Protein AF-A0AA40ZVR5-F1 (afdb_monomer)

Foldseek 3Di:
DDPPDPVVPDPDDDDDDDFFKKKAKAWAADPVQEDDPDAHGIATSVRHPPDRLDDPPDDPPDDSDWKKKWKDDVDPRIDIDAAHQQDDDDDDDPDDQHRYLLSLLVVLVPDDFLIWIKMWTYHFHDHRCPPNCNVVSVQQFQEACVASVDPQADTRKIKIWTGTHRLGGNLIDMDIDHDDNGHMDMAMWGQDPSFIGGPNRTSDDRDQPDDPVGHGPDDPDPDDPPQAEDDPFLADDPNRTRDHDPDDDDDDDDRPVNCVVVVVDDDDSPVQDDPVRDDCVPPPPPPDDPVNDDDPDDDDPDDDPDDDPDQWDADPVRQWIDRVVQQKTWHHPQFKIWIAGFQFELVSFFRIFIFGDDPGRPPGDPVRTCWTATPVGDIDNNDDDCPDKDKWKDKDWDPDLWDKDKTDKDFFPQFKKKKKKWKKKKKKWKAFDFFDWDKDWAKWWKKFKAKQRHTDDIDIWTWMKTWDTHHHNVGIIMIMIMTIDMDIDIGNPGRDIIMMMMTTDGTDDDPDTPDDDIDDMDMTIMIMMMMIGD

Radius of gyration: 71.93 Å; Cα contacts (8 Å, |Δi|>4): 1154; chains: 1; bounding box: 147×49×169 Å

Solvent-accessible surface area (backbone atoms only — not comparable to full-atom values): 30501 Å² total; per-residue (Å²): 133,63,98,75,78,78,74,83,82,71,88,80,87,86,79,93,82,76,65,57,42,30,39,38,22,16,25,12,60,47,75,91,66,56,61,92,89,66,57,58,27,43,25,44,69,86,66,48,73,79,41,60,72,76,64,99,86,59,65,98,85,66,81,65,38,7,38,36,45,34,32,29,66,96,60,90,50,71,49,74,50,71,23,28,23,41,54,90,65,80,58,71,54,95,67,82,57,44,26,21,28,39,38,49,20,52,51,57,65,69,51,58,72,61,20,32,32,38,37,32,22,26,21,41,42,52,64,32,52,76,37,69,58,18,42,63,38,43,20,32,26,6,38,29,63,83,64,80,57,30,90,86,52,44,63,16,23,4,35,35,38,45,23,26,31,66,29,29,64,55,38,26,50,76,46,75,29,80,32,40,43,59,18,55,37,73,52,60,36,24,53,54,96,62,40,47,24,46,94,86,46,61,54,59,77,57,65,78,70,48,52,99,87,73,51,64,77,79,73,94,65,80,80,63,93,85,75,68,66,66,52,59,87,84,37,70,55,94,91,37,71,43,63,78,53,90,76,88,86,85,77,98,61,89,50,68,57,59,40,50,76,67,64,76,48,89,88,72,72,65,92,73,61,50,96,86,58,83,53,70,89,78,54,61,86,88,71,80,52,71,96,79,55,91,76,93,74,88,90,65,99,77,75,86,77,78,85,80,91,61,58,66,53,59,50,96,88,57,37,44,30,40,32,56,74,67,44,34,39,38,44,42,78,82,60,40,30,39,40,37,39,56,61,32,28,67,80,37,45,26,35,27,41,30,30,64,51,63,97,46,62,54,72,42,45,80,91,61,40,48,29,36,33,32,74,88,72,51,74,45,83,62,69,88,78,84,73,71,68,50,71,51,73,45,66,35,60,62,72,56,70,66,33,61,42,67,44,71,84,43,83,55,90,52,33,52,30,42,34,36,41,39,40,39,37,37,38,41,34,38,30,34,35,67,25,69,66,48,72,50,66,83,25,33,34,36,35,38,36,22,50,75,83,44,81,74,49,75,40,78,22,44,20,39,34,42,30,47,52,13,77,31,72,91,46,53,14,40,29,40,37,39,32,45,39,71,45,81,47,80,42,79,67,39,60,49,71,52,34,48,31,41,33,36,76,43,69,46,75,72,90,70,73,56,70,94,52,72,55,76,70,53,73,49,29,38,43,35,42,40,38,40,30,90

Sequence (534 aa):
MDSAFDSAKWSGVSGAGKPLTFTVGARGNQTSSLPSGYNHGLRGPDGQVYWDGSYPNLRTDAYNRSYTVCWTNGGEVWGIRHFDVYGNGAVAYEGGYGSSAGSMAHLLRDISFVSTIVTYTSDEPSGNRLNEGLAAEMYNCGASRSVFGSSNFPAWSSYLLIGQKGVGEGNGTEYFSAGGPSSYVRATFSIVNGVPSIGGASIKDARDLAFSDGRGVDVLRGVAEGATVGAPSGTMVGNTEAQTVTNWAYTGQQDPAGRINRGETTTINGGRITTGSITANQIAANTITADRLNVTSLSALSANIGDVTAGVVRNASGSAKFDLNAGRIIFDNGSVMKVSGNGFGSSGQFIEWFGPRKANLADCTEANANYYLKTDGSSYFGGSLSAGTTKNAIGTTSTATNANVTTGLVGSRGGTRVVVLSYSWSWSQSVDKFQNEGSGSDLSAQIVLSRNGADVATRTATGSWYRDPAFSADEPGSYREGIGGSLTFTDNSGGTTVTYSARLTGRNTGPGPQNGSNRGGIATQNISIVQTEQ

Structure (mmCIF, N/CA/C/O backbone):
data_AF-A0AA40ZVR5-F1
#
_entry.id   AF-A0AA40ZVR5-F1
#
loop_
_atom_site.group_PDB
_atom_site.id
_atom_site.type_symbol
_atom_site.label_atom_id
_atom_site.label_alt_id
_atom_site.label_comp_id
_atom_site.label_asym_id
_atom_site.label_entity_id
_atom_site.label_seq_id
_atom_site.pdbx_PDB_ins_code
_atom_site.Cartn_x
_atom_site.Cartn_y
_atom_site.Cartn_z
_atom_site.occupancy
_atom_site.B_iso_or_equiv
_atom_site.auth_seq_id
_atom_site.auth_comp_id
_atom_site.auth_asym_id
_atom_site.auth_atom_id
_atom_site.pdbx_PDB_model_num
ATOM 1 N N . MET A 1 1 ? -54.327 11.126 70.838 1.00 38.03 1 MET A N 1
ATOM 2 C CA . MET A 1 1 ? -54.568 11.652 72.198 1.00 38.03 1 MET A CA 1
ATOM 3 C C . MET A 1 1 ? -56.051 11.525 72.450 1.00 38.03 1 MET A C 1
ATOM 5 O O . MET A 1 1 ? -56.813 12.217 71.794 1.00 38.03 1 MET A O 1
ATOM 9 N N . ASP A 1 2 ? -56.424 10.580 73.304 1.00 29.34 2 ASP A N 1
ATOM 10 C CA . ASP A 1 2 ? -57.814 10.255 73.617 1.00 29.34 2 ASP A CA 1
ATOM 11 C C . ASP A 1 2 ? -58.156 10.768 75.013 1.00 29.34 2 ASP A C 1
ATOM 13 O O . ASP A 1 2 ? -57.342 10.681 75.938 1.00 29.34 2 ASP A O 1
ATOM 17 N N . SER A 1 3 ? -59.334 11.360 75.141 1.00 35.94 3 SER A N 1
ATOM 18 C CA . SER A 1 3 ? -59.756 12.243 76.227 1.00 35.94 3 SER A CA 1
ATOM 19 C C . SER A 1 3 ? -60.123 11.511 77.525 1.00 35.94 3 SER A C 1
ATOM 21 O O . SER A 1 3 ? -61.294 11.420 77.882 1.00 35.94 3 SER A O 1
ATOM 23 N N . ALA A 1 4 ? -59.117 11.046 78.268 1.00 34.31 4 ALA A N 1
ATOM 24 C CA . ALA A 1 4 ? -59.279 10.605 79.662 1.00 34.31 4 ALA A CA 1
ATOM 25 C C . ALA A 1 4 ? -58.214 11.187 80.617 1.00 34.31 4 ALA A C 1
ATOM 27 O O . ALA A 1 4 ? -57.949 10.629 81.678 1.00 34.31 4 ALA A O 1
ATOM 28 N N . PHE A 1 5 ? -57.592 12.313 80.255 1.00 38.44 5 PHE A N 1
ATOM 29 C CA . PHE A 1 5 ? -56.671 13.023 81.142 1.00 38.44 5 PHE A CA 1
ATOM 30 C C . PHE A 1 5 ? -57.436 14.050 81.979 1.00 38.44 5 PHE A C 1
ATOM 32 O O . PHE A 1 5 ? -57.589 15.198 81.571 1.00 38.44 5 PHE A O 1
ATOM 39 N N . ASP A 1 6 ? -57.889 13.655 83.169 1.00 35.75 6 ASP A N 1
ATOM 40 C CA . ASP A 1 6 ? -58.185 14.634 84.218 1.00 35.75 6 ASP A CA 1
ATOM 41 C C . ASP A 1 6 ? -56.857 15.097 84.839 1.00 35.75 6 ASP A C 1
ATOM 43 O O . ASP A 1 6 ? -56.391 14.598 85.866 1.00 35.75 6 ASP A O 1
ATOM 47 N N . SER A 1 7 ? -56.190 16.033 84.161 1.00 40.94 7 SER A N 1
ATOM 48 C CA . SER A 1 7 ? -54.943 16.650 84.622 1.00 40.94 7 SER A CA 1
ATOM 49 C C . SER A 1 7 ? -55.135 17.572 85.835 1.00 40.94 7 SER A C 1
ATOM 51 O O . SER A 1 7 ? -54.158 18.143 86.319 1.00 40.94 7 SER A O 1
ATOM 53 N N . ALA A 1 8 ? -56.361 17.743 86.346 1.00 37.88 8 ALA A N 1
ATOM 54 C CA . ALA A 1 8 ? -56.665 18.706 87.402 1.00 37.88 8 ALA A CA 1
ATOM 55 C C . ALA A 1 8 ? -56.415 18.188 88.830 1.00 37.88 8 ALA A C 1
ATOM 57 O O . ALA A 1 8 ? -56.574 18.949 89.782 1.00 37.88 8 ALA A O 1
ATOM 58 N N . LYS A 1 9 ? -55.991 16.929 89.023 1.00 43.47 9 LYS A N 1
ATOM 59 C CA . LYS A 1 9 ? -55.794 16.373 90.378 1.00 43.47 9 LYS A CA 1
ATOM 60 C C . LYS A 1 9 ? -54.380 16.442 90.959 1.00 43.47 9 LYS A C 1
ATOM 62 O O . LYS A 1 9 ? -54.226 16.072 92.116 1.00 43.47 9 LYS A O 1
ATOM 67 N N . TRP A 1 10 ? -53.361 16.905 90.228 1.00 43.84 10 TRP A N 1
ATOM 68 C CA . TRP A 1 10 ? -51.966 16.797 90.705 1.00 43.84 10 TRP A CA 1
ATOM 69 C C . TRP A 1 10 ? -51.069 18.014 90.427 1.00 43.84 10 TRP A C 1
ATOM 71 O O . TRP A 1 10 ? -49.846 17.893 90.342 1.00 43.84 10 TRP A O 1
ATOM 81 N N . SER A 1 11 ? -51.635 19.222 90.367 1.00 35.22 11 SER A N 1
ATOM 82 C CA . SER A 1 11 ? -50.832 20.445 90.476 1.00 35.22 11 SER A CA 1
ATOM 83 C C . SER A 1 11 ? -50.506 20.737 91.946 1.00 35.22 11 SER A C 1
ATOM 85 O O . SER A 1 11 ? -51.182 21.536 92.590 1.00 35.22 11 SER A O 1
ATOM 87 N N . GLY A 1 12 ? -49.466 20.089 92.478 1.00 36.94 12 GLY A N 1
ATOM 88 C CA . GLY A 1 12 ? -48.781 20.595 93.670 1.00 36.94 12 GLY A CA 1
ATOM 89 C C . GLY A 1 12 ? -48.317 19.558 94.682 1.00 36.94 12 GLY A C 1
ATOM 90 O O . GLY A 1 12 ? -48.851 19.544 95.778 1.00 36.94 12 GLY A O 1
ATOM 91 N N . VAL A 1 13 ? -47.267 18.782 94.380 1.00 37.41 13 VAL A N 1
ATOM 92 C CA . VAL A 1 13 ? -46.316 18.321 95.416 1.00 37.41 13 VAL A CA 1
ATOM 93 C C . VAL A 1 13 ? -44.912 18.141 94.812 1.00 37.41 13 VAL A C 1
ATOM 95 O O . VAL A 1 13 ? -44.543 17.062 94.338 1.00 37.41 13 VAL A O 1
ATOM 98 N N . SER A 1 14 ? -44.105 19.203 94.854 1.00 35.06 14 SER A N 1
ATOM 99 C CA . SER A 1 14 ? -42.649 19.168 94.657 1.00 35.06 14 SER A CA 1
ATOM 100 C C . SER A 1 14 ? -41.946 19.418 95.998 1.00 35.06 14 SER A C 1
ATOM 102 O O . SER A 1 14 ? -42.150 20.480 96.582 1.00 35.06 14 SER A O 1
ATOM 104 N N . GLY A 1 15 ? -41.106 18.485 96.469 1.00 37.00 15 GLY A N 1
ATOM 105 C CA . GLY A 1 15 ? -40.188 18.702 97.605 1.00 37.00 15 GLY A CA 1
ATOM 106 C C . GLY A 1 15 ? -40.099 17.554 98.628 1.00 37.00 15 GLY A C 1
ATOM 107 O O . GLY A 1 15 ? -41.114 17.015 99.045 1.00 37.00 15 GLY A O 1
ATOM 108 N N . ALA A 1 16 ? -38.854 17.194 98.973 1.00 37.12 16 ALA A N 1
ATOM 109 C CA . ALA A 1 16 ? -38.326 16.301 100.023 1.00 37.12 16 ALA A CA 1
ATOM 110 C C . ALA A 1 16 ? -39.317 15.500 100.910 1.00 37.12 16 ALA A C 1
ATOM 112 O O . ALA A 1 16 ? -39.910 16.044 101.836 1.00 37.12 16 ALA A O 1
ATOM 113 N N . GLY A 1 17 ? -39.388 14.175 100.683 1.00 51.44 17 GLY A N 1
ATOM 114 C CA . GLY A 1 17 ? -40.105 13.221 101.551 1.00 51.44 17 GLY A CA 1
ATOM 115 C C . GLY A 1 17 ? -40.769 12.004 100.877 1.00 51.44 17 GLY A C 1
ATOM 116 O O . GLY A 1 17 ? -41.599 11.363 101.509 1.00 51.44 17 GLY A O 1
ATOM 117 N N . LYS A 1 18 ? -40.471 11.670 99.611 1.00 53.91 18 LYS A N 1
ATOM 118 C CA . LYS A 1 18 ? -41.216 10.631 98.867 1.00 53.91 18 LYS A CA 1
ATOM 119 C C . LYS A 1 18 ? -40.574 9.243 98.973 1.00 53.91 18 LYS A C 1
ATOM 121 O O . LYS A 1 18 ? -39.446 9.047 98.526 1.00 53.91 18 LYS A O 1
ATOM 126 N N . PRO A 1 19 ? -41.334 8.269 99.490 1.00 53.16 19 PRO A N 1
ATOM 127 C CA . PRO A 1 19 ? -41.822 7.200 98.622 1.00 53.16 19 PRO A CA 1
ATOM 128 C C . PRO A 1 19 ? -43.354 7.242 98.541 1.00 53.16 19 PRO A C 1
ATOM 130 O O . PRO A 1 19 ? -44.054 6.842 99.471 1.00 53.16 19 PRO A O 1
ATOM 133 N N . LEU A 1 20 ? -43.892 7.712 97.411 1.00 66.75 20 LEU A N 1
ATOM 134 C CA . LEU A 1 20 ? -45.303 7.501 97.090 1.00 66.75 20 LEU A CA 1
ATOM 135 C C . LEU A 1 20 ? -45.454 6.024 96.744 1.00 66.75 20 LEU A C 1
ATOM 137 O O . LEU A 1 20 ? -45.031 5.572 95.683 1.00 66.75 20 LEU A O 1
ATOM 141 N N . THR A 1 21 ? -45.966 5.263 97.700 1.00 74.12 21 THR A N 1
ATOM 142 C CA . THR A 1 21 ? -46.112 3.821 97.562 1.00 74.12 21 THR A CA 1
ATOM 143 C C . THR A 1 21 ? -47.321 3.522 96.685 1.00 74.12 21 THR A C 1
ATOM 145 O O . THR A 1 21 ? -48.459 3.757 97.075 1.00 74.12 21 THR A O 1
ATOM 148 N N . PHE A 1 22 ? -47.078 2.993 95.496 1.00 82.12 22 PHE A N 1
ATOM 149 C CA . PHE A 1 22 ? -48.105 2.494 94.598 1.00 82.12 22 PHE A CA 1
ATOM 150 C C . PHE A 1 22 ? -48.309 1.005 94.828 1.00 82.12 22 PHE A C 1
ATOM 152 O O . PHE A 1 22 ? -47.359 0.257 95.074 1.00 82.12 22 PHE A O 1
ATOM 159 N N . THR A 1 23 ? -49.554 0.561 94.701 1.00 83.50 23 THR A N 1
ATOM 160 C CA . THR A 1 23 ? -49.879 -0.867 94.673 1.00 83.50 23 THR A CA 1
ATOM 161 C C . THR A 1 23 ? -50.538 -1.208 93.354 1.00 83.50 23 THR A C 1
ATOM 163 O O . THR A 1 23 ? -51.343 -0.437 92.834 1.00 83.50 23 THR A O 1
ATOM 166 N N . VAL A 1 24 ? -50.173 -2.355 92.795 1.00 87.06 24 VAL A N 1
ATOM 167 C CA . VAL A 1 24 ? -50.741 -2.834 91.539 1.00 87.06 24 VAL A CA 1
ATOM 168 C C . VAL A 1 24 ? -51.030 -4.323 91.631 1.00 87.06 24 VAL A C 1
ATOM 170 O O . VAL A 1 24 ? -50.213 -5.093 92.140 1.00 87.06 24 VAL A O 1
ATOM 173 N N . GLY A 1 25 ? -52.214 -4.717 91.168 1.00 83.19 25 GLY A N 1
ATOM 174 C CA . GLY A 1 25 ? -52.649 -6.108 91.111 1.00 83.19 25 GLY A CA 1
ATOM 175 C C . GLY A 1 25 ? -53.010 -6.530 89.692 1.00 83.19 25 GLY A C 1
ATOM 176 O O . GLY A 1 25 ? -53.814 -5.864 89.042 1.00 83.19 25 GLY A O 1
ATOM 177 N N . ALA A 1 26 ? -52.477 -7.667 89.244 1.00 87.19 26 ALA A N 1
ATOM 178 C CA . ALA A 1 26 ? -52.898 -8.360 88.024 1.00 87.19 26 ALA A CA 1
ATOM 179 C C . ALA A 1 26 ? -53.665 -9.637 88.385 1.00 87.19 26 ALA A C 1
ATOM 181 O O . ALA A 1 26 ? -53.437 -10.205 89.462 1.00 87.19 26 ALA A O 1
ATOM 182 N N . ARG A 1 27 ? -54.574 -10.084 87.517 1.00 83.25 27 ARG A N 1
ATOM 183 C CA . ARG A 1 27 ? -55.372 -11.299 87.745 1.00 83.25 27 ARG A CA 1
ATOM 184 C C . ARG A 1 27 ? -55.696 -12.042 86.453 1.00 83.25 27 ARG A C 1
ATOM 186 O O . ARG A 1 27 ? -55.701 -11.437 85.383 1.00 83.25 27 ARG A O 1
ATOM 193 N N . GLY A 1 28 ? -56.026 -13.321 86.600 1.00 77.06 28 GLY A N 1
ATOM 194 C CA . GLY A 1 28 ? -56.740 -14.113 85.603 1.00 77.06 28 GLY A CA 1
ATOM 195 C C . GLY A 1 28 ? -58.227 -13.735 85.515 1.00 77.06 28 GLY A C 1
ATOM 196 O O . GLY A 1 28 ? -58.623 -12.603 85.799 1.00 77.06 28 GLY A O 1
ATOM 197 N N . ASN A 1 29 ? -59.067 -14.685 85.109 1.00 75.50 29 ASN A N 1
ATOM 198 C CA . ASN A 1 29 ? -60.478 -14.460 84.764 1.00 75.50 29 ASN A CA 1
ATOM 199 C C . ASN A 1 29 ? -61.419 -14.216 85.970 1.00 75.50 29 ASN A C 1
ATOM 201 O O . ASN A 1 29 ? -62.253 -13.312 85.948 1.00 75.50 29 ASN A O 1
ATOM 205 N N . GLN A 1 30 ? -61.306 -14.992 87.051 1.00 69.31 30 GLN A N 1
ATOM 206 C CA . GLN A 1 30 ? -62.289 -15.001 88.142 1.00 69.31 30 GLN A CA 1
ATOM 207 C C . GLN A 1 30 ? -61.953 -14.027 89.276 1.00 69.31 30 GLN A C 1
ATOM 209 O O . GLN A 1 30 ? -60.863 -14.026 89.843 1.00 69.31 30 GLN A O 1
ATOM 214 N N . THR A 1 31 ? -62.947 -13.227 89.668 1.00 62.91 31 THR A N 1
ATOM 215 C CA . THR A 1 31 ? -62.829 -12.225 90.740 1.00 62.91 31 THR A CA 1
ATOM 216 C C . THR A 1 31 ? -63.192 -12.767 92.125 1.00 62.91 31 THR A C 1
ATOM 218 O O . THR A 1 31 ? -62.710 -12.248 93.129 1.00 62.91 31 THR A O 1
ATOM 221 N N . SER A 1 32 ? -64.005 -13.825 92.185 1.00 60.78 32 SER A N 1
ATOM 222 C CA . SER A 1 32 ? -64.568 -14.402 93.415 1.00 60.78 32 SER A CA 1
ATOM 223 C C . SER A 1 32 ? -63.580 -15.227 94.245 1.00 60.78 32 SER A C 1
ATOM 225 O O . SER A 1 32 ? -63.862 -15.532 95.400 1.00 60.78 32 SER A O 1
ATOM 227 N N . SER A 1 33 ? -62.425 -15.579 93.679 1.00 65.69 33 SER A N 1
ATOM 228 C CA . SER A 1 33 ? -61.386 -16.403 94.313 1.00 65.69 33 SER A CA 1
ATOM 229 C C . SER A 1 33 ? -60.153 -15.610 94.764 1.00 65.69 33 SER A C 1
ATOM 231 O O . SER A 1 33 ? -59.130 -16.202 95.099 1.00 65.69 33 SER A O 1
ATOM 233 N N . LEU A 1 34 ? -60.208 -14.277 94.721 1.00 69.69 34 LEU A N 1
ATOM 234 C CA . LEU A 1 34 ? -59.082 -13.418 95.091 1.00 69.69 34 LEU A CA 1
ATOM 235 C C . LEU A 1 34 ? -59.039 -13.219 96.620 1.00 69.69 34 LEU A C 1
ATOM 237 O O . LEU A 1 34 ? -60.097 -13.141 97.248 1.00 69.69 34 LEU A O 1
ATOM 241 N N . PRO A 1 35 ? -57.847 -13.133 97.247 1.00 73.06 35 PRO A N 1
ATOM 242 C CA . PRO A 1 35 ? -57.734 -12.962 98.696 1.00 73.06 35 PRO A CA 1
ATOM 243 C C . PRO A 1 35 ? -58.472 -11.724 99.216 1.00 73.06 35 PRO A C 1
ATOM 245 O O . PRO A 1 35 ? -58.527 -10.693 98.541 1.00 73.06 35 PRO A O 1
ATOM 248 N N . SER A 1 36 ? -58.966 -11.791 100.457 1.00 71.00 36 SER A N 1
ATOM 249 C CA . SER A 1 36 ? -59.534 -10.620 101.138 1.00 71.00 36 SER A CA 1
ATOM 250 C C . SER A 1 36 ? -58.520 -9.467 101.152 1.00 71.00 36 SER A C 1
ATOM 252 O O . SER A 1 36 ? -57.361 -9.654 101.524 1.00 71.00 36 SER A O 1
ATOM 254 N N . GLY A 1 37 ? -58.938 -8.283 100.695 1.00 68.75 37 GLY A N 1
ATOM 255 C CA . GLY A 1 37 ? -58.063 -7.115 100.546 1.00 68.75 37 GLY A CA 1
ATOM 256 C C . GLY A 1 37 ? -57.224 -7.079 99.260 1.00 68.75 37 GLY A C 1
ATOM 257 O O . GLY A 1 37 ? -56.390 -6.179 99.108 1.00 68.75 37 GLY A O 1
ATOM 258 N N . TYR A 1 38 ? -57.418 -8.019 98.324 1.00 76.81 38 TYR A N 1
ATOM 259 C CA . TYR A 1 38 ? -56.881 -7.893 96.969 1.00 76.81 38 TYR A CA 1
ATOM 260 C C . TYR A 1 38 ? -57.573 -6.753 96.224 1.00 76.81 38 TYR A C 1
ATOM 262 O O . TYR A 1 38 ? -58.791 -6.595 96.248 1.00 76.81 38 TYR A O 1
ATOM 270 N N . ASN A 1 39 ? -56.762 -5.990 95.506 1.00 77.00 39 ASN A N 1
ATOM 271 C CA . ASN A 1 39 ? -57.179 -4.834 94.748 1.00 77.00 39 ASN A CA 1
ATOM 272 C C . ASN A 1 39 ? -56.600 -4.956 93.339 1.00 77.00 39 ASN A C 1
ATOM 274 O O . ASN A 1 39 ? -55.380 -4.965 93.175 1.00 77.00 39 ASN A O 1
ATOM 278 N N . HIS A 1 40 ? -57.474 -5.065 92.339 1.00 82.50 40 HIS A N 1
ATOM 279 C CA . HIS A 1 40 ? -57.055 -5.070 90.942 1.00 82.50 40 HIS A CA 1
ATOM 280 C C . HIS A 1 40 ? -56.678 -3.653 90.485 1.00 82.50 40 HIS A C 1
ATOM 282 O O . HIS A 1 40 ? -57.254 -2.671 90.973 1.00 82.50 40 HIS A O 1
ATOM 288 N N . GLY A 1 41 ? -55.733 -3.576 89.546 1.00 82.38 41 GLY A N 1
ATOM 289 C CA . GLY A 1 41 ? -55.311 -2.336 88.906 1.00 82.38 41 GLY A CA 1
ATOM 290 C C . GLY A 1 41 ? -54.338 -1.497 89.734 1.00 82.38 41 GLY A C 1
ATOM 291 O O . GLY A 1 41 ? -53.836 -1.953 90.761 1.00 82.38 41 GLY A O 1
ATOM 292 N N . LEU A 1 42 ? -54.030 -0.289 89.254 1.00 84.00 42 LEU A N 1
ATOM 293 C CA . LEU A 1 42 ? -53.034 0.615 89.842 1.00 84.00 42 LEU A CA 1
ATOM 294 C C . LEU A 1 42 ? -53.681 1.567 90.855 1.00 84.00 42 LEU A C 1
ATOM 296 O O . LEU A 1 42 ? -54.656 2.262 90.551 1.00 84.00 42 LEU A O 1
ATOM 300 N N . ARG A 1 43 ? -53.097 1.635 92.053 1.00 81.00 43 ARG A N 1
ATOM 301 C CA . ARG A 1 43 ? -53.574 2.463 93.164 1.00 81.00 43 ARG A CA 1
ATOM 302 C C . ARG A 1 43 ? -52.466 3.301 93.767 1.00 81.00 43 ARG A C 1
ATOM 304 O O . ARG A 1 43 ? -51.328 2.844 93.884 1.00 81.00 43 ARG A O 1
ATOM 311 N N . GLY A 1 44 ? -52.834 4.515 94.156 1.00 75.31 44 GLY A N 1
ATOM 312 C CA . GLY A 1 44 ? -51.948 5.465 94.814 1.00 75.31 44 GLY A CA 1
ATOM 313 C C . GLY A 1 44 ? -51.726 5.195 96.301 1.00 75.31 44 GLY A C 1
ATOM 314 O O . GLY A 1 44 ? -52.348 4.289 96.863 1.00 75.31 44 GLY A O 1
ATOM 315 N N . PRO A 1 45 ? -50.889 6.027 96.943 1.00 67.25 45 PRO A N 1
ATOM 316 C CA . PRO A 1 45 ? -50.499 5.893 98.351 1.00 67.25 45 PRO A CA 1
ATOM 317 C C . PRO A 1 45 ? -51.672 5.899 99.335 1.00 67.25 45 PRO A C 1
ATOM 319 O O . PRO A 1 45 ? -51.649 5.160 100.314 1.00 67.25 45 PRO A O 1
ATOM 322 N N . ASP A 1 46 ? -52.732 6.650 99.024 1.00 66.19 46 ASP A N 1
ATOM 323 C CA . ASP A 1 46 ? -53.918 6.795 99.882 1.00 66.19 46 ASP A CA 1
ATOM 324 C C . ASP A 1 46 ? -55.049 5.817 99.510 1.00 66.19 46 ASP A C 1
ATOM 326 O O . ASP A 1 46 ? -56.197 5.976 99.922 1.00 66.19 46 ASP A O 1
ATOM 330 N N . GLY A 1 47 ? -54.763 4.827 98.657 1.00 65.50 47 GLY A N 1
ATOM 331 C CA . GLY A 1 47 ? -55.766 3.901 98.128 1.00 65.50 47 GLY A CA 1
ATOM 332 C C . GLY A 1 47 ? -56.618 4.467 96.986 1.00 65.50 47 GLY A C 1
ATOM 333 O O . GLY A 1 47 ? -57.524 3.768 96.522 1.00 65.50 47 GLY A O 1
ATOM 334 N N . GLN A 1 48 ? -56.319 5.681 96.493 1.00 68.94 48 GLN A N 1
ATOM 335 C CA . GLN A 1 48 ? -56.953 6.239 95.292 1.00 68.94 48 GLN A CA 1
ATOM 336 C C . GLN A 1 48 ? -56.803 5.280 94.105 1.00 68.94 48 GLN A C 1
ATOM 338 O O . GLN A 1 48 ? -55.701 4.830 93.787 1.00 68.94 48 GLN A O 1
ATOM 343 N N . VAL A 1 49 ? -57.923 4.983 93.446 1.00 67.88 49 VAL A N 1
ATOM 344 C CA . VAL A 1 49 ? -57.974 4.154 92.241 1.00 67.88 49 VAL A CA 1
ATOM 345 C C . VAL A 1 49 ? -57.632 5.024 91.039 1.00 67.88 49 VAL A C 1
ATOM 347 O O . VAL A 1 49 ? -58.410 5.906 90.687 1.00 67.88 49 VAL A O 1
ATOM 350 N N . TYR A 1 50 ? -56.483 4.775 90.409 1.00 65.88 50 TYR A N 1
ATOM 351 C CA . TYR A 1 50 ? -56.155 5.399 89.123 1.00 65.88 50 TYR A CA 1
ATOM 352 C C . TYR A 1 50 ? -56.791 4.630 87.967 1.00 65.88 50 TYR A C 1
ATOM 354 O O . TYR A 1 50 ? -57.279 5.227 87.015 1.00 65.88 50 TYR A O 1
ATOM 362 N N . TRP A 1 51 ? -56.813 3.302 88.081 1.00 67.62 51 TRP A N 1
ATOM 363 C CA . TRP A 1 51 ? -57.555 2.409 87.201 1.00 67.62 51 TRP A CA 1
ATOM 364 C C . TRP A 1 51 ? -57.721 1.067 87.900 1.00 67.62 51 TRP A C 1
ATOM 366 O O . TRP A 1 51 ? -56.724 0.476 88.306 1.00 67.62 51 TRP A O 1
ATOM 376 N N . ASP A 1 52 ? -58.949 0.582 88.051 1.00 62.09 52 ASP A N 1
ATOM 377 C CA . ASP A 1 52 ? -59.263 -0.737 88.622 1.00 62.09 52 ASP A CA 1
ATOM 378 C C . ASP A 1 52 ? -59.658 -1.764 87.555 1.00 62.09 52 ASP A C 1
ATOM 380 O O . ASP A 1 52 ? -60.171 -2.831 87.890 1.00 62.09 52 ASP A O 1
ATOM 384 N N . GLY A 1 53 ? -59.450 -1.442 86.276 1.00 59.41 53 GLY A N 1
ATOM 385 C CA . GLY A 1 53 ? -59.882 -2.285 85.170 1.00 59.41 53 GLY A CA 1
ATOM 386 C C . GLY A 1 53 ? -61.335 -2.076 84.747 1.00 59.41 53 GLY A C 1
ATOM 387 O O . GLY A 1 53 ? -61.756 -2.770 83.833 1.00 59.41 53 GLY A O 1
ATOM 388 N N . SER A 1 54 ? -62.113 -1.174 85.358 1.00 56.88 54 SER A N 1
ATOM 389 C CA . SER A 1 54 ? -63.511 -0.935 84.975 1.00 56.88 54 SER A CA 1
ATOM 390 C C . SER A 1 54 ? -63.655 0.232 83.984 1.00 56.88 54 SER A C 1
ATOM 392 O O . SER A 1 54 ? -63.494 1.399 84.329 1.00 56.88 54 SER A O 1
ATOM 394 N N . TYR A 1 55 ? -63.985 -0.063 82.721 1.00 52.84 55 TYR A N 1
ATOM 395 C CA . TYR A 1 55 ? -64.535 0.956 81.819 1.00 52.84 55 TYR A CA 1
ATOM 396 C C . TYR A 1 55 ? -66.043 1.092 82.077 1.00 52.84 55 TYR A C 1
ATOM 398 O O . TYR A 1 55 ? -66.750 0.086 82.004 1.00 52.84 55 TYR A O 1
ATOM 406 N N . PRO A 1 56 ? -66.583 2.307 82.289 1.00 44.53 56 PRO A N 1
ATOM 407 C CA . PRO A 1 56 ? -68.016 2.496 82.531 1.00 44.53 56 PRO A CA 1
ATOM 408 C C . PRO A 1 56 ? -68.917 2.207 81.311 1.00 44.53 56 PRO A C 1
ATOM 410 O O . PRO A 1 56 ? -70.130 2.198 81.468 1.00 44.53 56 PRO A O 1
ATOM 413 N N . ASN A 1 57 ? -68.357 1.935 80.122 1.00 41.56 57 ASN A N 1
ATOM 414 C CA . ASN A 1 57 ? -69.104 1.753 78.866 1.00 41.56 57 ASN A CA 1
ATOM 415 C C . ASN A 1 57 ? -68.698 0.505 78.045 1.00 41.56 57 ASN A C 1
ATOM 417 O O . ASN A 1 57 ? -68.855 0.500 76.824 1.00 41.56 57 ASN A O 1
ATOM 421 N N . LEU A 1 58 ? -68.190 -0.557 78.680 1.00 40.94 58 LEU A N 1
ATOM 422 C CA . LEU A 1 58 ? -67.978 -1.858 78.025 1.00 40.94 58 LEU A CA 1
ATOM 423 C C . LEU A 1 58 ? -68.947 -2.899 78.608 1.00 40.94 58 LEU A C 1
ATOM 425 O O . LEU A 1 58 ? -69.082 -3.021 79.823 1.00 40.94 58 LEU A O 1
ATOM 429 N N . ARG A 1 59 ? -69.679 -3.586 77.717 1.00 34.81 59 ARG A N 1
ATOM 430 C CA . ARG A 1 59 ? -70.751 -4.557 78.008 1.00 34.81 59 ARG A CA 1
ATOM 431 C C . ARG A 1 59 ? -70.383 -5.544 79.126 1.00 34.81 59 ARG A C 1
ATOM 433 O O . ARG A 1 59 ? -69.298 -6.108 79.153 1.00 34.81 59 ARG A O 1
ATOM 440 N N . THR A 1 60 ? -71.355 -5.789 79.996 1.00 40.22 60 THR A N 1
ATOM 441 C CA . THR A 1 60 ? -71.316 -6.558 81.251 1.00 40.22 60 THR A CA 1
ATOM 442 C C . THR A 1 60 ? -71.072 -8.074 81.142 1.00 40.22 60 THR A C 1
ATOM 444 O O . THR A 1 60 ? -71.331 -8.792 82.103 1.00 40.22 60 THR A O 1
ATOM 447 N N . ASP A 1 61 ? -70.572 -8.601 80.028 1.00 42.16 61 ASP A N 1
ATOM 448 C CA . ASP A 1 61 ? -70.507 -10.054 79.808 1.00 42.16 61 ASP A CA 1
ATOM 449 C C . ASP A 1 61 ? -69.360 -10.555 78.906 1.00 42.16 61 ASP A C 1
ATOM 451 O O . ASP A 1 61 ? -69.182 -11.763 78.765 1.00 42.16 61 ASP A O 1
ATOM 455 N N . ALA A 1 62 ? -68.495 -9.672 78.398 1.00 45.94 62 ALA A N 1
ATOM 456 C CA . ALA A 1 62 ? -67.176 -10.016 77.855 1.00 45.94 62 ALA A CA 1
ATOM 457 C C . ALA A 1 62 ? -66.319 -8.736 77.737 1.00 45.94 62 ALA A C 1
ATOM 459 O O . ALA A 1 62 ? -66.861 -7.684 77.418 1.00 45.94 62 ALA A O 1
ATOM 460 N N . TYR A 1 63 ? -64.993 -8.843 77.912 1.00 53.50 63 TYR A N 1
ATOM 461 C CA . TYR A 1 63 ? -63.965 -7.833 77.560 1.00 53.50 63 TYR A CA 1
ATOM 462 C C . TYR A 1 63 ? -63.508 -6.803 78.626 1.00 53.50 63 TYR A C 1
ATOM 464 O O . TYR A 1 63 ? -63.476 -5.606 78.364 1.00 53.50 63 TYR A O 1
ATOM 472 N N . ASN A 1 64 ? -62.990 -7.285 79.767 1.00 61.88 64 ASN A N 1
ATOM 473 C CA . ASN A 1 64 ? -61.920 -6.609 80.538 1.00 61.88 64 ASN A CA 1
ATOM 474 C C . ASN A 1 64 ? -60.602 -7.399 80.400 1.00 61.88 64 ASN A C 1
ATOM 476 O O . ASN A 1 64 ? -59.999 -7.837 81.380 1.00 61.88 64 ASN A O 1
ATOM 480 N N . ARG A 1 65 ? -60.213 -7.653 79.152 1.00 77.88 65 ARG A N 1
ATOM 481 C CA . ARG A 1 65 ? -59.061 -8.450 78.722 1.00 77.88 65 ARG A CA 1
ATOM 482 C C . ARG A 1 65 ? -58.232 -7.594 77.756 1.00 77.88 65 ARG A C 1
ATOM 484 O O . ARG A 1 65 ? -58.827 -6.894 76.948 1.00 77.88 65 ARG A O 1
ATOM 491 N N . SER A 1 66 ? -56.898 -7.611 77.714 1.00 80.50 66 SER A N 1
ATOM 492 C CA . SER A 1 66 ? -55.889 -8.521 78.287 1.00 80.50 66 SER A CA 1
ATOM 493 C C . SER A 1 66 ? -54.832 -7.790 79.114 1.00 80.50 66 SER A C 1
ATOM 495 O O . SER A 1 66 ? -54.383 -8.309 80.132 1.00 80.50 66 SER A O 1
ATOM 497 N N . TYR A 1 67 ? -54.386 -6.619 78.654 1.00 89.88 67 TYR A N 1
ATOM 498 C CA . TYR A 1 67 ? -53.273 -5.861 79.224 1.00 89.88 67 TYR A CA 1
ATOM 499 C C . TYR A 1 67 ? -53.684 -4.409 79.423 1.00 89.88 67 TYR A C 1
ATOM 501 O O . TYR A 1 67 ? -54.240 -3.782 78.526 1.00 89.88 67 TYR A O 1
ATOM 509 N N . THR A 1 68 ? -53.342 -3.851 80.576 1.00 87.25 68 THR A N 1
ATOM 510 C CA . THR A 1 68 ? -53.404 -2.412 80.825 1.00 87.25 68 THR A CA 1
ATOM 511 C C . THR A 1 68 ? -51.988 -1.875 80.931 1.00 87.25 68 THR A C 1
ATOM 513 O O . THR A 1 68 ? -51.185 -2.414 81.693 1.00 87.25 68 THR A O 1
ATOM 516 N N . VAL A 1 69 ? -51.698 -0.807 80.192 1.00 90.00 69 VAL A N 1
ATOM 517 C CA . VAL A 1 69 ? -50.451 -0.046 80.283 1.00 90.00 69 VAL A CA 1
ATOM 518 C C . VAL A 1 69 ? -50.742 1.260 80.999 1.00 90.00 69 VAL A C 1
ATOM 520 O O . VAL A 1 69 ? -51.529 2.078 80.523 1.00 90.00 69 VAL A O 1
ATOM 523 N N . CYS A 1 70 ? -50.077 1.461 82.127 1.00 87.31 70 CYS A N 1
ATOM 524 C CA . CYS A 1 70 ? -49.985 2.739 82.808 1.00 87.31 70 CYS A CA 1
ATOM 525 C C . CYS A 1 70 ? -48.580 3.302 82.590 1.00 87.31 70 CYS A C 1
ATOM 527 O O . CYS A 1 70 ? -47.594 2.579 82.748 1.00 87.31 70 CYS A O 1
ATOM 529 N N . TRP A 1 71 ? -48.466 4.585 82.265 1.00 87.81 71 TRP A N 1
ATOM 530 C CA . TRP A 1 71 ? -47.169 5.240 82.126 1.00 87.81 71 TRP A CA 1
ATOM 531 C C . TRP A 1 71 ? -47.171 6.647 82.696 1.00 87.81 71 TRP A C 1
ATOM 533 O O . TRP A 1 71 ? -48.214 7.294 82.758 1.00 87.81 71 TRP A O 1
ATOM 543 N N . THR A 1 72 ? -45.998 7.144 83.078 1.00 80.38 72 THR A N 1
ATOM 544 C CA . THR A 1 72 ? -45.866 8.531 83.517 1.00 80.38 72 THR A CA 1
ATOM 545 C C . THR A 1 72 ? -45.602 9.500 82.359 1.00 80.38 72 THR A C 1
ATOM 547 O O . THR A 1 72 ? -44.726 9.266 81.528 1.00 80.38 72 THR A O 1
ATOM 550 N N . ASN A 1 73 ? -46.320 10.626 82.313 1.00 67.31 73 ASN A N 1
ATOM 551 C CA . ASN A 1 73 ? -46.102 11.715 81.349 1.00 67.31 73 ASN A CA 1
ATOM 552 C C . ASN A 1 73 ? -45.252 12.832 81.979 1.00 67.31 73 ASN A C 1
ATOM 554 O O . ASN A 1 73 ? -45.798 13.780 82.538 1.00 67.31 73 ASN A O 1
ATOM 558 N N . GLY A 1 74 ? -43.919 12.720 81.920 1.00 55.75 74 GLY A N 1
ATOM 559 C CA . GLY A 1 74 ? -43.008 13.787 82.374 1.00 55.75 74 GLY A CA 1
ATOM 560 C C . GLY A 1 74 ? -43.112 14.154 83.867 1.00 55.75 74 GLY A C 1
ATOM 561 O O . GLY A 1 74 ? -42.831 15.291 84.234 1.00 55.75 74 GLY A O 1
ATOM 562 N N . GLY A 1 75 ? -43.542 13.219 84.726 1.00 58.97 75 GLY A N 1
ATOM 563 C CA . GLY A 1 75 ? -43.805 13.441 86.157 1.00 58.97 75 GLY A CA 1
ATOM 564 C C . GLY A 1 75 ? -44.494 12.240 86.826 1.00 58.97 75 GLY A C 1
ATOM 565 O O . GLY A 1 75 ? -44.261 11.113 86.421 1.00 58.97 75 GLY A O 1
ATOM 566 N N . GLU A 1 76 ? -45.353 12.453 87.832 1.00 57.91 76 GLU A N 1
ATOM 567 C CA . GLU A 1 76 ? -46.190 11.402 88.474 1.00 57.91 76 GLU A CA 1
ATOM 568 C C . GLU A 1 76 ? -47.613 11.310 87.876 1.00 57.91 76 GLU A C 1
ATOM 570 O O . GLU A 1 76 ? -48.468 10.591 88.389 1.00 57.91 76 GLU A O 1
ATOM 575 N N . VAL A 1 77 ? -47.889 12.038 86.786 1.00 64.94 77 VAL A N 1
ATOM 576 C CA . VAL A 1 77 ? -49.180 11.979 86.083 1.00 64.94 77 VAL A CA 1
ATOM 577 C C . VAL A 1 77 ? -49.245 10.705 85.247 1.00 64.94 77 VAL A C 1
ATOM 579 O O . VAL A 1 77 ? -48.412 10.510 84.360 1.00 64.94 77 VAL A O 1
ATOM 582 N N . TRP A 1 78 ? -50.249 9.866 85.506 1.00 73.81 78 TRP A N 1
ATOM 583 C CA . TRP A 1 78 ? -50.426 8.584 84.831 1.00 73.81 78 TRP A CA 1
ATOM 584 C C . TRP A 1 78 ? -51.328 8.702 83.600 1.00 73.81 78 TRP A C 1
ATOM 586 O O . TRP A 1 78 ? -52.498 9.063 83.710 1.00 73.81 78 TRP A O 1
ATOM 596 N N . GLY A 1 79 ? -50.795 8.355 82.430 1.00 76.75 79 GLY A N 1
ATOM 597 C CA . GLY A 1 79 ? -51.596 7.912 81.293 1.00 76.75 79 GLY A CA 1
ATOM 598 C C . GLY A 1 79 ? -51.938 6.435 81.456 1.00 76.75 79 GLY A C 1
ATOM 599 O O . GLY A 1 79 ? -51.117 5.668 81.960 1.00 76.75 79 GLY A O 1
ATOM 600 N N . ILE A 1 80 ? -53.155 6.035 81.080 1.00 79.94 80 ILE A N 1
ATOM 601 C CA . ILE A 1 80 ? -53.637 4.657 81.235 1.00 79.94 80 ILE A CA 1
ATOM 602 C C . ILE A 1 80 ? -54.388 4.237 79.977 1.00 79.94 80 ILE A C 1
ATOM 604 O O . ILE A 1 80 ? -55.238 4.977 79.481 1.00 79.94 80 ILE A O 1
ATOM 608 N N . ARG A 1 81 ? -54.079 3.046 79.453 1.00 79.69 81 ARG A N 1
ATOM 609 C CA . ARG A 1 81 ? -54.782 2.469 78.301 1.00 79.69 81 ARG A CA 1
ATOM 610 C C . ARG A 1 81 ? -54.857 0.950 78.382 1.00 79.69 81 ARG A C 1
ATOM 612 O O . ARG A 1 81 ? -53.898 0.302 78.796 1.00 79.69 81 ARG A O 1
ATOM 619 N N . HIS A 1 82 ? -55.990 0.394 77.964 1.00 80.44 82 HIS A N 1
ATOM 620 C CA . HIS A 1 82 ? -56.249 -1.045 77.948 1.00 80.44 82 HIS A CA 1
ATOM 621 C C . HIS A 1 82 ? -56.233 -1.620 76.525 1.00 80.44 82 HIS A C 1
ATOM 623 O O . HIS A 1 82 ? -56.650 -0.951 75.577 1.00 80.44 82 HIS A O 1
ATOM 629 N N . PHE A 1 83 ? -55.777 -2.866 76.392 1.00 81.50 83 PHE A N 1
ATOM 630 C CA . PHE A 1 83 ? -55.584 -3.574 75.128 1.00 81.50 83 PHE A CA 1
ATOM 631 C C . PHE A 1 83 ? -56.024 -5.042 75.239 1.00 81.50 83 PHE A C 1
ATOM 633 O O . PHE A 1 83 ? -55.532 -5.780 76.096 1.00 81.50 83 PHE A O 1
ATOM 640 N N . ASP A 1 84 ? -56.892 -5.485 74.330 1.00 80.81 84 ASP A N 1
ATOM 641 C CA . ASP A 1 84 ? -57.218 -6.893 74.075 1.00 80.81 84 ASP A CA 1
ATOM 642 C C . ASP A 1 84 ? -56.135 -7.546 73.198 1.00 80.81 84 ASP A C 1
ATOM 644 O O . ASP A 1 84 ? -56.267 -7.701 71.984 1.00 80.81 84 ASP A O 1
ATOM 648 N N . VAL A 1 85 ? -55.029 -7.927 73.836 1.00 83.88 85 VAL A N 1
ATOM 649 C CA . VAL A 1 85 ? -53.905 -8.632 73.195 1.00 83.88 85 VAL A CA 1
ATOM 650 C C . VAL A 1 85 ? -54.275 -10.071 72.813 1.00 83.88 85 VAL A C 1
ATOM 652 O O . VAL A 1 85 ? -53.648 -10.653 71.933 1.00 83.88 85 VAL A O 1
ATOM 655 N N . TYR A 1 86 ? -55.283 -10.683 73.433 1.00 82.12 86 TYR A N 1
ATOM 656 C CA . TYR A 1 86 ? -55.729 -12.025 73.052 1.00 82.12 86 TYR A CA 1
ATOM 657 C C . TYR A 1 86 ? -56.627 -12.018 71.808 1.00 82.12 86 TYR A C 1
ATOM 659 O O . TYR A 1 86 ? -56.528 -12.923 70.980 1.00 82.12 86 TYR A O 1
ATOM 667 N N . GLY A 1 87 ? -57.503 -11.021 71.666 1.00 71.50 87 GLY A N 1
ATOM 668 C CA . GLY A 1 87 ? -58.446 -10.904 70.555 1.00 71.50 87 GLY A CA 1
ATOM 669 C C . GLY A 1 87 ? -57.771 -10.780 69.185 1.00 71.50 87 GLY A C 1
ATOM 670 O O . GLY A 1 87 ? -56.713 -10.170 69.032 1.00 71.50 87 GLY A O 1
ATOM 671 N N . ASN A 1 88 ? -58.407 -11.353 68.161 1.00 59.47 88 ASN A N 1
ATOM 672 C CA . ASN A 1 88 ? -57.895 -11.384 66.791 1.00 59.47 88 ASN A CA 1
ATOM 673 C C . ASN A 1 88 ? -58.249 -10.092 66.024 1.00 59.47 88 ASN A C 1
ATOM 675 O O . ASN A 1 88 ? -59.005 -10.141 65.064 1.00 59.47 88 ASN A O 1
ATOM 679 N N . GLY A 1 89 ? -57.736 -8.945 66.486 1.00 54.41 89 GLY A N 1
ATOM 680 C CA . GLY A 1 89 ? -57.677 -7.681 65.735 1.00 54.41 89 GLY A CA 1
ATOM 681 C C . GLY A 1 89 ? -59.000 -6.940 65.446 1.00 54.41 89 GLY A C 1
ATOM 682 O O . GLY A 1 89 ? -60.012 -7.513 65.073 1.00 54.41 89 GLY A O 1
ATOM 683 N N . ALA A 1 90 ? -58.933 -5.607 65.525 1.00 51.78 90 ALA A N 1
ATOM 684 C CA . ALA A 1 90 ? -59.895 -4.646 64.965 1.00 51.78 90 ALA A CA 1
ATOM 685 C C . ALA A 1 90 ? -61.251 -4.448 65.675 1.00 51.78 90 ALA A C 1
ATOM 687 O O . ALA A 1 90 ? -62.295 -4.405 65.028 1.00 51.78 90 ALA A O 1
ATOM 688 N N . VAL A 1 91 ? -61.240 -4.145 66.976 1.00 45.84 91 VAL A N 1
ATOM 689 C CA . VAL A 1 91 ? -62.271 -3.238 67.513 1.00 45.84 91 VAL A CA 1
ATOM 690 C C . VAL A 1 91 ? -61.611 -1.886 67.760 1.00 45.84 91 VAL A C 1
ATOM 692 O O . VAL A 1 91 ? -60.795 -1.725 68.667 1.00 45.84 91 VAL A O 1
ATOM 695 N N . ALA A 1 92 ? -61.887 -0.933 66.870 1.00 42.19 92 ALA A N 1
ATOM 696 C CA . ALA A 1 92 ? -61.580 0.468 67.094 1.00 42.19 92 ALA A CA 1
ATOM 697 C C . ALA A 1 92 ? -62.569 0.984 68.144 1.00 42.19 92 ALA A C 1
ATOM 699 O O . ALA A 1 92 ? -63.765 1.055 67.873 1.00 42.19 92 ALA A O 1
ATOM 700 N N . TYR A 1 93 ? -62.084 1.314 69.338 1.00 43.31 93 TYR A N 1
ATOM 701 C CA . TYR A 1 93 ? -62.818 2.238 70.195 1.00 43.31 93 TYR A CA 1
ATOM 702 C C . TYR A 1 93 ? -62.517 3.664 69.726 1.00 43.31 93 TYR A C 1
ATOM 704 O O . TYR A 1 93 ? -61.406 3.939 69.256 1.00 43.31 93 TYR A O 1
ATOM 712 N N . GLU A 1 94 ? -63.530 4.531 69.774 1.00 36.94 94 GLU A N 1
ATOM 713 C CA . GLU A 1 94 ? -63.447 5.920 69.315 1.00 36.94 94 GLU A CA 1
ATOM 714 C C . GLU A 1 94 ? -62.183 6.600 69.857 1.00 36.94 94 GLU A C 1
ATOM 716 O O . GLU A 1 94 ? -61.968 6.600 71.064 1.00 36.94 94 GLU A O 1
ATOM 721 N N . GLY A 1 95 ? -61.352 7.125 68.940 1.00 46.59 95 GLY A N 1
ATOM 722 C CA . GLY A 1 95 ? -60.135 7.884 69.257 1.00 46.59 95 GLY A CA 1
ATOM 723 C C . GLY A 1 95 ? -58.788 7.305 68.785 1.00 46.59 95 GLY A C 1
ATOM 724 O O . GLY A 1 95 ? -57.727 7.885 69.033 1.00 46.59 95 GLY A O 1
ATOM 725 N N . GLY A 1 96 ? -58.813 6.236 67.978 1.00 43.31 96 GLY A N 1
ATOM 726 C CA . GLY A 1 96 ? -57.818 6.060 66.903 1.00 43.31 96 GLY A CA 1
ATOM 727 C C . GLY A 1 96 ? -56.585 5.196 67.188 1.00 43.31 96 GLY A C 1
ATOM 728 O O . GLY A 1 96 ? -55.674 5.171 66.368 1.00 43.31 96 GLY A O 1
ATOM 729 N N . TYR A 1 97 ? -56.565 4.426 68.274 1.00 46.06 97 TYR A N 1
ATOM 730 C CA . TYR A 1 97 ? -55.633 3.299 68.423 1.00 46.06 97 TYR A CA 1
ATOM 731 C C . TYR A 1 97 ? -56.453 2.064 68.775 1.00 46.06 97 TYR A C 1
ATOM 733 O O . TYR A 1 97 ? -57.194 2.089 69.763 1.00 46.06 97 TYR A O 1
ATOM 741 N N . GLY A 1 98 ? -56.348 1.010 67.963 1.00 55.81 98 GLY A N 1
ATOM 742 C CA . GLY A 1 98 ? -57.050 -0.248 68.199 1.00 55.81 98 GLY A CA 1
ATOM 743 C C . GLY A 1 98 ? -56.708 -0.858 69.561 1.00 55.81 98 GLY A C 1
ATOM 744 O O . GLY A 1 98 ? -55.798 -0.421 70.265 1.00 55.81 98 GLY A O 1
ATOM 745 N N . SER A 1 99 ? -57.438 -1.893 69.950 1.00 65.44 99 SER A N 1
ATOM 746 C CA . SER A 1 99 ? -57.165 -2.618 71.195 1.00 65.44 99 SER A CA 1
ATOM 747 C C . SER A 1 99 ? -56.204 -3.802 70.999 1.00 65.44 99 SER A C 1
ATOM 749 O O . SER A 1 99 ? -56.114 -4.630 71.887 1.00 65.44 99 SER A O 1
ATOM 751 N N . SER A 1 100 ? -55.495 -3.914 69.867 1.00 77.69 100 SER A N 1
ATOM 752 C CA . SER A 1 100 ? -54.663 -5.085 69.521 1.00 77.69 100 SER A CA 1
ATOM 753 C C . SER A 1 100 ? -53.249 -5.066 70.122 1.00 77.69 100 SER A C 1
ATOM 755 O O . SER A 1 100 ? -52.789 -4.046 70.642 1.00 77.69 100 SER A O 1
ATOM 757 N N . ALA A 1 101 ? -52.517 -6.176 69.955 1.00 84.06 101 ALA A N 1
ATOM 758 C CA . ALA A 1 101 ? -51.096 -6.286 70.295 1.00 84.06 101 ALA A CA 1
ATOM 759 C C . ALA A 1 101 ? -50.228 -5.219 69.599 1.00 84.06 101 ALA A C 1
ATOM 761 O O . ALA A 1 101 ? -49.436 -4.545 70.254 1.00 84.06 101 ALA A O 1
ATOM 762 N N . GLY A 1 102 ? -50.415 -4.996 68.299 1.00 82.69 102 GLY A N 1
ATOM 763 C CA . GLY A 1 102 ? -49.704 -3.971 67.536 1.00 82.69 102 GLY A CA 1
ATOM 764 C C . GLY A 1 102 ? -50.080 -2.556 67.958 1.00 82.69 102 GLY A C 1
ATOM 765 O O . GLY A 1 102 ? -49.228 -1.677 67.989 1.00 82.69 102 GLY A O 1
ATOM 766 N N . SER A 1 103 ? -51.327 -2.327 68.378 1.00 80.38 103 SER A N 1
ATOM 767 C CA . SER A 1 103 ? -51.738 -1.021 68.914 1.00 80.38 103 SER A CA 1
ATOM 768 C C . SER A 1 103 ? -51.091 -0.733 70.272 1.00 80.38 103 SER A C 1
ATOM 770 O O . SER A 1 103 ? -50.677 0.397 70.534 1.00 80.38 103 SER A O 1
ATOM 772 N N . MET A 1 104 ? -50.943 -1.762 71.114 1.00 86.88 104 MET A N 1
ATOM 773 C CA . MET A 1 104 ? -50.158 -1.682 72.348 1.00 86.88 104 MET A CA 1
ATOM 774 C C . MET A 1 104 ? -48.677 -1.420 72.044 1.00 86.88 104 MET A C 1
ATOM 776 O O . MET A 1 104 ? -48.074 -0.563 72.686 1.00 86.88 104 MET A O 1
ATOM 780 N N . ALA A 1 105 ? -48.107 -2.086 71.034 1.00 86.50 105 ALA A N 1
ATOM 781 C CA . ALA A 1 105 ? -46.734 -1.850 70.588 1.00 86.50 105 ALA A CA 1
ATOM 782 C C . ALA A 1 105 ? -46.533 -0.401 70.108 1.00 86.50 105 ALA A C 1
ATOM 784 O O . ALA A 1 105 ? -45.596 0.267 70.536 1.00 86.50 105 ALA A O 1
ATOM 785 N N . HIS A 1 106 ? -47.451 0.121 69.289 1.00 83.06 106 HIS A N 1
ATOM 786 C CA . HIS A 1 106 ? -47.433 1.514 68.842 1.00 83.06 106 HIS A CA 1
ATOM 787 C C . HIS A 1 106 ? -47.492 2.501 70.014 1.00 83.06 106 HIS A C 1
ATOM 789 O O . HIS A 1 106 ? -46.678 3.421 70.054 1.00 83.06 106 HIS A O 1
ATOM 795 N N . LEU A 1 107 ? -48.373 2.287 71.004 1.00 83.81 107 LEU A N 1
ATOM 796 C CA . LEU A 1 107 ? -48.400 3.130 72.206 1.00 83.81 107 LEU A CA 1
ATOM 797 C C . LEU A 1 107 ? -47.057 3.082 72.945 1.00 83.81 107 LEU A C 1
ATOM 799 O O . LEU A 1 107 ? -46.497 4.125 73.266 1.00 83.81 107 LEU A O 1
ATOM 803 N N . LEU A 1 108 ? -46.536 1.883 73.221 1.00 88.31 108 LEU A N 1
ATOM 804 C CA . LEU A 1 108 ? -45.275 1.720 73.948 1.00 88.31 108 LEU A CA 1
ATOM 805 C C . LEU A 1 108 ? -44.099 2.367 73.217 1.00 88.31 108 LEU A C 1
ATOM 807 O O . LEU A 1 108 ? -43.183 2.858 73.874 1.00 88.31 108 LEU A O 1
ATOM 811 N N . ARG A 1 109 ? -44.117 2.383 71.882 1.00 84.88 109 ARG A N 1
ATOM 812 C CA . ARG A 1 109 ? -43.112 3.053 71.054 1.00 84.88 109 ARG A CA 1
ATOM 813 C C . ARG A 1 109 ? -43.173 4.578 71.171 1.00 84.88 109 ARG A C 1
ATOM 815 O O . ARG A 1 109 ? -42.119 5.205 71.202 1.00 84.88 109 ARG A O 1
ATOM 822 N N . ASP A 1 110 ? -44.375 5.145 71.250 1.00 81.31 110 ASP A N 1
ATOM 823 C CA . ASP A 1 110 ? -44.601 6.596 71.288 1.00 81.31 110 ASP A CA 1
ATOM 824 C C . ASP A 1 110 ? -44.470 7.198 72.701 1.00 81.31 110 ASP A C 1
ATOM 826 O O . ASP A 1 110 ? -44.271 8.408 72.845 1.00 81.31 110 ASP A O 1
ATOM 830 N N . ILE A 1 111 ? -44.557 6.378 73.757 1.00 80.75 111 ILE A N 1
ATOM 831 C CA . ILE A 1 111 ? -44.269 6.822 75.127 1.00 80.75 111 ILE A CA 1
ATOM 832 C C . ILE A 1 111 ? -42.813 7.305 75.214 1.00 80.75 111 ILE A C 1
ATOM 834 O O . ILE A 1 111 ? -41.885 6.648 74.742 1.00 80.75 111 ILE A O 1
ATOM 838 N N . SER A 1 112 ? -42.617 8.467 75.843 1.00 78.75 112 SER A N 1
ATOM 839 C CA . SER A 1 112 ? -41.301 9.084 76.005 1.00 78.75 112 SER A CA 1
ATOM 840 C C . SER A 1 112 ? -40.325 8.189 76.773 1.00 78.75 112 SER A C 1
ATOM 842 O O . SER A 1 112 ? -40.701 7.458 77.691 1.00 78.75 112 SER A O 1
ATOM 844 N N . PHE A 1 113 ? -39.040 8.282 76.418 1.00 75.94 113 PHE A N 1
ATOM 845 C CA . PHE A 1 113 ? -37.963 7.665 77.193 1.00 75.94 113 PHE A CA 1
ATOM 846 C C . PHE A 1 113 ? -38.014 8.123 78.652 1.00 75.94 113 PHE A C 1
ATOM 848 O O . PHE A 1 113 ? -38.519 9.204 78.945 1.00 75.94 113 PHE A O 1
ATOM 855 N N . VAL A 1 114 ? -37.508 7.282 79.554 1.00 73.38 114 VAL A N 1
ATOM 856 C CA . VAL A 1 114 ? -37.487 7.474 81.015 1.00 73.38 114 VAL A CA 1
ATOM 857 C C . VAL A 1 114 ? -38.853 7.508 81.715 1.00 73.38 114 VAL A C 1
ATOM 859 O O . VAL A 1 114 ? -38.896 7.560 82.945 1.00 73.38 114 VAL A O 1
ATOM 862 N N . SER A 1 115 ? -39.973 7.389 80.995 1.00 81.19 115 SER A N 1
ATOM 863 C CA . SER A 1 115 ? -41.288 7.183 81.611 1.00 81.19 115 SER A CA 1
ATOM 864 C C . SER A 1 115 ? -41.324 5.870 82.392 1.00 81.19 115 SER A C 1
ATOM 866 O O . SER A 1 115 ? -40.948 4.818 81.871 1.00 81.19 115 SER A O 1
ATOM 868 N N . THR A 1 116 ? -41.816 5.918 83.632 1.00 85.31 116 THR A N 1
ATOM 869 C CA . THR A 1 116 ? -42.155 4.711 84.395 1.00 85.31 116 THR A CA 1
ATOM 870 C C . THR A 1 116 ? -43.282 3.990 83.666 1.00 85.31 116 THR A C 1
ATOM 872 O O . THR A 1 116 ? -44.276 4.622 83.313 1.00 85.31 116 THR A O 1
ATOM 875 N N . ILE A 1 117 ? -43.134 2.683 83.462 1.00 90.25 117 ILE A N 1
ATOM 876 C CA . ILE A 1 117 ? -44.115 1.810 82.816 1.00 90.25 117 ILE A CA 1
ATOM 877 C C . ILE A 1 117 ? -44.604 0.785 83.831 1.00 90.25 117 ILE A C 1
ATOM 879 O O . ILE A 1 117 ? -43.809 0.059 84.425 1.00 90.25 117 ILE A O 1
ATOM 883 N N . VAL A 1 118 ? -45.920 0.682 83.991 1.00 90.94 118 VAL A N 1
ATOM 884 C CA . VAL A 1 118 ? -46.566 -0.399 84.735 1.00 90.94 118 VAL A CA 1
ATOM 885 C C . VAL A 1 118 ? -47.538 -1.094 83.802 1.00 90.94 118 VAL A C 1
ATOM 887 O O . VAL A 1 118 ? -48.533 -0.508 83.387 1.00 90.94 118 VAL A O 1
ATOM 890 N N . THR A 1 119 ? -47.249 -2.343 83.460 1.00 94.69 119 THR A N 1
ATOM 891 C CA . THR A 1 119 ? -48.104 -3.148 82.583 1.00 94.69 119 THR A CA 1
ATOM 892 C C . THR A 1 119 ? -48.648 -4.326 83.363 1.00 94.69 119 THR A C 1
ATOM 894 O O . THR A 1 119 ? -47.865 -5.080 83.924 1.00 94.69 119 THR A O 1
ATOM 897 N N . TYR A 1 120 ? -49.962 -4.519 83.403 1.00 91.06 120 TYR A N 1
ATOM 898 C CA . TYR A 1 120 ? -50.570 -5.630 84.141 1.00 91.06 120 TYR A CA 1
ATOM 899 C C . TYR A 1 120 ? -51.704 -6.288 83.373 1.00 91.06 120 TYR A C 1
ATOM 901 O O . TYR A 1 120 ? -52.366 -5.650 82.554 1.00 91.06 120 TYR A O 1
ATOM 909 N N . THR A 1 121 ? -51.934 -7.570 83.655 1.00 89.50 121 THR A N 1
ATOM 910 C CA . THR A 1 121 ? -52.945 -8.365 82.959 1.00 89.50 121 THR A CA 1
ATOM 911 C C . THR A 1 121 ? -54.272 -8.464 83.694 1.00 89.50 121 THR A C 1
ATOM 913 O O . THR A 1 121 ? -54.362 -8.324 84.920 1.00 89.50 121 THR A O 1
ATOM 916 N N . SER A 1 122 ? -55.313 -8.698 82.902 1.00 83.81 122 SER A N 1
ATOM 917 C CA . SER A 1 122 ? -56.681 -8.996 83.324 1.00 83.81 122 SER A CA 1
ATOM 918 C C . SER A 1 122 ? -57.243 -10.087 82.417 1.00 83.81 122 SER A C 1
ATOM 920 O O . SER A 1 122 ? -57.058 -10.011 81.202 1.00 83.81 122 SER A O 1
ATOM 922 N N . ASP A 1 123 ? -57.932 -11.074 82.990 1.00 84.25 123 ASP A N 1
ATOM 923 C CA . ASP A 1 123 ? -58.506 -12.207 82.256 1.00 84.25 123 ASP A CA 1
ATOM 924 C C . ASP A 1 123 ? -57.452 -13.013 81.483 1.00 84.25 123 ASP A C 1
ATOM 926 O O . ASP A 1 123 ? -56.717 -13.784 82.098 1.00 84.25 123 ASP A O 1
ATOM 930 N N . GLU A 1 124 ? -57.367 -12.867 80.161 1.00 85.88 124 GLU A N 1
ATOM 931 C CA . GLU A 1 124 ? -56.616 -13.776 79.298 1.00 85.88 124 GLU A CA 1
ATOM 932 C C . GLU A 1 124 ? -55.510 -13.040 78.508 1.00 85.88 124 GLU A C 1
ATOM 934 O O . GLU A 1 124 ? -55.805 -12.313 77.559 1.00 85.88 124 GLU A O 1
ATOM 939 N N . PRO A 1 125 ? -54.228 -13.205 78.881 1.00 86.81 125 PRO A N 1
ATOM 940 C CA . PRO A 1 125 ? -53.102 -12.504 78.245 1.00 86.81 125 PRO A CA 1
ATOM 941 C C . PRO A 1 125 ? -52.278 -13.298 77.211 1.00 86.81 125 PRO A C 1
ATOM 943 O O . PRO A 1 125 ? -51.375 -12.734 76.596 1.00 86.81 125 PRO A O 1
ATOM 946 N N . SER A 1 126 ? -52.502 -14.599 77.021 1.00 84.44 126 SER A N 1
ATOM 947 C CA . SER A 1 126 ? -51.506 -15.465 76.363 1.00 84.44 126 SER A CA 1
ATOM 948 C C . SER A 1 126 ? -51.413 -15.328 74.834 1.00 84.44 126 SER A C 1
ATOM 950 O O . SER A 1 126 ? -50.335 -15.558 74.288 1.00 84.44 126 SER A O 1
ATOM 952 N N . GLY A 1 127 ? -52.501 -14.928 74.164 1.00 82.88 127 GLY A N 1
ATOM 953 C CA . GLY A 1 127 ? -52.718 -15.053 72.712 1.00 82.88 127 GLY A CA 1
ATOM 954 C C . GLY A 1 127 ? -51.657 -14.404 71.811 1.00 82.88 127 GLY A C 1
ATOM 955 O O . GLY A 1 127 ? -50.791 -15.101 71.287 1.00 82.88 127 GLY A O 1
ATOM 956 N N . ASN A 1 128 ? -51.715 -13.079 71.601 1.00 86.62 128 ASN A N 1
ATOM 957 C CA . ASN A 1 128 ? -50.840 -12.374 70.641 1.00 86.62 128 ASN A CA 1
ATOM 958 C C . ASN A 1 128 ? -49.688 -11.591 71.284 1.00 86.62 128 ASN A C 1
ATOM 960 O O . ASN A 1 128 ? -49.107 -10.712 70.648 1.00 86.62 128 ASN A O 1
ATOM 964 N N . ARG A 1 129 ? -49.316 -11.901 72.532 1.00 88.31 129 ARG A N 1
ATOM 965 C CA . ARG A 1 129 ? -48.310 -11.133 73.294 1.00 88.31 129 ARG A CA 1
ATOM 966 C C . ARG A 1 129 ? -46.927 -11.040 72.622 1.00 88.31 129 ARG A C 1
ATOM 968 O O . ARG A 1 129 ? -46.173 -10.123 72.926 1.00 88.31 129 ARG A O 1
ATOM 975 N N . LEU A 1 130 ? -46.591 -11.974 71.721 1.00 90.31 130 LEU A N 1
ATOM 976 C CA . LEU A 1 130 ? -45.307 -12.011 70.998 1.00 90.31 130 LEU A CA 1
ATOM 977 C C . LEU A 1 130 ? -45.381 -11.549 69.536 1.00 90.31 130 LEU A C 1
ATOM 979 O O . LEU A 1 130 ? -44.364 -11.559 68.844 1.00 90.31 130 LEU A O 1
ATOM 983 N N . ASN A 1 131 ? -46.558 -11.135 69.069 1.00 85.56 131 ASN A N 1
ATOM 984 C CA . ASN A 1 131 ? -46.801 -10.767 67.675 1.00 85.56 131 ASN A CA 1
ATOM 985 C C . ASN A 1 131 ? -46.784 -9.240 67.486 1.00 85.56 131 ASN A C 1
ATOM 987 O O . ASN A 1 131 ? -46.683 -8.480 68.448 1.00 85.56 131 ASN A O 1
ATOM 991 N N . GLU A 1 132 ? -46.869 -8.789 66.229 1.00 80.56 132 GLU A N 1
ATOM 992 C CA . GLU A 1 132 ? -47.070 -7.374 65.850 1.00 80.56 132 GLU A CA 1
ATOM 993 C C . GLU A 1 132 ? -46.046 -6.386 66.456 1.00 80.56 132 GLU A C 1
ATOM 995 O O . GLU A 1 132 ? -46.334 -5.210 66.651 1.00 80.56 132 GLU A O 1
ATOM 1000 N N . GLY A 1 133 ? -44.833 -6.861 66.767 1.00 82.12 133 GLY A N 1
ATOM 1001 C CA . GLY A 1 133 ? -43.766 -6.049 67.364 1.00 82.12 133 GLY A CA 1
ATOM 1002 C C . GLY A 1 133 ? -43.898 -5.800 68.873 1.00 82.12 133 GLY A C 1
ATOM 1003 O O . GLY A 1 133 ? -42.988 -5.219 69.463 1.00 82.12 133 GLY A O 1
ATOM 1004 N N . LEU A 1 134 ? -44.959 -6.289 69.528 1.00 88.75 134 LEU A N 1
ATOM 1005 C CA . LEU A 1 134 ? -45.220 -6.046 70.952 1.00 88.75 134 LEU A CA 1
ATOM 1006 C C . LEU A 1 134 ? -44.099 -6.558 71.862 1.00 88.75 134 LEU A C 1
ATOM 1008 O O . LEU A 1 134 ? -43.707 -5.868 72.800 1.00 88.75 134 LEU A O 1
ATOM 1012 N N . ALA A 1 135 ? -43.533 -7.731 71.565 1.00 88.00 135 ALA A N 1
ATOM 1013 C CA . ALA A 1 135 ? -42.425 -8.277 72.345 1.00 88.00 135 ALA A CA 1
ATOM 1014 C C . ALA A 1 135 ? -41.215 -7.333 72.386 1.00 88.00 135 ALA A C 1
ATOM 1016 O O . ALA A 1 135 ? -40.658 -7.112 73.457 1.00 88.00 135 ALA A O 1
ATOM 1017 N N . ALA A 1 136 ? -40.839 -6.742 71.248 1.00 87.50 136 ALA A N 1
ATOM 1018 C CA . ALA A 1 136 ? -39.700 -5.830 71.178 1.00 87.50 136 ALA A CA 1
ATOM 1019 C C . ALA A 1 136 ? -39.919 -4.583 72.048 1.00 87.50 136 ALA A C 1
ATOM 1021 O O . ALA A 1 136 ? -39.019 -4.175 72.783 1.00 87.50 136 ALA A O 1
ATOM 1022 N N . GLU A 1 137 ? -41.128 -4.020 72.026 1.00 92.00 137 GLU A N 1
ATOM 1023 C CA . GLU A 1 137 ? -41.455 -2.841 72.8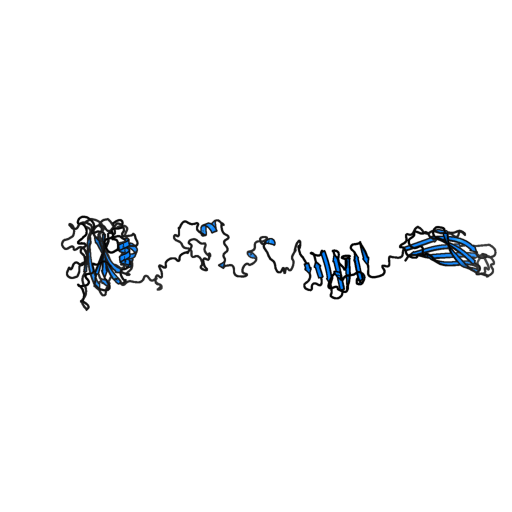31 1.00 92.00 137 GLU A CA 1
ATOM 1024 C C . GLU A 1 137 ? -41.574 -3.163 74.324 1.00 92.00 137 GLU A C 1
ATOM 1026 O O . GLU A 1 137 ? -41.090 -2.395 75.153 1.00 92.00 137 GLU A O 1
ATOM 1031 N N . MET A 1 138 ? -42.119 -4.328 74.684 1.00 94.44 138 MET A N 1
ATOM 1032 C CA . MET A 1 138 ? -42.143 -4.802 76.072 1.00 94.44 138 MET A CA 1
ATOM 1033 C C . MET A 1 138 ? -40.730 -5.017 76.627 1.00 94.44 138 MET A C 1
ATOM 1035 O O . MET A 1 138 ? -40.455 -4.618 77.761 1.00 94.44 138 MET A O 1
ATOM 1039 N N . TYR A 1 139 ? -39.808 -5.571 75.830 1.00 92.06 139 TYR A N 1
ATOM 1040 C CA . TYR A 1 139 ? -38.397 -5.694 76.219 1.00 92.06 139 TYR A CA 1
ATOM 1041 C C . TYR A 1 139 ? -37.739 -4.326 76.401 1.00 92.06 139 TYR A C 1
ATOM 1043 O O . TYR A 1 139 ? -37.016 -4.117 77.369 1.00 92.06 139 TYR A O 1
ATOM 1051 N N . ASN A 1 140 ? -38.052 -3.355 75.543 1.00 89.06 140 ASN A N 1
ATOM 1052 C CA . ASN A 1 140 ? -37.570 -1.981 75.688 1.00 89.06 140 ASN A CA 1
ATOM 1053 C C . ASN A 1 140 ? -38.085 -1.296 76.976 1.00 89.06 140 ASN A C 1
ATOM 1055 O O . ASN A 1 140 ? -37.479 -0.346 77.470 1.00 89.06 140 ASN A O 1
ATOM 1059 N N . CYS A 1 141 ? -39.188 -1.783 77.547 1.00 90.25 141 CYS A N 1
ATOM 1060 C CA . CYS A 1 141 ? -39.746 -1.316 78.817 1.00 90.25 141 CYS A CA 1
ATOM 1061 C C . CYS A 1 141 ? -39.256 -2.098 80.049 1.00 90.25 141 CYS A C 1
ATOM 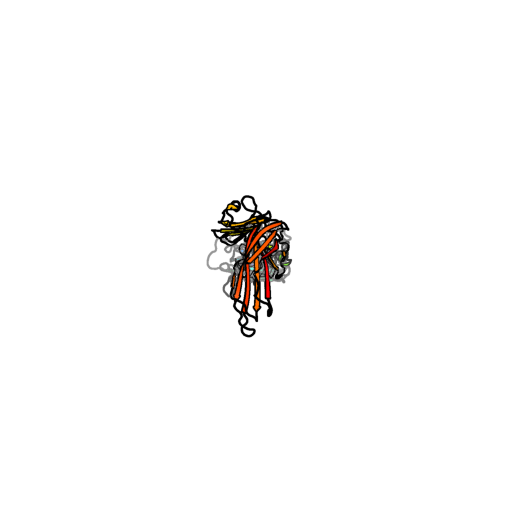1063 O O . CYS A 1 141 ? -39.644 -1.750 81.164 1.00 90.25 141 CYS A O 1
ATOM 1065 N N . GLY A 1 142 ? -38.419 -3.127 79.880 1.00 89.44 142 GLY A N 1
ATOM 1066 C CA . GLY A 1 142 ? -37.854 -3.900 80.990 1.00 89.44 142 GLY A CA 1
ATOM 1067 C C . GLY A 1 142 ? -38.351 -5.336 81.119 1.00 89.44 142 GLY A C 1
ATOM 1068 O O . GLY A 1 142 ? -37.860 -6.047 81.993 1.00 89.44 142 GLY A O 1
ATOM 1069 N N . ALA A 1 143 ? -39.286 -5.787 80.278 1.00 89.38 143 ALA A N 1
ATOM 1070 C CA . ALA A 1 143 ? -39.705 -7.189 80.267 1.00 89.38 143 ALA A CA 1
ATOM 1071 C C . ALA A 1 143 ? -38.569 -8.111 79.796 1.00 89.38 143 ALA A C 1
ATOM 1073 O O . ALA A 1 143 ? -37.637 -7.663 79.125 1.00 89.38 143 ALA A O 1
ATOM 1074 N N . SER A 1 144 ? -38.658 -9.406 80.090 1.00 84.00 144 SER A N 1
ATOM 1075 C CA . SER A 1 144 ? -37.641 -10.393 79.710 1.00 84.00 144 SER A CA 1
ATOM 1076 C C . SER A 1 144 ? -38.188 -11.499 78.813 1.00 84.00 144 SER A C 1
ATOM 1078 O O . SER A 1 144 ? -39.367 -11.868 78.874 1.00 84.00 144 SER A O 1
ATOM 1080 N N . ARG A 1 145 ? -37.308 -12.116 78.014 1.00 87.69 145 ARG A N 1
ATOM 1081 C CA . ARG A 1 145 ? -37.644 -13.361 77.307 1.00 87.69 145 ARG A CA 1
ATOM 1082 C C . ARG A 1 145 ? -37.922 -14.544 78.238 1.00 87.69 145 ARG A C 1
ATOM 1084 O O . ARG A 1 145 ? -38.592 -15.481 77.817 1.00 87.69 145 ARG A O 1
ATOM 1091 N N . SER A 1 146 ? -37.437 -14.516 79.479 1.00 79.38 146 SER A N 1
ATOM 1092 C CA . SER A 1 146 ? -37.629 -15.605 80.444 1.00 79.38 146 SER A CA 1
ATOM 1093 C C . SER A 1 146 ? -38.999 -15.585 81.124 1.00 79.38 146 SER A C 1
ATOM 1095 O O . SER A 1 146 ? -39.460 -16.647 81.539 1.00 79.38 146 SER A O 1
ATOM 1097 N N . VAL A 1 147 ? -39.664 -14.426 81.208 1.00 80.75 147 VAL A N 1
ATOM 1098 C CA . VAL A 1 147 ? -41.019 -14.300 81.773 1.00 80.75 147 VAL A CA 1
ATOM 1099 C C . VAL A 1 147 ? -42.018 -13.885 80.695 1.00 80.75 147 VAL A C 1
ATOM 1101 O O . VAL A 1 147 ? -42.769 -14.735 80.217 1.00 80.75 147 VAL A O 1
ATOM 1104 N N . PHE A 1 148 ? -42.011 -12.623 80.247 1.00 89.12 148 PHE A N 1
ATOM 1105 C CA . PHE A 1 148 ? -42.946 -12.150 79.219 1.00 89.12 148 PHE A CA 1
ATOM 1106 C C . PHE A 1 148 ? -42.792 -12.875 77.886 1.00 89.12 148 PHE A C 1
ATOM 1108 O O . PHE A 1 148 ? -43.796 -13.149 77.240 1.00 89.12 148 PHE A O 1
ATOM 1115 N N . GLY A 1 149 ? -41.562 -13.188 77.470 1.00 84.25 149 GLY A N 1
ATOM 1116 C CA . GLY A 1 149 ? -41.273 -13.907 76.225 1.00 84.25 149 GLY A CA 1
ATOM 1117 C C . GLY A 1 149 ? -41.390 -15.428 76.319 1.00 84.25 149 GLY A C 1
ATOM 1118 O O . GLY A 1 149 ? -41.311 -16.102 75.294 1.00 84.25 149 GLY A O 1
ATOM 1119 N N . SER A 1 150 ? -41.603 -15.974 77.519 1.00 81.38 150 SER A N 1
ATOM 1120 C CA . SER A 1 150 ? -41.561 -17.417 77.763 1.00 81.38 150 SER A CA 1
ATOM 1121 C C . SER A 1 150 ? -42.615 -18.154 76.947 1.00 81.38 150 SER A C 1
ATOM 1123 O O . SER A 1 150 ? -43.746 -17.686 76.831 1.00 81.38 150 SER A O 1
ATOM 1125 N N . SER A 1 151 ? -42.294 -19.331 76.411 1.00 78.56 151 SER A N 1
ATOM 1126 C CA . SER A 1 151 ? -43.304 -20.231 75.837 1.00 78.56 151 SER A CA 1
ATOM 1127 C C . SER A 1 151 ? -44.232 -20.815 76.912 1.00 78.56 151 SER A C 1
ATOM 1129 O O . SER A 1 151 ? -45.369 -21.172 76.611 1.00 78.56 151 SER A O 1
ATOM 1131 N N . ASN A 1 152 ? -43.794 -20.836 78.176 1.00 77.19 152 ASN A N 1
ATOM 1132 C CA . ASN A 1 152 ? -44.563 -21.309 79.326 1.00 77.19 152 ASN A CA 1
ATOM 1133 C C . ASN A 1 152 ? -45.423 -20.182 79.915 1.00 77.19 152 ASN A C 1
ATOM 1135 O O . ASN A 1 152 ? -45.200 -19.734 81.039 1.00 77.19 152 ASN A O 1
ATOM 1139 N N . PHE A 1 153 ? -46.419 -19.734 79.149 1.00 82.25 153 PHE A N 1
ATOM 1140 C CA . PHE A 1 153 ? -47.359 -18.683 79.550 1.00 82.25 153 PHE A CA 1
ATOM 1141 C C . PHE A 1 153 ? -48.808 -19.189 79.410 1.00 82.25 153 PHE A C 1
ATOM 1143 O O . PHE A 1 153 ? -49.471 -18.873 78.420 1.00 82.25 153 PHE A O 1
ATOM 1150 N N . PRO A 1 154 ? -49.295 -20.034 80.344 1.00 82.44 154 PRO A N 1
ATOM 1151 C CA . PRO A 1 154 ? -50.610 -20.664 80.228 1.00 82.44 154 PRO A CA 1
ATOM 1152 C C . PRO A 1 154 ? -51.769 -19.658 80.188 1.00 82.44 154 PRO A C 1
ATOM 1154 O O . PRO A 1 154 ? -51.645 -18.528 80.669 1.00 82.44 154 PRO A O 1
ATOM 1157 N N . ALA A 1 155 ? -52.915 -20.107 79.675 1.00 84.69 155 ALA A N 1
ATOM 1158 C CA . ALA A 1 155 ? -54.167 -19.353 79.680 1.00 84.69 155 ALA A CA 1
ATOM 1159 C C . ALA A 1 155 ? -54.534 -18.851 81.090 1.00 84.69 155 ALA A C 1
ATOM 1161 O O . ALA A 1 155 ? -54.302 -19.534 82.097 1.00 84.69 155 ALA A O 1
ATOM 1162 N N . TRP A 1 156 ? -55.097 -17.647 81.152 1.00 85.44 156 TRP A N 1
ATOM 1163 C CA . TRP A 1 156 ? -55.450 -16.920 82.378 1.00 85.44 156 TRP A CA 1
ATOM 1164 C C . TRP A 1 156 ? -54.305 -16.676 83.371 1.00 85.44 156 TRP A C 1
ATOM 1166 O O . TRP A 1 156 ? -54.542 -16.500 84.565 1.00 85.44 156 TRP A O 1
ATOM 1176 N N . SER A 1 157 ? -53.050 -16.658 82.914 1.00 84.75 157 SER A N 1
ATOM 1177 C CA . SER A 1 157 ? -51.935 -16.265 83.785 1.00 84.75 157 SER A CA 1
ATOM 1178 C C . SER A 1 157 ? -52.061 -14.809 84.239 1.00 84.75 157 SER A C 1
ATOM 1180 O O . SER A 1 157 ? -52.569 -13.950 83.517 1.00 84.75 157 SER A O 1
ATOM 1182 N N . SER A 1 158 ? -51.533 -14.500 85.420 1.00 84.88 158 SER A N 1
ATOM 1183 C CA . SER A 1 158 ? -51.411 -13.120 85.886 1.00 84.88 158 SER A CA 1
ATOM 1184 C C . SER A 1 158 ? -49.972 -12.642 85.704 1.00 84.88 158 SER A C 1
ATOM 1186 O O . SER A 1 158 ? -49.023 -13.311 86.115 1.00 84.88 158 SER A O 1
ATOM 1188 N N . TYR A 1 159 ? -49.808 -11.500 85.044 1.00 90.81 159 TYR A N 1
ATOM 1189 C CA . TYR A 1 159 ? -48.514 -10.905 84.741 1.00 90.81 159 TYR A CA 1
ATOM 1190 C C . TYR A 1 159 ? -48.527 -9.421 85.063 1.00 90.81 159 TYR A C 1
ATOM 1192 O O . TYR A 1 159 ? -49.506 -8.716 84.812 1.00 90.81 159 TYR A O 1
ATOM 1200 N N . LEU A 1 160 ? -47.411 -8.960 85.606 1.00 89.88 160 LEU A N 1
ATOM 1201 C CA . LEU A 1 160 ? -47.171 -7.577 85.952 1.00 89.88 160 LEU A CA 1
ATOM 1202 C C . LEU A 1 160 ? -45.715 -7.230 85.646 1.00 89.88 160 LEU A C 1
ATOM 1204 O O . LEU A 1 160 ? -44.808 -7.900 86.127 1.00 89.88 160 LEU A O 1
ATOM 1208 N N . LEU A 1 161 ? -45.510 -6.141 84.919 1.00 94.31 161 LEU A N 1
ATOM 1209 C CA . LEU A 1 161 ? -44.233 -5.470 84.736 1.00 94.31 161 LEU A CA 1
ATOM 1210 C C . LEU A 1 161 ? -44.271 -4.131 85.461 1.00 94.31 161 LEU A C 1
ATOM 1212 O O . LEU A 1 161 ? -45.185 -3.335 85.244 1.00 94.31 161 LEU A O 1
ATOM 1216 N N . ILE A 1 162 ? -43.237 -3.863 86.246 1.00 90.88 162 ILE A N 1
ATOM 1217 C CA . ILE A 1 162 ? -42.857 -2.519 86.675 1.00 90.88 162 ILE A CA 1
ATOM 1218 C C . ILE A 1 162 ? -41.502 -2.250 86.030 1.00 90.88 162 ILE A C 1
ATOM 1220 O O . ILE A 1 162 ? -40.544 -2.977 86.282 1.00 90.88 162 ILE A O 1
ATOM 1224 N N . GLY A 1 163 ? -41.422 -1.248 85.166 1.00 90.62 163 GLY A N 1
ATOM 1225 C CA . GLY A 1 163 ? -40.232 -0.956 84.376 1.00 90.62 163 GLY A CA 1
ATOM 1226 C C . GLY A 1 163 ? -40.161 0.506 83.957 1.00 90.62 163 GLY A C 1
ATOM 1227 O O . GLY A 1 163 ? -40.858 1.363 84.503 1.00 90.62 163 GLY A O 1
ATOM 1228 N N . GLN A 1 164 ? -39.303 0.800 82.987 1.00 86.19 164 GLN A N 1
ATOM 1229 C CA . GLN A 1 164 ? -39.085 2.154 82.490 1.00 86.19 164 GLN A CA 1
ATOM 1230 C C . GLN A 1 164 ? -38.801 2.108 80.988 1.00 86.19 164 GLN A C 1
ATOM 1232 O O . GLN A 1 164 ? -38.094 1.222 80.507 1.00 86.19 164 GLN A O 1
ATOM 1237 N N . LYS A 1 165 ? -39.363 3.045 80.221 1.00 86.69 165 LYS A N 1
ATOM 1238 C CA . LYS A 1 165 ? -39.133 3.102 78.774 1.00 86.69 165 LYS A CA 1
ATOM 1239 C C . LYS A 1 165 ? -37.653 3.369 78.481 1.00 86.69 165 LYS A C 1
ATOM 1241 O O . LYS A 1 165 ? -37.119 4.392 78.908 1.00 86.69 165 LYS A O 1
ATOM 1246 N N . GLY A 1 166 ? -37.024 2.472 77.721 1.00 81.81 166 GLY A N 1
ATOM 1247 C CA . GLY A 1 166 ? -35.605 2.541 77.366 1.00 81.81 166 GLY A CA 1
ATOM 1248 C C . GLY A 1 166 ? -34.676 1.798 78.325 1.00 81.81 166 GLY A C 1
ATOM 1249 O O . GLY A 1 166 ? -33.469 1.823 78.118 1.00 81.81 166 GLY A O 1
ATOM 1250 N N . VAL A 1 167 ? -35.200 1.130 79.362 1.00 76.94 167 VAL A N 1
ATOM 1251 C CA . VAL A 1 167 ? -34.360 0.407 80.336 1.00 76.94 167 VAL A CA 1
ATOM 1252 C C . VAL A 1 167 ? -33.741 -0.869 79.749 1.00 76.94 167 VAL A C 1
ATOM 1254 O O . VAL A 1 167 ? -32.749 -1.373 80.272 1.00 76.94 167 VAL A O 1
ATOM 1257 N N . GLY A 1 168 ? -34.288 -1.371 78.639 1.00 80.31 168 GLY A N 1
ATOM 1258 C CA . GLY A 1 168 ? -33.809 -2.573 77.960 1.00 80.31 168 GLY A CA 1
ATOM 1259 C C . GLY A 1 168 ? -34.253 -3.878 78.628 1.00 80.31 168 GLY A C 1
ATOM 1260 O O . GLY A 1 168 ? -34.763 -3.896 79.747 1.00 80.31 168 GLY A O 1
ATOM 1261 N N . GLU A 1 169 ? -34.080 -4.986 77.911 1.00 87.50 169 GLU A N 1
ATOM 1262 C CA . GLU A 1 169 ? -34.634 -6.292 78.281 1.00 87.50 169 GLU A CA 1
ATOM 1263 C C . GLU A 1 169 ? -34.161 -6.787 79.652 1.00 87.50 169 GLU A C 1
ATOM 1265 O O . GLU A 1 169 ? -32.970 -6.770 79.958 1.00 87.50 169 GLU A O 1
ATOM 1270 N N . GLY A 1 170 ? -35.098 -7.282 80.462 1.00 79.81 170 GLY A N 1
ATOM 1271 C CA . GLY A 1 170 ? -34.816 -7.905 81.757 1.00 79.81 170 GLY A CA 1
ATOM 1272 C C . GLY A 1 170 ? -34.320 -6.950 82.840 1.00 79.81 170 GLY A C 1
ATOM 1273 O O . GLY A 1 170 ? -34.013 -7.400 83.942 1.00 79.81 170 GLY A O 1
ATOM 1274 N N . ASN A 1 171 ? -34.259 -5.647 82.555 1.00 81.06 171 ASN A N 1
ATOM 1275 C CA . ASN A 1 171 ? -33.888 -4.647 83.546 1.00 81.06 171 ASN A CA 1
ATOM 1276 C C . ASN A 1 171 ? -35.086 -4.116 84.337 1.00 81.06 171 ASN A C 1
ATOM 1278 O O . ASN A 1 171 ? -34.853 -3.392 85.292 1.00 81.06 171 ASN A O 1
ATOM 1282 N N . GLY A 1 172 ? -36.328 -4.480 83.989 1.00 85.25 172 GLY A N 1
ATOM 1283 C CA . GLY A 1 172 ? -37.531 -4.240 84.792 1.00 85.25 172 GLY A CA 1
ATOM 1284 C C . GLY A 1 172 ? -37.751 -5.309 85.869 1.00 85.25 172 GLY A C 1
ATOM 1285 O O . GLY A 1 172 ? -36.991 -6.266 85.989 1.00 85.25 172 GLY A O 1
ATOM 1286 N N . THR A 1 173 ? -38.813 -5.165 86.662 1.00 83.75 173 THR A N 1
ATOM 1287 C CA . THR A 1 173 ? -39.266 -6.214 87.588 1.00 83.75 173 THR A CA 1
ATOM 1288 C C . THR A 1 173 ? -40.568 -6.826 87.104 1.00 83.75 173 THR A C 1
ATOM 1290 O O . THR A 1 173 ? -41.577 -6.135 86.953 1.00 83.75 173 THR A O 1
ATOM 1293 N N . GLU A 1 174 ? -40.545 -8.140 86.905 1.00 89.44 174 GLU A N 1
ATOM 1294 C CA . GLU A 1 174 ? -41.690 -8.919 86.456 1.00 89.44 174 GLU A CA 1
ATOM 1295 C C . GLU A 1 174 ? -42.220 -9.803 87.584 1.00 89.44 174 GLU A C 1
ATOM 1297 O O . GLU A 1 174 ? -41.469 -10.509 88.256 1.00 89.44 174 GLU A O 1
ATOM 1302 N N . TYR A 1 175 ? -43.535 -9.792 87.761 1.00 83.44 175 TYR A N 1
ATOM 1303 C CA . TYR A 1 175 ? -44.259 -10.722 88.613 1.00 83.44 175 TYR A CA 1
ATOM 1304 C C . TYR A 1 175 ? -45.148 -11.571 87.725 1.00 83.44 175 TYR A C 1
ATOM 1306 O O . TYR A 1 175 ? -45.891 -11.051 86.891 1.00 83.44 175 TYR A O 1
ATOM 1314 N N . PHE A 1 176 ? -45.083 -12.879 87.918 1.00 84.38 176 PHE A N 1
ATOM 1315 C CA . PHE A 1 176 ? -45.825 -13.828 87.112 1.00 84.38 176 PHE A CA 1
ATOM 1316 C C . PHE A 1 176 ? -46.346 -14.964 87.979 1.00 84.38 176 PHE A C 1
ATOM 1318 O O . PHE A 1 176 ? -45.611 -15.515 88.799 1.00 84.38 176 PHE A O 1
ATOM 1325 N N . SER A 1 177 ? -47.607 -15.325 87.774 1.00 80.56 177 SER A N 1
ATOM 1326 C CA . SER A 1 177 ? -48.194 -16.542 88.320 1.00 80.56 177 SER A CA 1
ATOM 1327 C C . SER A 1 177 ? -48.848 -17.325 87.188 1.00 80.56 177 SER A C 1
ATOM 1329 O O . SER A 1 177 ? -49.751 -16.833 86.501 1.00 80.56 177 SER A O 1
ATOM 1331 N N . ALA A 1 178 ? -48.349 -18.542 86.972 1.00 74.50 178 ALA A N 1
ATOM 1332 C CA . ALA A 1 178 ? -48.724 -19.383 85.848 1.00 74.50 178 ALA A CA 1
ATOM 1333 C C . ALA A 1 178 ? -50.135 -19.963 86.023 1.00 74.50 178 ALA A C 1
ATOM 1335 O O . ALA A 1 178 ? -50.361 -20.781 86.909 1.00 74.50 178 ALA A O 1
ATOM 1336 N N . GLY A 1 179 ? -51.031 -19.594 85.108 1.00 69.44 179 GLY A N 1
ATOM 1337 C CA . GLY A 1 179 ? -52.281 -20.287 84.799 1.00 69.44 179 GLY A CA 1
ATOM 1338 C C . GLY A 1 179 ? -53.419 -20.237 85.826 1.00 69.44 179 GLY A C 1
ATOM 1339 O O . GLY A 1 179 ? -53.223 -20.196 87.038 1.00 69.44 179 GLY A O 1
ATOM 1340 N N . GLY A 1 180 ? -54.641 -20.323 85.293 1.00 74.56 180 GLY A N 1
ATOM 1341 C CA . GLY A 1 180 ? -55.875 -20.571 86.042 1.00 74.56 180 GLY A CA 1
ATOM 1342 C C . GLY A 1 180 ? -56.734 -19.319 86.268 1.00 74.56 180 GLY A C 1
ATOM 1343 O O . GLY A 1 180 ? -56.195 -18.240 86.504 1.00 74.56 180 GLY A O 1
ATOM 1344 N N . PRO A 1 181 ? -58.078 -19.437 86.268 1.00 71.25 181 PRO A N 1
ATOM 1345 C CA . PRO A 1 181 ? -58.976 -18.297 86.474 1.00 71.25 181 PRO A CA 1
ATOM 1346 C C . PRO A 1 181 ? -58.700 -17.507 87.761 1.00 71.25 181 PRO A C 1
ATOM 1348 O O . PRO A 1 181 ? -58.945 -16.308 87.801 1.00 71.25 181 PRO A O 1
ATOM 1351 N N . SER A 1 182 ? -58.164 -18.165 88.791 1.00 76.06 182 SER A N 1
ATOM 1352 C CA . SER A 1 182 ? -57.845 -17.575 90.095 1.00 76.06 182 SER A CA 1
ATOM 1353 C C . SER A 1 182 ? -56.416 -17.027 90.214 1.00 76.06 182 SER A C 1
ATOM 1355 O O . SER A 1 182 ? -56.025 -16.620 91.309 1.00 76.06 182 SER A O 1
ATOM 1357 N N . SER A 1 183 ? -55.615 -17.039 89.140 1.00 82.94 183 SER A N 1
ATOM 1358 C CA . SER A 1 183 ? -54.239 -16.530 89.169 1.00 82.94 183 SER A CA 1
ATOM 1359 C C . SER A 1 183 ? -54.217 -15.055 89.565 1.00 82.94 183 SER A C 1
ATOM 1361 O O . SER A 1 183 ? -55.009 -14.258 89.060 1.00 82.94 183 SER A O 1
ATOM 1363 N N . TYR A 1 184 ? -53.298 -14.674 90.450 1.00 81.31 184 TYR A N 1
ATOM 1364 C CA . TYR A 1 184 ? -53.073 -13.278 90.799 1.00 81.31 184 TYR A CA 1
ATOM 1365 C C . TYR A 1 184 ? -51.607 -13.009 91.133 1.00 81.31 184 TYR A C 1
ATOM 1367 O O . TYR A 1 184 ? -50.907 -13.853 91.695 1.00 81.31 184 TYR A O 1
ATOM 1375 N N . VAL A 1 185 ? -51.174 -11.786 90.839 1.00 82.81 185 VAL A N 1
ATOM 1376 C CA . VAL A 1 185 ? -49.933 -11.204 91.354 1.00 82.81 185 VAL A CA 1
ATOM 1377 C C . VAL A 1 185 ? -50.219 -9.806 91.874 1.00 82.81 185 VAL A C 1
ATOM 1379 O O . VAL A 1 185 ? -51.115 -9.109 91.391 1.00 82.81 185 VAL A O 1
ATOM 1382 N N . ARG A 1 186 ? -49.457 -9.394 92.883 1.00 82.50 186 ARG A N 1
ATOM 1383 C CA . ARG A 1 186 ? -49.503 -8.050 93.452 1.00 82.50 186 ARG A CA 1
ATOM 1384 C C . ARG A 1 186 ? -48.084 -7.571 93.680 1.00 82.50 186 ARG A C 1
ATOM 1386 O O . ARG A 1 186 ? -47.255 -8.336 94.165 1.00 82.50 186 ARG A O 1
ATOM 1393 N N . ALA A 1 187 ? -47.846 -6.299 93.406 1.00 83.62 187 ALA A N 1
ATOM 1394 C CA . ALA A 1 187 ? -46.617 -5.636 93.794 1.00 83.62 187 ALA A CA 1
ATOM 1395 C C . ALA A 1 187 ? -46.897 -4.297 94.465 1.00 83.62 187 ALA A C 1
ATOM 1397 O O . ALA A 1 187 ? -47.959 -3.686 94.300 1.00 83.62 187 ALA A O 1
ATOM 1398 N N . THR A 1 188 ? -45.886 -3.860 95.200 1.00 82.56 188 THR A N 1
ATOM 1399 C CA . THR A 1 188 ? -45.809 -2.548 95.818 1.00 82.56 188 THR A CA 1
ATOM 1400 C C . THR A 1 188 ? -44.499 -1.917 95.368 1.00 82.56 188 THR A C 1
ATOM 1402 O O . THR A 1 188 ? -43.448 -2.547 95.488 1.00 82.56 188 THR A O 1
ATOM 1405 N N . PHE A 1 189 ? -44.550 -0.696 94.849 1.00 81.88 189 PHE A N 1
ATOM 1406 C CA . PHE A 1 189 ? -43.364 0.026 94.393 1.00 81.88 189 PHE A CA 1
ATOM 1407 C C . PHE A 1 189 ? -43.468 1.502 94.747 1.00 81.88 189 PHE A C 1
ATOM 1409 O O . PHE A 1 189 ? -44.545 2.013 95.032 1.00 81.88 189 PHE A O 1
ATOM 1416 N N . SER A 1 190 ? -42.342 2.196 94.755 1.00 77.62 190 SER A N 1
ATOM 1417 C CA . SER A 1 190 ? -42.290 3.654 94.856 1.00 77.62 190 SER A CA 1
ATOM 1418 C C . SER A 1 190 ? -41.604 4.222 93.626 1.00 77.62 190 SER A C 1
ATOM 1420 O O . SER A 1 190 ? -40.853 3.513 92.966 1.00 77.62 190 SER A O 1
ATOM 1422 N N . ILE A 1 191 ? -41.836 5.492 93.313 1.00 74.75 191 ILE A N 1
ATOM 1423 C CA . ILE A 1 191 ? -41.064 6.198 92.286 1.00 74.75 191 ILE A CA 1
ATOM 1424 C C . ILE A 1 191 ? -40.090 7.132 93.000 1.00 74.75 191 ILE A C 1
ATOM 1426 O O . ILE A 1 191 ? -40.506 7.994 93.774 1.00 74.75 191 ILE A O 1
ATOM 1430 N N . VAL A 1 192 ? -38.795 6.949 92.753 1.00 69.44 192 VAL A N 1
ATOM 1431 C CA . VAL A 1 192 ? -37.711 7.763 93.311 1.00 69.44 192 VAL A CA 1
ATOM 1432 C C . VAL A 1 192 ? -36.998 8.432 92.143 1.00 69.44 192 VAL A C 1
ATOM 1434 O O . VAL A 1 192 ? -36.434 7.757 91.291 1.00 69.44 192 VAL A O 1
ATOM 1437 N N . ASN A 1 193 ? -37.058 9.764 92.070 1.00 66.69 193 ASN A N 1
ATOM 143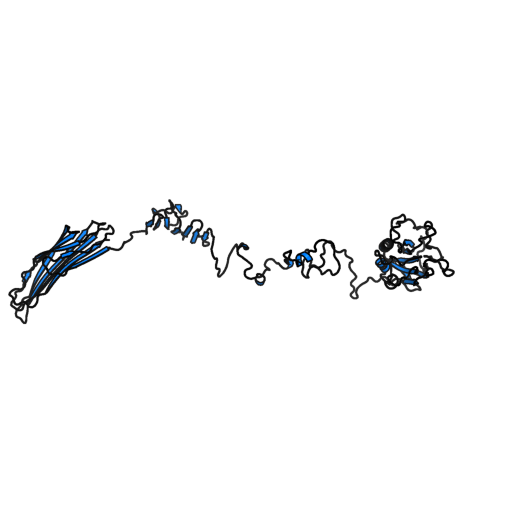8 C CA . ASN A 1 193 ? -36.463 10.550 90.977 1.00 66.69 193 ASN A CA 1
ATOM 1439 C C . ASN A 1 193 ? -36.888 10.090 89.565 1.00 66.69 193 ASN A C 1
ATOM 1441 O O . ASN A 1 193 ? -36.087 10.088 88.637 1.00 66.69 193 ASN A O 1
ATOM 1445 N N . GLY A 1 194 ? -38.152 9.682 89.402 1.00 67.94 194 GLY A N 1
ATOM 1446 C CA . GLY A 1 194 ? -38.694 9.200 88.123 1.00 67.94 194 GLY A CA 1
ATOM 1447 C C . GLY A 1 194 ? -38.390 7.732 87.799 1.00 67.94 194 GLY A C 1
ATOM 1448 O O . GLY A 1 194 ? -38.915 7.218 86.812 1.00 67.94 194 GLY A O 1
ATOM 1449 N N . VAL A 1 195 ? -37.610 7.045 88.641 1.00 70.00 195 VAL A N 1
ATOM 1450 C CA . VAL A 1 195 ? -37.259 5.626 88.496 1.00 70.00 195 VAL A CA 1
ATOM 1451 C C . VAL A 1 195 ? -38.088 4.781 89.473 1.00 70.00 195 VAL A C 1
ATOM 1453 O O . VAL A 1 195 ? -38.158 5.117 90.661 1.00 70.00 195 VAL A O 1
ATOM 1456 N N . PRO A 1 196 ? -38.721 3.680 89.034 1.00 75.38 196 PRO A N 1
ATOM 1457 C CA . PRO A 1 196 ? -39.411 2.784 89.951 1.00 75.38 196 PRO A CA 1
ATOM 1458 C C . PRO A 1 196 ? -38.421 2.045 90.868 1.00 75.38 196 PRO A C 1
ATOM 1460 O O . PRO A 1 196 ? -37.362 1.583 90.443 1.00 75.38 196 PRO A O 1
ATOM 1463 N N . SER A 1 197 ? -38.787 1.899 92.137 1.00 74.81 197 SER A N 1
ATOM 1464 C CA . SER A 1 197 ? -38.019 1.219 93.180 1.00 74.81 197 SER A CA 1
ATOM 1465 C C . SER A 1 197 ? -38.903 0.221 93.925 1.00 74.81 197 SER A C 1
ATOM 1467 O O . SER A 1 197 ? -40.031 0.540 94.317 1.00 74.81 197 SER A O 1
ATOM 1469 N N . ILE A 1 198 ? -38.391 -0.991 94.133 1.00 74.06 198 ILE A N 1
ATOM 1470 C CA . ILE A 1 198 ? -39.094 -2.097 94.791 1.00 74.06 198 ILE A CA 1
ATOM 1471 C C . ILE A 1 198 ? -38.281 -2.530 96.007 1.00 74.06 198 ILE A C 1
ATOM 1473 O O . ILE A 1 198 ? -37.125 -2.924 95.888 1.00 74.06 198 ILE A O 1
ATOM 1477 N N . GLY A 1 199 ? -38.873 -2.429 97.202 1.00 62.69 199 GLY A N 1
ATOM 1478 C CA . GLY A 1 199 ? -38.207 -2.829 98.449 1.00 62.69 199 GLY A CA 1
ATOM 1479 C C . GLY A 1 199 ? -36.888 -2.094 98.737 1.00 62.69 199 GLY A C 1
ATOM 1480 O O . GLY A 1 199 ? -36.022 -2.653 99.401 1.00 62.69 199 GLY A O 1
ATOM 1481 N N . GLY A 1 200 ? -36.710 -0.872 98.215 1.00 51.78 200 GLY A N 1
ATOM 1482 C CA . GLY A 1 200 ? -35.477 -0.082 98.345 1.00 51.78 200 GLY A CA 1
ATOM 1483 C C . GLY A 1 200 ? -34.412 -0.360 97.276 1.00 51.78 200 GLY A C 1
ATOM 1484 O O . GLY A 1 200 ? -33.429 0.373 97.208 1.00 51.78 200 GLY A O 1
ATOM 1485 N N . ALA A 1 201 ? -34.608 -1.358 96.407 1.00 50.81 201 ALA A N 1
ATOM 1486 C CA . ALA A 1 201 ? -33.777 -1.574 95.227 1.00 50.81 201 ALA A CA 1
ATOM 1487 C C . ALA A 1 201 ? -34.368 -0.810 94.033 1.00 50.81 201 ALA A C 1
ATOM 1489 O O . ALA A 1 201 ? -35.503 -1.062 93.622 1.00 50.81 201 ALA A O 1
ATOM 1490 N N . SER A 1 202 ? -33.620 0.149 93.485 1.00 50.44 202 SER A N 1
ATOM 1491 C CA . SER A 1 202 ? -33.980 0.779 92.211 1.00 50.44 202 SER A CA 1
ATOM 1492 C C . SER A 1 202 ? -33.891 -0.245 91.084 1.00 50.44 202 SER A C 1
ATOM 1494 O O . SER A 1 202 ? -32.944 -1.035 91.025 1.00 50.44 202 SER A O 1
ATOM 1496 N N . ILE A 1 203 ? -34.867 -0.209 90.179 1.00 52.00 203 ILE A N 1
ATOM 1497 C CA . ILE A 1 203 ? -34.740 -0.830 88.860 1.00 52.00 203 ILE A CA 1
ATOM 1498 C C . ILE A 1 203 ? -33.484 -0.223 88.222 1.00 52.00 203 ILE A C 1
ATOM 1500 O O . ILE A 1 203 ? -33.334 0.997 88.220 1.00 52.00 203 ILE A O 1
ATOM 1504 N N . LYS A 1 204 ? -32.518 -1.070 87.839 1.00 45.28 204 LYS A N 1
ATOM 1505 C CA . LYS A 1 204 ? -31.157 -0.621 87.506 1.00 45.28 204 LYS A CA 1
ATOM 1506 C C . LYS A 1 204 ? -31.208 0.418 86.387 1.00 45.28 204 LYS A C 1
ATOM 1508 O O . LYS A 1 204 ? -31.874 0.187 85.381 1.00 45.28 204 LYS A O 1
ATOM 1513 N N . ASP A 1 205 ? -30.477 1.517 86.578 1.00 42.97 205 ASP A N 1
ATOM 1514 C CA . ASP A 1 205 ? -30.329 2.591 85.597 1.00 42.97 205 ASP A CA 1
ATOM 1515 C C . ASP A 1 205 ? -30.039 2.011 84.206 1.00 42.97 205 ASP A C 1
ATOM 1517 O O . ASP A 1 205 ? -29.175 1.138 84.058 1.00 42.97 205 ASP A O 1
ATOM 1521 N N . ALA A 1 206 ? -30.782 2.490 83.205 1.00 38.62 206 ALA A N 1
ATOM 1522 C CA . ALA A 1 206 ? -30.647 2.100 81.809 1.00 38.62 206 ALA A CA 1
ATOM 1523 C C . ALA A 1 206 ? -29.169 2.150 81.385 1.00 38.62 206 ALA A C 1
ATOM 1525 O O . ALA A 1 206 ? -28.565 3.221 81.310 1.00 38.62 206 ALA A O 1
ATOM 1526 N N . ARG A 1 207 ? -28.564 0.985 81.129 1.00 35.50 207 ARG A N 1
ATOM 1527 C CA . ARG A 1 207 ? -27.277 0.915 80.438 1.00 35.50 207 ARG A CA 1
ATOM 1528 C C . ARG A 1 207 ? -27.560 0.768 78.957 1.00 35.50 207 ARG A C 1
ATOM 1530 O O . ARG A 1 207 ? -28.089 -0.262 78.543 1.00 35.50 207 ARG A O 1
ATOM 1537 N N . ASP A 1 208 ? -27.155 1.769 78.181 1.00 40.66 208 ASP A N 1
ATOM 1538 C CA . ASP A 1 208 ? -26.954 1.603 76.745 1.00 40.66 208 ASP A CA 1
ATOM 1539 C C . ASP A 1 208 ? -26.148 0.319 76.514 1.00 40.66 208 ASP A C 1
ATOM 1541 O O . ASP A 1 208 ? -25.104 0.100 77.141 1.00 40.66 208 ASP A O 1
ATOM 1545 N N . LEU A 1 209 ? -26.654 -0.560 75.647 1.00 42.62 209 LEU A N 1
ATOM 1546 C CA . LEU A 1 209 ? -25.928 -1.752 75.228 1.00 42.62 209 LEU A CA 1
ATOM 1547 C C . LEU A 1 209 ? -24.690 -1.286 74.452 1.00 42.62 209 LEU A C 1
ATOM 1549 O O . LEU A 1 209 ? -24.758 -0.978 73.265 1.00 42.62 209 LEU A O 1
ATOM 1553 N N . ALA A 1 210 ? -23.563 -1.196 75.147 1.00 40.47 210 ALA A N 1
ATOM 1554 C CA . ALA A 1 210 ? -22.252 -0.993 74.559 1.00 40.47 210 ALA A CA 1
ATOM 1555 C C . ALA A 1 210 ? -21.451 -2.292 74.662 1.00 40.47 210 ALA A C 1
ATOM 1557 O O . ALA A 1 210 ? -21.514 -3.007 75.668 1.00 40.47 210 ALA A O 1
ATOM 1558 N N . PHE A 1 211 ? -20.675 -2.594 73.624 1.00 41.72 211 PHE A N 1
ATOM 1559 C CA . PHE A 1 211 ? -19.674 -3.653 73.709 1.00 41.72 211 PHE A CA 1
ATOM 1560 C C . PHE A 1 211 ? -18.588 -3.256 74.721 1.00 41.72 211 PHE A C 1
ATOM 1562 O O . PHE A 1 211 ? -18.388 -2.078 75.020 1.00 41.72 211 PHE A O 1
ATOM 1569 N N . SER A 1 212 ? -17.860 -4.238 75.256 1.00 36.66 212 SER A N 1
ATOM 1570 C CA . SER A 1 212 ? -16.827 -4.050 76.291 1.00 36.66 212 SER A CA 1
ATOM 1571 C C . SER A 1 212 ? -15.654 -3.142 75.885 1.00 36.66 212 SER A C 1
ATOM 1573 O O . SER A 1 212 ? -14.802 -2.844 76.716 1.00 36.66 212 SER A O 1
ATOM 1575 N N . ASP A 1 213 ? -15.600 -2.711 74.625 1.00 36.97 213 ASP A N 1
ATOM 1576 C CA . ASP A 1 213 ? -14.632 -1.762 74.072 1.00 36.97 213 ASP A CA 1
ATOM 1577 C C . ASP A 1 213 ? -15.183 -0.326 73.928 1.00 36.97 213 ASP A C 1
ATOM 1579 O O . ASP A 1 213 ? -14.498 0.541 73.389 1.00 36.97 213 ASP A O 1
ATOM 1583 N N . GLY A 1 214 ? -16.397 -0.055 74.425 1.00 39.12 214 GLY A N 1
ATOM 1584 C CA . GLY A 1 214 ? -16.996 1.283 74.466 1.00 39.12 214 GLY A CA 1
ATOM 1585 C C . GLY A 1 214 ? -17.765 1.700 73.208 1.00 39.12 214 GLY A C 1
ATOM 1586 O O . GLY A 1 214 ? -18.167 2.858 73.108 1.00 39.12 214 GLY A O 1
ATOM 1587 N N . ARG A 1 215 ? -18.006 0.795 72.251 1.00 39.00 215 ARG A N 1
ATOM 1588 C CA . ARG A 1 215 ? -18.845 1.074 71.071 1.00 39.00 215 ARG A CA 1
ATOM 1589 C C . ARG A 1 215 ? -20.331 0.864 71.380 1.00 39.00 215 ARG A C 1
ATOM 1591 O O . ARG A 1 215 ? -20.719 -0.234 71.778 1.00 39.00 215 ARG A O 1
ATOM 1598 N N . GLY A 1 216 ? -21.153 1.896 71.172 1.00 39.84 216 GLY A N 1
ATOM 1599 C CA . GLY A 1 216 ? -22.617 1.800 71.229 1.00 39.84 216 GLY A CA 1
ATOM 1600 C C . GLY A 1 216 ? -23.194 1.079 70.005 1.00 39.84 216 GLY A C 1
ATOM 1601 O O . GLY A 1 216 ? -22.591 1.110 68.930 1.00 39.84 216 GLY A O 1
ATOM 1602 N N . VAL A 1 217 ? -24.346 0.416 70.164 1.00 42.50 217 VAL A N 1
ATOM 1603 C CA . VAL A 1 217 ? -25.095 -0.201 69.053 1.00 42.50 217 VAL A CA 1
ATOM 1604 C C . VAL A 1 217 ? -25.639 0.903 68.150 1.00 42.50 217 VAL A C 1
ATOM 1606 O O . VAL A 1 217 ? -26.754 1.394 68.311 1.00 42.50 217 VAL A O 1
ATOM 1609 N N . ASP A 1 218 ? -24.826 1.309 67.187 1.00 42.09 218 ASP A N 1
ATOM 1610 C CA . ASP A 1 218 ? -25.290 2.098 66.066 1.00 42.09 218 ASP A CA 1
ATOM 1611 C C . ASP A 1 218 ? -26.199 1.184 65.216 1.00 42.09 218 ASP A C 1
ATOM 1613 O O . ASP A 1 218 ? -25.767 0.146 64.713 1.00 42.09 218 ASP A O 1
ATOM 1617 N N . VAL A 1 219 ? -27.441 1.632 64.989 1.00 39.81 219 VAL A N 1
ATOM 1618 C CA . VAL A 1 219 ? -28.066 1.582 63.657 1.00 39.81 219 VAL A CA 1
ATOM 1619 C C . VAL A 1 219 ? -28.953 0.357 63.303 1.00 39.81 219 VAL A C 1
ATOM 1621 O O . VAL A 1 219 ? -28.576 -0.552 62.573 1.00 39.81 219 VAL A O 1
ATOM 1624 N N . LEU A 1 220 ? -30.250 0.452 63.637 1.00 40.81 220 LEU A N 1
ATOM 1625 C CA . LEU A 1 220 ? -31.339 0.076 62.713 1.00 40.81 220 LEU A CA 1
ATOM 1626 C C . LEU A 1 220 ? -31.428 1.159 61.615 1.00 40.81 220 LEU A C 1
ATOM 1628 O O . LEU A 1 220 ? -32.323 2.002 61.636 1.00 40.81 220 LEU A O 1
ATOM 1632 N N . ARG A 1 221 ? -30.477 1.218 60.675 1.00 38.88 221 ARG A N 1
ATOM 1633 C CA . ARG A 1 221 ? -30.660 2.032 59.456 1.00 38.88 221 ARG A CA 1
ATOM 1634 C C . ARG A 1 221 ? -31.472 1.169 58.512 1.00 38.88 221 ARG A C 1
ATOM 1636 O O . ARG A 1 221 ? -31.087 0.036 58.233 1.00 38.88 221 ARG A O 1
ATOM 1643 N N . GLY A 1 222 ? -32.597 1.707 58.045 1.00 40.53 222 GLY A N 1
ATOM 1644 C CA . GLY A 1 222 ? -33.354 1.109 56.954 1.00 40.53 222 GLY A CA 1
ATOM 1645 C C . GLY A 1 222 ? -32.408 0.770 55.806 1.00 40.53 222 GLY A C 1
ATOM 1646 O O . GLY A 1 222 ? -31.577 1.592 55.415 1.00 40.53 222 GLY A O 1
ATOM 1647 N N . VAL A 1 223 ? -32.494 -0.469 55.329 1.00 43.19 223 VAL A N 1
ATOM 1648 C CA . VAL A 1 223 ? -31.737 -0.940 54.170 1.00 43.19 223 VAL A CA 1
ATOM 1649 C C . VAL A 1 223 ? -32.076 -0.020 52.997 1.00 43.19 223 VAL A C 1
ATOM 1651 O O . VAL A 1 223 ? -33.252 0.229 52.735 1.00 43.19 223 VAL A O 1
ATOM 1654 N N . ALA A 1 224 ? -31.058 0.526 52.329 1.00 41.53 224 ALA A N 1
ATOM 1655 C CA . ALA A 1 224 ? -31.268 1.374 51.163 1.00 41.53 224 ALA A CA 1
ATOM 1656 C C . ALA A 1 224 ? -31.985 0.585 50.054 1.00 41.53 224 ALA A C 1
ATOM 1658 O O . ALA A 1 224 ? -31.655 -0.574 49.783 1.00 41.53 224 ALA A O 1
ATOM 1659 N N . GLU A 1 225 ? -32.962 1.225 49.416 1.00 40.03 225 GLU A N 1
ATOM 1660 C CA . GLU A 1 225 ? -33.679 0.701 48.256 1.00 40.03 225 GLU A CA 1
ATOM 1661 C C . GLU A 1 225 ? -32.666 0.305 47.160 1.00 40.03 225 GLU A C 1
ATOM 1663 O O . GLU A 1 225 ? -31.889 1.138 46.695 1.00 40.03 225 GLU A O 1
ATOM 1668 N N . GLY A 1 226 ? -32.622 -0.984 46.793 1.00 43.94 226 GLY A N 1
ATOM 1669 C CA . GLY A 1 226 ? -31.736 -1.507 45.740 1.00 43.94 226 GLY A CA 1
ATOM 1670 C C . GLY A 1 226 ? -30.507 -2.317 46.184 1.00 43.94 226 GLY A C 1
ATOM 1671 O O . GLY A 1 226 ? -29.707 -2.697 45.329 1.00 43.94 226 GLY A O 1
ATOM 1672 N N . ALA A 1 227 ? -30.332 -2.636 47.470 1.00 44.81 227 ALA A N 1
ATOM 1673 C CA . ALA A 1 227 ? -29.272 -3.558 47.897 1.00 44.81 227 ALA A CA 1
ATOM 1674 C C . ALA A 1 227 ? -29.562 -5.010 47.445 1.00 44.81 227 ALA A C 1
ATOM 1676 O O . ALA A 1 227 ? -30.544 -5.620 47.868 1.00 44.81 227 ALA A O 1
ATOM 1677 N N . THR A 1 228 ? -28.712 -5.581 46.585 1.00 46.16 228 THR A N 1
ATOM 1678 C CA . THR A 1 228 ? -28.851 -6.959 46.077 1.00 46.16 228 THR A CA 1
ATOM 1679 C C . THR A 1 228 ? -28.196 -7.987 47.001 1.00 46.16 228 THR A C 1
ATOM 1681 O O . THR A 1 228 ? -26.993 -7.930 47.255 1.00 46.16 228 THR A O 1
ATOM 1684 N N . VAL A 1 229 ? -28.983 -8.964 47.448 1.00 44.03 229 VAL A N 1
ATOM 1685 C CA . VAL A 1 229 ? -28.563 -10.131 48.241 1.00 44.03 229 VAL A CA 1
ATOM 1686 C C . VAL A 1 229 ? -27.996 -11.217 47.312 1.00 44.03 229 VAL A C 1
ATOM 1688 O O . VAL A 1 229 ? -28.611 -11.517 46.297 1.00 44.03 229 VAL A O 1
ATOM 1691 N N . GLY A 1 230 ? -26.852 -11.831 47.650 1.00 47.97 230 GLY A N 1
ATOM 1692 C CA . GLY A 1 230 ? -26.340 -13.038 46.966 1.00 47.97 230 GLY A CA 1
ATOM 1693 C C . GLY A 1 230 ? -25.302 -12.841 45.847 1.00 47.97 230 GLY A C 1
ATOM 1694 O O . GLY A 1 230 ? -24.919 -13.817 45.202 1.00 47.97 230 GLY A O 1
ATOM 1695 N N . ALA A 1 231 ? -24.808 -11.621 45.618 1.00 49.00 231 ALA A N 1
ATOM 1696 C CA . ALA A 1 231 ? -23.709 -11.398 44.676 1.00 49.00 231 ALA A CA 1
ATOM 1697 C C . ALA A 1 231 ? -22.400 -12.067 45.166 1.00 49.00 231 ALA A C 1
ATOM 1699 O O . ALA A 1 231 ? -22.099 -12.006 46.362 1.00 49.00 231 ALA A O 1
ATOM 1700 N N . PRO A 1 232 ? -21.593 -12.681 44.276 1.00 49.75 232 PRO A N 1
ATOM 1701 C CA . PRO A 1 232 ? -20.281 -13.209 44.642 1.00 49.75 232 PRO A CA 1
ATOM 1702 C C . PRO A 1 232 ? -19.373 -12.124 45.238 1.00 49.75 232 PRO A C 1
ATOM 1704 O O . PRO A 1 232 ? -19.396 -10.975 44.785 1.00 49.75 232 PRO A O 1
ATOM 1707 N N . SER A 1 233 ? -18.539 -12.506 46.212 1.00 47.06 233 SER A N 1
ATOM 1708 C CA . SER A 1 233 ? -17.518 -11.629 46.804 1.00 47.06 233 SER A CA 1
ATOM 1709 C C . SER A 1 233 ? -16.674 -10.951 45.711 1.00 47.06 233 SER A C 1
ATOM 1711 O O . SER A 1 233 ? -16.185 -11.621 44.798 1.00 47.06 233 SER A O 1
ATOM 1713 N N . GLY A 1 234 ? -16.539 -9.621 45.769 1.00 52.34 234 GLY A N 1
ATOM 1714 C CA . GLY A 1 234 ? -15.843 -8.812 44.758 1.00 52.34 234 GLY A CA 1
ATOM 1715 C C . GLY A 1 234 ? -16.716 -8.225 43.637 1.00 52.34 234 GLY A C 1
ATOM 1716 O O . GLY A 1 234 ? -16.169 -7.677 42.672 1.00 52.34 234 GLY A O 1
ATOM 1717 N N . THR A 1 235 ? -18.046 -8.335 43.732 1.00 56.62 235 THR A N 1
ATOM 1718 C CA . THR A 1 235 ? -18.998 -7.661 42.828 1.00 56.62 235 THR A CA 1
ATOM 1719 C C . THR A 1 235 ? -19.180 -6.203 43.253 1.00 56.62 235 THR A C 1
ATOM 1721 O O . THR A 1 235 ? -19.452 -5.950 44.415 1.00 56.62 235 THR A O 1
ATOM 1724 N N . MET A 1 236 ? -19.066 -5.235 42.339 1.00 53.12 236 MET A N 1
ATOM 1725 C CA . MET A 1 236 ? -19.284 -3.810 42.639 1.00 53.12 236 MET A CA 1
ATOM 1726 C C . MET A 1 236 ? -20.676 -3.367 42.168 1.00 53.12 236 MET A C 1
ATOM 1728 O O . MET A 1 236 ? -21.002 -3.533 40.994 1.00 53.12 236 MET A O 1
ATOM 1732 N N . VAL A 1 237 ? -21.470 -2.757 43.050 1.00 48.88 237 VAL A N 1
ATOM 1733 C CA . VAL A 1 237 ? -22.758 -2.115 42.737 1.00 48.88 237 VAL A CA 1
ATOM 1734 C C . VAL A 1 237 ? -22.654 -0.635 43.099 1.00 48.88 237 VAL A C 1
ATOM 1736 O O . VAL A 1 237 ? -22.443 -0.289 44.257 1.00 48.88 237 VAL A O 1
ATOM 1739 N N . GLY A 1 238 ? -22.749 0.255 42.106 1.00 46.03 238 GLY A N 1
ATOM 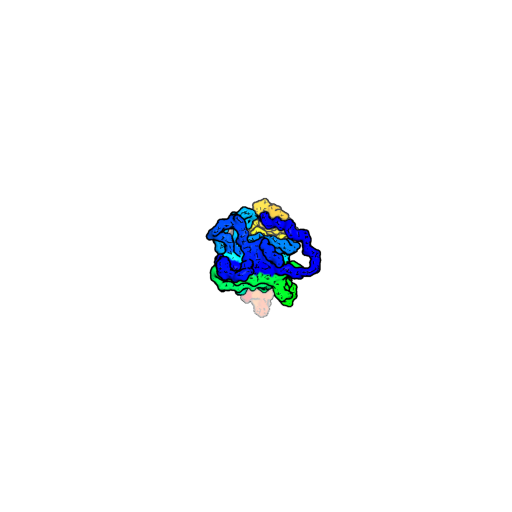1740 C CA . GLY A 1 238 ? -22.699 1.706 42.339 1.00 46.03 238 GLY A CA 1
ATOM 1741 C C . GLY A 1 238 ? -21.438 2.171 43.082 1.00 46.03 238 GLY A C 1
ATOM 1742 O O . GLY A 1 238 ? -21.535 2.947 44.026 1.00 46.03 238 GLY A O 1
ATOM 1743 N N . ASN A 1 239 ? -20.262 1.661 42.693 1.00 44.94 239 ASN A N 1
ATOM 1744 C CA . ASN A 1 239 ? -18.965 1.902 43.349 1.00 44.94 239 ASN A CA 1
ATOM 1745 C C . ASN A 1 239 ? -18.845 1.395 44.801 1.00 44.94 239 ASN A C 1
ATOM 1747 O O . ASN A 1 239 ? -17.859 1.702 45.466 1.00 44.94 239 ASN A O 1
ATOM 1751 N N . THR A 1 240 ? -19.784 0.569 45.267 1.00 41.00 240 THR A N 1
ATOM 1752 C CA . THR A 1 240 ? -19.719 -0.115 46.565 1.00 41.00 240 THR A CA 1
ATOM 1753 C C . THR A 1 240 ? -19.566 -1.617 46.344 1.00 41.00 240 THR A C 1
ATOM 1755 O O . THR A 1 240 ? -20.284 -2.202 45.534 1.00 41.00 240 THR A O 1
ATOM 1758 N N . GLU A 1 241 ? -18.621 -2.255 47.032 1.00 49.59 241 GLU A N 1
ATOM 1759 C CA . GLU A 1 241 ? -18.469 -3.712 46.990 1.00 49.59 241 GLU A CA 1
ATOM 1760 C C . GLU A 1 241 ? -19.706 -4.362 47.628 1.00 49.59 241 GLU A C 1
ATOM 1762 O O . GLU A 1 241 ? -20.102 -4.012 48.741 1.00 49.59 241 GLU A O 1
ATOM 1767 N N . ALA A 1 242 ? -20.365 -5.259 46.898 1.00 51.50 242 ALA A N 1
ATOM 1768 C CA . ALA A 1 242 ? -21.558 -5.959 47.338 1.00 51.50 242 ALA A CA 1
ATOM 1769 C C . ALA A 1 242 ? -21.209 -6.791 48.577 1.00 51.50 242 ALA A C 1
ATOM 1771 O O . ALA A 1 242 ? -20.473 -7.774 48.498 1.00 51.50 242 ALA A O 1
ATOM 1772 N N . GLN A 1 243 ? -21.716 -6.374 49.736 1.00 47.97 243 GLN A N 1
ATOM 1773 C CA . GLN A 1 243 ? -21.543 -7.123 50.971 1.00 47.97 243 GLN A CA 1
ATOM 1774 C C . GLN A 1 243 ? -22.485 -8.328 50.973 1.00 47.97 243 GLN A C 1
ATOM 1776 O O . GLN A 1 243 ? -23.667 -8.210 50.651 1.00 47.97 243 GLN A O 1
ATOM 1781 N N . THR A 1 244 ? -21.951 -9.493 51.336 1.00 41.72 244 THR A N 1
ATOM 1782 C CA . THR A 1 244 ? -22.688 -10.752 51.474 1.00 41.72 244 THR A CA 1
ATOM 1783 C C . THR A 1 244 ? -23.843 -10.584 52.464 1.00 41.72 244 THR A C 1
ATOM 1785 O O . THR A 1 244 ? -23.646 -10.660 53.674 1.00 41.72 244 THR A O 1
ATOM 1788 N N . VAL A 1 245 ? -25.061 -10.359 51.973 1.00 40.88 245 VAL A N 1
ATOM 1789 C CA . VAL A 1 245 ? -26.256 -10.363 52.824 1.00 40.88 245 VAL A CA 1
ATOM 1790 C C . VAL A 1 245 ? -26.676 -11.816 53.048 1.00 40.88 245 VAL A C 1
ATOM 1792 O O . VAL A 1 245 ? -26.938 -12.548 52.096 1.00 40.88 245 VAL A O 1
ATOM 1795 N N . THR A 1 246 ? -26.716 -12.253 54.306 1.00 41.03 246 THR A N 1
ATOM 1796 C CA . THR A 1 246 ? -27.002 -13.644 54.698 1.00 41.03 246 THR A CA 1
ATOM 1797 C C . THR A 1 246 ? -28.457 -13.904 55.081 1.00 41.03 246 THR A C 1
ATOM 1799 O O . THR A 1 246 ? -28.763 -15.024 55.481 1.00 41.03 246 THR A O 1
ATOM 1802 N N . ASN A 1 247 ? -29.381 -12.941 54.945 1.00 35.41 247 ASN A N 1
ATOM 1803 C CA . ASN A 1 247 ? -30.790 -13.247 55.196 1.00 35.41 247 ASN A CA 1
ATOM 1804 C C . ASN A 1 247 ? -31.795 -12.421 54.371 1.00 35.41 247 ASN A C 1
ATOM 1806 O O . ASN A 1 247 ? -31.869 -11.203 54.487 1.00 35.41 247 ASN A O 1
ATOM 1810 N N . TRP A 1 248 ? -32.550 -13.171 53.564 1.00 38.41 248 TRP A N 1
ATOM 1811 C CA . TRP A 1 248 ? -33.830 -12.916 52.886 1.00 38.41 248 TRP A CA 1
ATOM 1812 C C . TRP A 1 248 ? -34.054 -11.590 52.140 1.00 38.41 248 TRP A C 1
ATOM 1814 O O . TRP A 1 248 ? -34.547 -10.613 52.693 1.00 38.41 248 TRP A O 1
ATOM 1824 N N . ALA A 1 249 ? -33.903 -11.652 50.814 1.00 37.19 249 ALA A N 1
ATOM 1825 C CA . ALA A 1 249 ? -34.679 -10.836 49.885 1.00 37.19 249 ALA A CA 1
ATOM 1826 C C . ALA A 1 249 ? -35.308 -11.759 48.830 1.00 37.19 249 ALA A C 1
ATOM 1828 O O . ALA A 1 249 ? -34.609 -12.306 47.982 1.00 37.19 249 ALA A O 1
ATOM 1829 N N . TYR A 1 250 ? -36.624 -11.968 48.902 1.00 37.12 250 TYR A N 1
ATOM 1830 C CA . TYR A 1 250 ? -37.380 -12.645 47.850 1.00 37.12 250 TYR A CA 1
ATOM 1831 C C . TYR A 1 250 ? -38.553 -11.765 47.430 1.00 37.12 250 TYR A C 1
ATOM 1833 O O . TYR A 1 250 ? -39.521 -11.636 48.174 1.00 37.12 250 TYR A O 1
ATOM 1841 N N . THR A 1 251 ? -38.485 -11.195 46.227 1.00 41.38 251 THR A N 1
ATOM 1842 C CA . THR A 1 251 ? -39.646 -10.627 45.524 1.00 41.38 251 THR A CA 1
ATOM 1843 C C . THR A 1 251 ? -39.552 -10.901 44.018 1.00 41.38 251 THR A C 1
ATOM 1845 O O . THR A 1 251 ? -39.304 -10.021 43.207 1.00 41.38 251 THR A O 1
ATOM 1848 N N . GLY A 1 252 ? -39.769 -12.160 43.629 1.00 47.03 252 GLY A N 1
ATOM 1849 C CA . GLY A 1 252 ? -40.609 -12.511 42.470 1.00 47.03 252 GLY A CA 1
ATOM 1850 C C . GLY A 1 252 ? -40.252 -12.068 41.038 1.00 47.03 252 GLY A C 1
ATOM 1851 O O . GLY A 1 252 ? -40.974 -12.466 40.128 1.00 47.03 252 GLY A O 1
ATOM 1852 N N . GLN A 1 253 ? -39.178 -11.330 40.764 1.00 45.06 253 GLN A N 1
ATOM 1853 C CA . GLN A 1 253 ? -38.666 -11.120 39.401 1.00 45.06 253 GLN A CA 1
ATOM 1854 C C . GLN A 1 253 ? -37.198 -11.531 39.321 1.00 45.06 253 GLN A C 1
ATOM 1856 O O . GLN A 1 253 ? -36.433 -11.266 40.239 1.00 45.06 253 GLN A O 1
ATOM 1861 N N . GLN A 1 254 ? -36.851 -12.240 38.239 1.00 49.12 254 GLN A N 1
ATOM 1862 C CA . GLN A 1 254 ? -35.580 -12.943 38.026 1.00 49.12 254 GLN A CA 1
ATOM 1863 C C . GLN A 1 254 ? -34.377 -12.216 38.641 1.00 49.12 254 GLN A C 1
ATOM 1865 O O . GLN A 1 254 ? -33.912 -11.205 38.116 1.00 49.12 254 GLN A O 1
ATOM 1870 N N . ASP A 1 255 ? -33.875 -12.790 39.734 1.00 56.34 255 ASP A N 1
ATOM 1871 C CA . ASP A 1 255 ? -32.703 -12.323 40.464 1.00 56.34 255 ASP A CA 1
ATOM 1872 C C . ASP A 1 255 ? -31.515 -12.104 39.498 1.00 56.34 255 ASP A C 1
ATOM 1874 O O . ASP A 1 255 ? -31.157 -13.026 38.747 1.00 56.34 255 ASP A O 1
ATOM 1878 N N . PRO A 1 256 ? -30.900 -10.904 39.485 1.00 52.25 256 PRO A N 1
ATOM 1879 C CA . PRO A 1 256 ? -29.663 -10.625 38.763 1.00 52.25 256 PRO A CA 1
ATOM 1880 C C . PRO A 1 256 ? -28.572 -11.689 38.960 1.00 52.25 256 PRO A C 1
ATOM 1882 O O . PRO A 1 256 ? -27.896 -12.034 37.987 1.00 52.25 256 PRO A O 1
ATOM 1885 N N . ALA A 1 257 ? -28.440 -12.279 40.156 1.00 55.09 257 ALA A N 1
ATOM 1886 C CA . ALA A 1 257 ? -27.485 -13.362 40.412 1.00 55.09 257 ALA A CA 1
ATOM 1887 C C . ALA A 1 257 ? -27.850 -14.646 39.647 1.00 55.09 257 ALA A C 1
ATOM 1889 O O . ALA A 1 257 ? -26.979 -15.338 39.118 1.00 55.09 257 ALA A O 1
ATOM 1890 N N . GLY A 1 258 ? -29.144 -14.928 39.490 1.00 57.94 258 GLY A N 1
ATOM 1891 C CA . GLY A 1 258 ? -29.637 -16.025 38.660 1.00 57.94 258 GLY A CA 1
ATOM 1892 C C . GLY A 1 258 ? -29.293 -15.859 37.177 1.00 57.94 258 GLY A C 1
ATOM 1893 O O . GLY A 1 258 ? -28.911 -16.830 36.532 1.00 57.94 258 GLY A O 1
ATOM 1894 N N . ARG A 1 259 ? -29.385 -14.643 36.629 1.00 59.41 259 ARG A N 1
ATOM 1895 C CA . ARG A 1 259 ? -29.053 -14.363 35.216 1.00 59.41 259 ARG A CA 1
ATOM 1896 C C . ARG A 1 259 ? -27.546 -14.458 34.943 1.00 59.41 259 ARG A C 1
ATOM 1898 O O . ARG A 1 259 ? -27.146 -15.022 33.927 1.00 59.41 259 ARG A O 1
ATOM 1905 N N . ILE A 1 260 ? -26.723 -13.982 35.882 1.00 59.53 260 ILE A N 1
ATOM 1906 C CA . ILE A 1 260 ? -25.254 -14.100 35.846 1.00 59.53 260 ILE A CA 1
ATOM 1907 C C . ILE A 1 260 ? -24.827 -15.574 35.851 1.00 59.53 260 ILE A C 1
ATOM 1909 O O . ILE A 1 260 ? -24.054 -16.000 34.995 1.00 59.53 260 ILE A O 1
ATOM 1913 N N . ASN A 1 261 ? -25.382 -16.378 36.760 1.00 56.66 261 ASN A N 1
ATOM 1914 C CA . ASN A 1 261 ? -25.023 -17.794 36.894 1.00 56.66 261 ASN A CA 1
ATOM 1915 C C . ASN A 1 261 ? -25.499 -18.665 35.720 1.00 56.66 261 ASN A C 1
ATOM 1917 O O . ASN A 1 261 ? -24.954 -19.744 35.499 1.00 56.66 261 ASN A O 1
ATOM 1921 N N . ARG A 1 262 ? -26.491 -18.207 34.949 1.00 59.03 262 ARG A N 1
ATOM 1922 C CA . ARG A 1 262 ? -26.961 -18.885 33.729 1.00 59.03 262 ARG A CA 1
ATOM 1923 C C . ARG A 1 262 ? -26.205 -18.467 32.462 1.00 59.03 262 ARG A C 1
ATOM 1925 O O . ARG A 1 262 ? -26.534 -18.954 31.386 1.00 59.03 262 ARG A O 1
ATOM 1932 N N . GLY A 1 263 ? -25.208 -17.580 32.564 1.00 56.31 263 GLY A N 1
ATOM 1933 C CA . GLY A 1 263 ? -24.462 -17.083 31.402 1.00 56.31 263 GLY A CA 1
ATOM 1934 C C . GLY A 1 263 ? -25.310 -16.233 30.450 1.00 56.31 263 GLY A C 1
ATOM 1935 O O . GLY A 1 263 ? -24.923 -16.007 29.308 1.00 56.31 263 GLY A O 1
ATOM 1936 N N . GLU A 1 264 ? -26.464 -15.745 30.915 1.00 53.84 264 GLU A N 1
ATOM 1937 C CA . GLU A 1 264 ? -27.369 -14.879 30.148 1.00 53.84 264 GLU A CA 1
ATOM 1938 C C . GLU A 1 264 ? -26.825 -13.441 30.041 1.00 53.84 264 GLU A C 1
ATOM 1940 O O . GLU A 1 264 ? -27.412 -12.594 29.365 1.00 53.84 264 GLU A O 1
ATOM 1945 N N . THR A 1 265 ? -25.712 -13.152 30.723 1.00 49.41 265 THR A N 1
ATOM 1946 C CA . THR A 1 265 ? -25.019 -11.863 30.730 1.00 49.41 265 THR A CA 1
ATOM 1947 C C . THR A 1 265 ? -23.497 -12.051 30.684 1.00 49.41 265 THR A C 1
ATOM 1949 O O . THR A 1 265 ? -22.935 -12.950 31.310 1.00 49.41 265 THR A O 1
ATOM 1952 N N . THR A 1 266 ? -22.796 -11.163 29.972 1.00 54.09 266 THR A N 1
ATOM 1953 C CA . THR A 1 266 ? -21.334 -11.047 30.067 1.00 54.09 266 THR A CA 1
ATOM 1954 C C . THR A 1 266 ? -20.990 -10.293 31.350 1.00 54.09 266 THR A C 1
ATOM 1956 O O . THR A 1 266 ? -21.267 -9.099 31.460 1.00 54.09 266 THR A O 1
ATOM 1959 N N . THR A 1 267 ? -20.383 -10.972 32.324 1.00 54.06 267 THR A N 1
ATOM 1960 C CA . THR A 1 267 ? -19.969 -10.347 33.589 1.00 54.06 267 THR A CA 1
ATOM 1961 C C . THR A 1 267 ? -18.532 -9.844 33.471 1.00 54.06 267 THR A C 1
ATOM 1963 O O . THR A 1 267 ? -17.591 -10.633 33.431 1.00 54.06 267 THR A O 1
ATOM 1966 N N . ILE A 1 268 ? -18.361 -8.522 33.399 1.00 60.31 268 ILE A N 1
ATOM 1967 C CA . ILE A 1 268 ? -17.057 -7.848 33.367 1.00 60.31 268 ILE A CA 1
ATOM 1968 C C . ILE A 1 268 ? -16.876 -7.131 34.707 1.00 60.31 268 ILE A C 1
ATOM 1970 O O . ILE A 1 268 ? -17.691 -6.282 35.065 1.00 60.31 268 ILE A O 1
ATOM 1974 N N . ASN A 1 269 ? -15.816 -7.441 35.460 1.00 57.59 269 ASN A N 1
ATOM 1975 C CA . ASN A 1 269 ? -15.507 -6.709 36.692 1.00 57.59 269 ASN A CA 1
ATOM 1976 C C . ASN A 1 269 ? -14.922 -5.327 36.344 1.00 57.59 269 ASN A C 1
ATOM 1978 O O . ASN A 1 269 ? -13.706 -5.157 36.257 1.00 57.59 269 ASN A O 1
ATOM 1982 N N . GLY A 1 270 ? -15.799 -4.345 36.119 1.00 52.62 270 GLY A N 1
ATOM 1983 C CA . GLY A 1 270 ? -15.424 -2.991 35.695 1.00 52.62 270 GLY A CA 1
ATOM 1984 C C . GLY A 1 270 ? -14.548 -2.225 36.694 1.00 52.62 270 GLY A C 1
ATOM 1985 O O . GLY A 1 270 ? -13.808 -1.340 36.282 1.00 52.62 270 GLY A O 1
ATOM 1986 N N . GLY A 1 271 ? -14.554 -2.598 37.981 1.00 54.69 271 GLY A N 1
ATOM 1987 C CA . GLY A 1 271 ? -13.707 -1.980 39.012 1.00 54.69 271 GLY A CA 1
ATOM 1988 C C . GLY A 1 271 ? -12.229 -2.386 38.948 1.00 54.69 271 GLY A C 1
ATOM 1989 O O . GLY A 1 271 ? -11.389 -1.737 39.563 1.00 54.69 271 GLY A O 1
ATOM 1990 N N . ARG A 1 272 ? -11.894 -3.443 38.193 1.00 48.69 272 ARG A N 1
ATOM 1991 C CA . ARG A 1 272 ? -10.514 -3.912 37.958 1.00 48.69 272 ARG A CA 1
ATOM 1992 C C . ARG A 1 272 ? -9.974 -3.557 36.567 1.00 48.69 272 ARG A C 1
ATOM 1994 O O . ARG A 1 272 ? -8.860 -3.956 36.224 1.00 48.69 272 ARG A O 1
ATOM 2001 N N . ILE A 1 273 ? -10.740 -2.812 35.769 1.00 64.00 273 ILE A N 1
ATOM 2002 C CA . ILE A 1 273 ? -10.307 -2.320 34.459 1.00 64.00 273 ILE A CA 1
ATOM 2003 C C . ILE A 1 273 ? -9.918 -0.851 34.605 1.00 64.00 273 ILE A C 1
ATOM 2005 O O . ILE A 1 273 ? -10.730 0.058 34.466 1.00 64.00 273 ILE A O 1
ATOM 2009 N N . THR A 1 274 ? -8.648 -0.629 34.911 1.00 60.53 274 THR A N 1
ATOM 2010 C CA . THR A 1 274 ? -8.005 0.680 34.838 1.00 60.53 274 THR A CA 1
ATOM 2011 C C . THR A 1 274 ? -7.633 0.962 33.382 1.00 60.53 274 THR A C 1
ATOM 2013 O O . THR A 1 274 ? -7.315 0.043 32.626 1.00 60.53 274 THR A O 1
ATOM 2016 N N . THR A 1 275 ? -7.628 2.225 32.957 1.00 50.09 275 THR A N 1
ATOM 2017 C CA . THR A 1 275 ? -7.113 2.600 31.630 1.00 50.09 275 THR A CA 1
ATOM 2018 C C . THR A 1 275 ? -5.694 2.041 31.455 1.00 50.09 275 THR A C 1
ATOM 2020 O O . THR A 1 275 ? -4.787 2.423 32.188 1.00 50.09 275 THR A O 1
ATOM 2023 N N . GLY A 1 276 ? -5.513 1.097 30.524 1.00 57.22 276 GLY A N 1
ATOM 2024 C CA . GLY A 1 276 ? -4.235 0.408 30.288 1.00 57.22 276 GLY A CA 1
ATOM 2025 C C . GLY A 1 276 ? -3.945 -0.832 31.154 1.00 57.22 276 GLY A C 1
ATOM 2026 O O . GLY A 1 276 ? -2.834 -1.345 31.080 1.00 57.22 276 GLY A O 1
ATOM 2027 N N . SER A 1 277 ? -4.891 -1.338 31.961 1.00 56.84 277 SER A N 1
ATOM 2028 C CA . SER A 1 277 ? -4.649 -2.461 32.894 1.00 56.84 277 SER A CA 1
ATOM 2029 C C . SER A 1 277 ? -4.833 -3.863 32.310 1.00 56.84 277 SER A C 1
ATOM 2031 O O . SER A 1 277 ? -4.508 -4.847 32.977 1.00 56.84 277 SER A O 1
ATOM 2033 N N . ILE A 1 278 ? -5.336 -3.982 31.081 1.00 68.19 278 ILE A N 1
ATOM 2034 C CA . ILE A 1 278 ? -5.410 -5.273 30.394 1.00 68.19 278 ILE A CA 1
ATOM 2035 C C . ILE A 1 278 ? -4.009 -5.613 29.880 1.00 68.19 278 ILE A C 1
ATOM 2037 O O . ILE A 1 278 ? -3.532 -5.029 28.908 1.00 68.19 278 ILE A O 1
ATOM 2041 N N . THR A 1 279 ? -3.338 -6.546 30.553 1.00 59.91 279 THR A N 1
ATOM 2042 C CA . THR A 1 279 ? -2.012 -7.045 30.157 1.00 59.91 279 THR A CA 1
ATOM 2043 C C . THR A 1 279 ? -2.166 -8.352 29.376 1.00 59.91 279 THR A C 1
ATOM 2045 O O . THR A 1 279 ? -3.087 -9.128 29.624 1.00 59.91 279 THR A O 1
ATOM 2048 N N . ALA A 1 280 ? -1.277 -8.605 28.408 1.00 58.81 280 ALA A N 1
ATOM 2049 C CA . ALA A 1 280 ? -1.423 -9.663 27.397 1.00 58.81 280 ALA A CA 1
ATOM 2050 C C . ALA A 1 280 ? -1.671 -11.086 27.947 1.00 58.81 280 ALA A C 1
ATOM 2052 O O . ALA A 1 280 ? -2.229 -11.912 27.236 1.00 58.81 280 ALA A O 1
ATOM 2053 N N . ASN A 1 281 ? -1.347 -11.366 29.214 1.00 57.97 281 ASN A N 1
ATOM 2054 C CA . ASN A 1 281 ? -1.640 -12.651 29.862 1.00 57.97 281 ASN A CA 1
ATOM 2055 C C . ASN A 1 281 ? -3.141 -12.993 29.900 1.00 57.97 281 ASN A C 1
ATOM 2057 O O . ASN A 1 281 ? -3.504 -14.162 29.971 1.00 57.97 281 ASN A O 1
ATOM 2061 N N . GLN A 1 282 ? -4.013 -11.982 29.873 1.00 61.91 282 GLN A N 1
ATOM 2062 C CA . GLN A 1 282 ? -5.473 -12.141 29.867 1.00 61.91 282 GLN A CA 1
ATOM 2063 C C . GLN A 1 282 ? -6.049 -12.275 28.448 1.00 61.91 282 GLN A C 1
ATOM 2065 O O . GLN A 1 282 ? -7.249 -12.489 28.290 1.00 61.91 282 GLN A O 1
ATOM 2070 N N . ILE A 1 283 ? -5.210 -12.152 27.416 1.00 71.56 283 ILE A N 1
ATOM 2071 C CA . ILE A 1 283 ? -5.591 -12.318 26.016 1.00 71.56 283 ILE A CA 1
ATOM 2072 C C . ILE A 1 283 ? -5.184 -13.729 25.599 1.00 71.56 283 ILE A C 1
ATOM 2074 O O . ILE A 1 283 ? -4.010 -14.012 25.365 1.00 71.56 283 ILE A O 1
ATOM 2078 N N . ALA A 1 284 ? -6.156 -14.637 25.512 1.00 65.00 284 ALA A N 1
ATOM 2079 C CA . ALA A 1 284 ? -5.903 -15.980 25.008 1.00 65.00 284 ALA A CA 1
ATOM 2080 C C . ALA A 1 284 ? -5.373 -15.916 23.563 1.00 65.00 284 ALA A C 1
ATOM 2082 O O . ALA A 1 284 ? -5.846 -15.120 22.746 1.00 65.00 284 ALA A O 1
ATOM 2083 N N . ALA A 1 285 ? -4.409 -16.769 23.219 1.00 62.44 285 ALA A N 1
ATOM 2084 C CA . ALA A 1 285 ? -3.901 -16.849 21.852 1.00 62.44 285 ALA A CA 1
ATOM 2085 C C . ALA A 1 285 ? -5.056 -17.031 20.842 1.00 62.44 285 ALA A C 1
ATOM 2087 O O . ALA A 1 285 ? -6.017 -17.750 21.113 1.00 62.44 285 ALA A O 1
ATOM 2088 N N . ASN A 1 286 ? -4.965 -16.372 19.682 1.00 66.75 286 ASN A N 1
ATOM 2089 C CA . ASN A 1 286 ? -5.951 -16.419 18.588 1.00 66.75 286 ASN A CA 1
ATOM 2090 C C . ASN A 1 286 ? -7.350 -15.833 18.881 1.00 66.75 286 ASN A C 1
ATOM 2092 O O . ASN A 1 286 ? -8.224 -15.935 18.024 1.00 66.75 286 ASN A O 1
ATOM 2096 N N . THR A 1 287 ? -7.598 -15.208 20.039 1.00 69.25 287 THR A N 1
ATOM 2097 C CA . THR A 1 287 ? -8.927 -14.610 20.322 1.00 69.25 287 THR A CA 1
ATOM 2098 C C . THR A 1 287 ? -9.124 -13.203 19.767 1.00 69.25 287 THR A C 1
ATOM 2100 O O . THR A 1 287 ? -10.261 -12.765 19.595 1.00 69.25 287 THR A O 1
ATOM 2103 N N . ILE A 1 288 ? -8.042 -12.499 19.447 1.00 73.75 288 ILE A N 1
ATOM 2104 C CA . ILE A 1 288 ? -8.098 -11.168 18.848 1.00 73.75 288 ILE A CA 1
ATOM 2105 C C . ILE A 1 288 ? -7.831 -11.308 17.345 1.00 73.75 288 ILE A C 1
ATOM 2107 O O . ILE A 1 288 ? -6.690 -11.499 16.930 1.00 73.75 288 ILE A O 1
ATOM 2111 N N . THR A 1 289 ? -8.891 -11.258 16.535 1.00 72.06 289 THR A N 1
ATOM 2112 C CA . THR A 1 289 ? -8.812 -11.309 15.065 1.00 72.06 289 THR A CA 1
ATOM 2113 C C . THR A 1 289 ? -8.807 -9.901 14.463 1.00 72.06 289 THR A C 1
ATOM 2115 O O . THR A 1 289 ? -9.331 -8.959 15.061 1.00 72.06 289 THR A O 1
ATOM 2118 N N . ALA A 1 290 ? -8.218 -9.750 13.270 1.00 66.00 290 ALA A N 1
ATOM 2119 C CA . ALA A 1 290 ? -8.078 -8.459 12.588 1.00 66.00 290 ALA A CA 1
ATOM 2120 C C . ALA A 1 290 ? -9.425 -7.740 12.372 1.00 66.00 290 ALA A C 1
ATOM 2122 O O . ALA A 1 290 ? -9.502 -6.529 12.549 1.00 66.00 290 ALA A O 1
ATOM 2123 N N . ASP A 1 291 ? -10.504 -8.488 12.116 1.00 67.25 291 ASP A N 1
ATOM 2124 C CA . ASP A 1 291 ? -11.863 -7.951 11.927 1.00 67.25 291 ASP A CA 1
ATOM 2125 C C . ASP A 1 291 ? -12.386 -7.151 13.132 1.00 67.25 291 ASP A C 1
ATOM 2127 O O . ASP A 1 291 ? -13.329 -6.368 13.016 1.00 67.25 291 ASP A O 1
ATOM 2131 N N . ARG A 1 292 ? -11.803 -7.365 14.317 1.00 66.00 292 ARG A N 1
ATOM 2132 C CA . ARG A 1 292 ? -12.201 -6.740 15.586 1.00 66.00 292 ARG A CA 1
ATOM 2133 C C . ARG A 1 292 ? -11.249 -5.615 16.015 1.00 66.00 292 ARG A C 1
ATOM 2135 O O . ARG A 1 292 ? -11.404 -5.091 17.116 1.00 66.00 292 ARG A O 1
ATOM 2142 N N . LEU A 1 293 ? -10.276 -5.243 15.179 1.00 73.38 293 LEU A N 1
ATOM 2143 C CA . LEU A 1 293 ? -9.193 -4.311 15.503 1.00 73.38 293 LEU A CA 1
ATOM 2144 C C . LEU A 1 293 ? -9.085 -3.186 14.464 1.00 73.38 293 LEU A C 1
ATOM 2146 O O . LEU A 1 293 ? -8.665 -3.405 13.333 1.00 73.38 293 LEU A O 1
ATOM 2150 N N . ASN A 1 294 ? -9.373 -1.949 14.874 1.00 78.12 294 ASN A N 1
ATOM 2151 C CA . ASN A 1 294 ? -8.976 -0.766 14.110 1.00 78.12 294 ASN A CA 1
ATOM 2152 C C . ASN A 1 294 ? -7.563 -0.344 14.546 1.00 78.12 294 ASN A C 1
ATOM 2154 O O . ASN A 1 294 ? -7.379 0.146 15.661 1.00 78.12 294 ASN A O 1
ATOM 2158 N N . VAL A 1 295 ? -6.562 -0.576 13.696 1.00 79.19 295 VAL A N 1
ATOM 2159 C CA . VAL A 1 295 ? -5.150 -0.291 13.991 1.00 79.19 295 VAL A CA 1
ATOM 2160 C C . VAL A 1 295 ? -4.726 0.986 13.272 1.00 79.19 295 VAL A C 1
ATOM 2162 O O . VAL A 1 295 ? -4.622 1.014 12.050 1.00 79.19 295 VAL A O 1
ATOM 2165 N N . THR A 1 296 ? -4.441 2.046 14.030 1.00 80.69 296 THR A N 1
ATOM 2166 C CA . THR A 1 296 ? -3.970 3.330 13.477 1.00 80.69 296 THR A CA 1
ATOM 2167 C C . THR A 1 296 ? -2.477 3.332 13.143 1.00 80.69 296 THR A C 1
ATOM 2169 O O . THR A 1 296 ? -2.042 4.088 12.278 1.00 80.69 296 THR A O 1
ATOM 2172 N N . SER A 1 297 ? -1.686 2.493 13.816 1.00 78.44 297 SER A N 1
ATOM 2173 C CA . SER A 1 297 ? -0.261 2.298 13.549 1.00 78.44 297 SER A CA 1
ATOM 2174 C C . SER A 1 297 ? 0.149 0.875 13.908 1.00 78.44 297 SER A C 1
ATOM 2176 O O . SER A 1 297 ? -0.146 0.397 15.004 1.00 78.44 297 SER A O 1
ATOM 2178 N N . LEU A 1 298 ? 0.849 0.208 12.992 1.00 82.56 298 LEU A N 1
ATOM 2179 C CA . LEU A 1 298 ? 1.482 -1.081 13.236 1.00 82.56 298 LEU A CA 1
ATOM 2180 C C . LEU A 1 298 ? 2.998 -0.869 13.307 1.00 82.56 298 LEU A C 1
ATOM 2182 O O . LEU A 1 298 ? 3.662 -0.756 12.282 1.00 82.56 298 LEU A O 1
ATOM 2186 N N . SER A 1 299 ? 3.542 -0.811 14.524 1.00 81.38 299 SER A N 1
ATOM 2187 C CA . SER A 1 299 ? 4.989 -0.757 14.768 1.00 81.38 299 SER A CA 1
ATOM 2188 C C . SER A 1 299 ? 5.469 -2.118 15.272 1.00 81.38 299 SER A C 1
ATOM 2190 O O . SER A 1 299 ? 5.596 -2.341 16.475 1.00 81.38 299 SER A O 1
ATOM 2192 N N . ALA A 1 300 ? 5.657 -3.067 14.356 1.00 78.62 300 ALA A N 1
ATOM 2193 C CA . ALA A 1 300 ? 6.135 -4.411 14.673 1.00 78.62 300 ALA A CA 1
ATOM 2194 C C . ALA A 1 300 ? 7.565 -4.607 14.149 1.00 78.62 300 ALA A C 1
ATOM 2196 O O . ALA A 1 300 ? 7.859 -4.243 13.013 1.00 78.62 300 ALA A O 1
ATOM 2197 N N . LEU A 1 301 ? 8.445 -5.213 14.958 1.00 77.19 301 LEU A N 1
ATOM 2198 C CA . LEU A 1 301 ? 9.820 -5.536 14.541 1.00 77.19 301 LEU A CA 1
ATOM 2199 C C . LEU A 1 301 ? 9.846 -6.578 13.408 1.00 77.19 301 LEU A C 1
ATOM 2201 O O . LEU A 1 301 ? 10.703 -6.529 12.532 1.00 77.19 301 LEU A O 1
ATOM 2205 N N . SER A 1 302 ? 8.897 -7.515 13.425 1.00 84.12 302 SER A N 1
ATOM 2206 C CA . SER A 1 302 ? 8.667 -8.491 12.364 1.00 84.12 302 SER A CA 1
ATOM 2207 C C . SER A 1 302 ? 7.177 -8.810 12.322 1.00 84.12 302 SER A C 1
ATOM 2209 O O . SER A 1 302 ? 6.609 -9.250 13.320 1.00 84.12 302 SER A O 1
ATOM 2211 N N . ALA A 1 303 ? 6.533 -8.542 11.189 1.00 82.25 303 ALA A N 1
ATOM 2212 C CA . ALA A 1 303 ? 5.143 -8.902 10.953 1.00 82.25 303 ALA A CA 1
ATOM 2213 C C . ALA A 1 303 ? 4.998 -9.477 9.545 1.00 82.25 303 ALA A C 1
ATOM 2215 O O . ALA A 1 303 ? 5.518 -8.915 8.581 1.00 82.25 303 ALA A O 1
ATOM 2216 N N . ASN A 1 304 ? 4.260 -10.580 9.433 1.00 83.25 304 ASN A N 1
ATOM 2217 C CA . ASN A 1 304 ? 3.666 -10.984 8.168 1.00 83.25 304 ASN A CA 1
ATOM 2218 C C . ASN A 1 304 ? 2.335 -10.231 8.030 1.00 83.25 304 ASN A C 1
ATOM 2220 O O . ASN A 1 304 ? 1.459 -10.385 8.877 1.00 83.25 304 ASN A O 1
ATOM 2224 N N . ILE A 1 305 ? 2.212 -9.394 7.000 1.00 83.19 305 ILE A N 1
ATOM 2225 C CA . ILE A 1 305 ? 1.025 -8.554 6.766 1.00 83.19 305 ILE A CA 1
ATOM 2226 C C . ILE A 1 305 ? -0.026 -9.311 5.925 1.00 83.19 305 ILE A C 1
ATOM 2228 O O . ILE A 1 305 ? -1.162 -8.866 5.805 1.00 83.19 305 ILE A O 1
ATOM 2232 N N . GLY A 1 306 ? 0.317 -10.489 5.391 1.00 85.88 306 GLY A N 1
ATOM 2233 C CA . GLY A 1 306 ? -0.553 -11.253 4.502 1.00 85.88 306 GLY A CA 1
ATOM 2234 C C . GLY A 1 306 ? -0.856 -10.493 3.209 1.00 85.88 306 GLY A C 1
ATOM 2235 O O . GLY A 1 306 ? -0.001 -9.773 2.686 1.00 85.88 306 GLY A O 1
ATOM 2236 N N . ASP A 1 307 ? -2.083 -10.653 2.714 1.00 86.56 307 ASP A N 1
ATOM 2237 C CA . ASP A 1 307 ? -2.585 -9.914 1.558 1.00 86.56 307 ASP A CA 1
ATOM 2238 C C . ASP A 1 307 ? -2.957 -8.480 1.951 1.00 86.56 307 ASP A C 1
ATOM 2240 O O . ASP A 1 307 ? -3.777 -8.239 2.839 1.00 86.56 307 ASP A O 1
ATOM 2244 N N . VAL A 1 308 ? -2.374 -7.504 1.253 1.00 86.38 308 VAL A N 1
ATOM 2245 C CA . VAL A 1 308 ? -2.602 -6.080 1.519 1.00 86.38 308 VAL A CA 1
ATOM 2246 C C . VAL A 1 308 ? -3.568 -5.505 0.485 1.00 86.38 308 VAL A C 1
ATOM 2248 O O . VAL A 1 308 ? -3.194 -5.275 -0.663 1.00 86.38 308 VAL A O 1
ATOM 2251 N N . THR A 1 309 ? -4.797 -5.193 0.906 1.00 87.62 309 THR A N 1
ATOM 2252 C CA . THR A 1 309 ? -5.712 -4.347 0.120 1.00 87.62 309 THR A CA 1
ATOM 2253 C C . THR A 1 309 ? -5.493 -2.889 0.514 1.00 87.62 309 THR A C 1
ATOM 2255 O O . THR A 1 309 ? -6.033 -2.415 1.511 1.00 87.62 309 THR A O 1
ATOM 2258 N N . ALA A 1 310 ? -4.661 -2.175 -0.244 1.00 87.31 310 ALA A N 1
ATOM 2259 C CA . ALA A 1 310 ? -4.322 -0.777 0.016 1.00 87.31 310 ALA A CA 1
ATOM 2260 C C . ALA A 1 310 ? -4.601 0.104 -1.203 1.00 87.31 310 ALA A C 1
ATOM 2262 O O . ALA A 1 310 ? -4.539 -0.353 -2.338 1.00 87.31 310 ALA A O 1
ATOM 2263 N N . GLY A 1 311 ? -4.853 1.394 -0.963 1.00 92.50 311 GLY A N 1
ATOM 2264 C CA . GLY A 1 311 ? -4.911 2.384 -2.041 1.00 92.50 311 GLY A CA 1
ATOM 2265 C C . GLY A 1 311 ? -3.518 2.839 -2.483 1.00 92.50 311 GLY A C 1
ATOM 2266 O O . GLY A 1 311 ? -3.185 2.810 -3.665 1.00 92.50 311 GLY A O 1
ATOM 2267 N N . VAL A 1 312 ? -2.680 3.244 -1.521 1.00 91.81 312 VAL A N 1
ATOM 2268 C CA . VAL A 1 312 ? -1.307 3.707 -1.765 1.00 91.81 312 VAL A CA 1
ATOM 2269 C C . VAL A 1 312 ? -0.368 3.154 -0.698 1.00 91.81 312 VAL A C 1
ATOM 2271 O O . VAL A 1 312 ? -0.579 3.393 0.490 1.00 91.81 312 VAL A O 1
ATOM 2274 N N . VAL A 1 313 ? 0.714 2.505 -1.124 1.00 93.25 313 VAL A N 1
ATOM 2275 C CA . VAL A 1 313 ? 1.866 2.176 -0.273 1.00 93.25 313 VAL A CA 1
ATOM 2276 C C . VAL A 1 313 ? 2.983 3.156 -0.612 1.00 93.25 313 VAL A C 1
ATOM 2278 O O . VAL A 1 313 ? 3.400 3.246 -1.764 1.00 93.25 313 VAL A O 1
ATOM 2281 N N . ARG A 1 314 ? 3.456 3.939 0.360 1.00 93.06 314 ARG A N 1
ATOM 2282 C CA . ARG A 1 314 ? 4.515 4.934 0.136 1.00 93.06 314 ARG A CA 1
ATOM 2283 C C . ARG A 1 314 ? 5.414 5.089 1.347 1.00 93.06 314 ARG A C 1
ATOM 2285 O O . ARG A 1 314 ? 4.976 4.880 2.476 1.00 93.06 314 ARG A O 1
ATOM 2292 N N . ASN A 1 315 ? 6.644 5.526 1.117 1.00 90.06 315 ASN A N 1
ATOM 2293 C CA . ASN A 1 315 ? 7.462 6.049 2.204 1.00 90.06 315 ASN A CA 1
ATOM 2294 C C . ASN A 1 315 ? 6.936 7.418 2.676 1.00 90.06 315 ASN A C 1
ATOM 2296 O O . ASN A 1 315 ? 6.147 8.074 1.992 1.00 90.06 315 ASN A O 1
ATOM 2300 N N . ALA A 1 316 ? 7.389 7.863 3.851 1.00 88.56 316 ALA A N 1
ATOM 2301 C CA . ALA A 1 316 ? 6.881 9.084 4.478 1.00 88.56 316 ALA A CA 1
ATOM 2302 C C . ALA A 1 316 ? 7.075 10.339 3.606 1.00 88.56 316 ALA A C 1
ATOM 2304 O O . ALA A 1 316 ? 6.198 11.198 3.558 1.00 88.56 316 ALA A O 1
ATOM 2305 N N . SER A 1 317 ? 8.195 10.422 2.879 1.00 87.62 317 SER A N 1
ATOM 2306 C CA . SER A 1 317 ? 8.492 11.532 1.966 1.00 87.62 317 SER A CA 1
ATOM 2307 C C . SER A 1 317 ? 7.764 11.444 0.619 1.00 87.62 317 SER A C 1
ATOM 2309 O O . SER A 1 317 ? 7.788 12.405 -0.142 1.00 87.62 317 SER A O 1
ATOM 2311 N N . GLY A 1 318 ? 7.133 10.309 0.299 1.00 88.88 318 GLY A N 1
ATOM 2312 C CA . GLY A 1 318 ? 6.444 10.077 -0.971 1.00 88.88 318 GLY A CA 1
ATOM 2313 C C . GLY A 1 318 ? 7.352 9.858 -2.187 1.00 88.88 318 GLY A C 1
ATOM 2314 O O . GLY A 1 318 ? 6.832 9.766 -3.295 1.00 88.88 318 GLY A O 1
ATOM 2315 N N . SER A 1 319 ? 8.673 9.756 -2.006 1.00 87.81 319 SER A N 1
ATOM 2316 C CA . SER A 1 319 ? 9.640 9.532 -3.094 1.00 87.81 319 SER A CA 1
ATOM 2317 C C . SER A 1 319 ? 9.581 8.125 -3.700 1.00 87.81 319 SER A C 1
ATOM 2319 O O . SER A 1 319 ? 10.003 7.927 -4.838 1.00 87.81 319 SER A O 1
ATOM 2321 N N . ALA A 1 320 ? 9.047 7.149 -2.964 1.00 91.88 320 ALA A N 1
ATOM 2322 C CA . ALA A 1 320 ? 8.728 5.821 -3.473 1.00 91.88 320 ALA A CA 1
ATOM 2323 C C . ALA A 1 320 ? 7.251 5.534 -3.203 1.00 91.88 320 ALA A C 1
ATOM 2325 O O . ALA A 1 320 ? 6.810 5.561 -2.049 1.00 91.88 320 ALA A O 1
ATOM 2326 N N . LYS A 1 321 ? 6.488 5.274 -4.266 1.00 93.94 321 LYS A N 1
ATOM 2327 C CA . LYS A 1 321 ? 5.038 5.074 -4.205 1.00 93.94 321 LYS A CA 1
ATOM 2328 C C . LYS A 1 321 ? 4.624 3.882 -5.062 1.00 93.94 321 LYS A C 1
ATOM 2330 O O . LYS A 1 321 ? 4.893 3.869 -6.259 1.00 93.94 321 LYS A O 1
ATOM 2335 N N . PHE A 1 322 ? 3.893 2.943 -4.473 1.00 94.19 322 PHE A N 1
ATOM 2336 C CA . PHE A 1 322 ? 3.019 2.022 -5.188 1.00 94.19 322 PHE A CA 1
ATOM 2337 C C . PHE A 1 322 ? 1.585 2.550 -5.077 1.00 94.19 322 PHE A C 1
ATOM 2339 O O . PHE A 1 322 ? 0.955 2.496 -4.021 1.00 94.19 322 PHE A O 1
ATOM 2346 N N . ASP A 1 323 ? 1.097 3.137 -6.161 1.00 92.69 323 ASP A N 1
ATOM 2347 C CA . ASP A 1 323 ? -0.288 3.553 -6.321 1.00 92.69 323 ASP A CA 1
ATOM 2348 C C . ASP A 1 323 ? -1.099 2.377 -6.872 1.00 92.69 323 ASP A C 1
ATOM 2350 O O . ASP A 1 323 ? -1.146 2.146 -8.080 1.00 92.69 323 ASP A O 1
ATOM 2354 N N . LEU A 1 324 ? -1.689 1.597 -5.970 1.00 92.69 324 LEU A N 1
ATOM 2355 C CA . LEU A 1 324 ? -2.460 0.401 -6.309 1.00 92.69 324 LEU A CA 1
ATOM 2356 C C . LEU A 1 324 ? -3.814 0.761 -6.929 1.00 92.69 324 LEU A C 1
ATOM 2358 O O . LEU A 1 324 ? -4.293 0.033 -7.793 1.00 92.69 324 LEU A O 1
ATOM 2362 N N . ASN A 1 325 ? -4.379 1.919 -6.570 1.00 92.31 325 ASN A N 1
ATOM 2363 C CA . ASN A 1 325 ? -5.596 2.440 -7.199 1.00 92.31 325 ASN A CA 1
ATOM 2364 C C . ASN A 1 325 ? -5.382 2.730 -8.690 1.00 92.31 325 ASN A C 1
ATOM 2366 O O . ASN A 1 325 ? -6.247 2.442 -9.514 1.00 92.31 325 ASN A O 1
ATOM 2370 N N . ALA A 1 326 ? -4.234 3.317 -9.037 1.00 90.56 326 ALA A N 1
ATOM 2371 C CA . ALA A 1 326 ? -3.890 3.640 -10.419 1.00 90.56 326 ALA A CA 1
ATOM 2372 C C . ALA A 1 326 ? -3.124 2.519 -11.146 1.00 90.56 326 ALA A C 1
ATOM 2374 O O . ALA A 1 326 ? -2.889 2.642 -12.346 1.00 90.56 326 ALA A O 1
ATOM 2375 N N . GLY A 1 327 ? -2.699 1.464 -10.443 1.00 93.81 327 GLY A N 1
ATOM 2376 C CA . GLY A 1 327 ? -1.858 0.395 -10.989 1.00 93.81 327 GLY A CA 1
ATOM 2377 C C . GLY A 1 327 ? -0.467 0.877 -11.411 1.00 93.81 327 GLY A C 1
ATOM 2378 O O . GLY A 1 327 ? -0.018 0.550 -12.509 1.00 93.81 327 GLY A O 1
ATOM 2379 N N . ARG A 1 328 ? 0.198 1.713 -10.597 1.00 94.50 328 ARG A N 1
ATOM 2380 C CA . ARG A 1 328 ? 1.482 2.356 -10.945 1.00 94.50 328 ARG A CA 1
ATOM 2381 C C . ARG A 1 328 ? 2.503 2.331 -9.814 1.00 94.50 328 ARG A C 1
ATOM 2383 O O . ARG A 1 328 ? 2.167 2.531 -8.652 1.00 94.50 328 ARG A O 1
ATOM 2390 N N . ILE A 1 329 ? 3.772 2.200 -10.177 1.00 96.94 329 ILE A N 1
ATOM 2391 C CA . ILE A 1 329 ? 4.931 2.353 -9.295 1.00 96.94 329 ILE A CA 1
ATOM 2392 C C . ILE A 1 329 ? 5.704 3.599 -9.734 1.00 96.94 329 ILE A C 1
ATOM 2394 O O . ILE A 1 329 ? 5.967 3.781 -10.923 1.00 96.94 329 ILE A O 1
ATOM 2398 N N . ILE A 1 330 ? 6.049 4.465 -8.780 1.00 96.38 330 ILE A N 1
ATOM 2399 C CA . ILE A 1 330 ? 6.731 5.741 -9.019 1.00 96.38 330 ILE A CA 1
ATOM 2400 C C . ILE A 1 330 ? 7.953 5.850 -8.108 1.00 96.38 330 ILE A C 1
ATOM 2402 O O . ILE A 1 330 ? 7.844 5.701 -6.887 1.00 96.38 330 ILE A O 1
ATOM 2406 N N . PHE A 1 331 ? 9.092 6.174 -8.715 1.00 96.06 331 PHE A N 1
ATOM 2407 C CA . PHE A 1 331 ? 10.321 6.576 -8.039 1.00 96.06 331 PHE A CA 1
ATOM 2408 C C . PHE A 1 331 ? 10.640 8.023 -8.431 1.00 96.06 331 PHE A C 1
ATOM 2410 O O . PHE A 1 331 ? 10.910 8.290 -9.601 1.00 96.06 331 PHE A O 1
ATOM 2417 N N . ASP A 1 332 ? 10.602 8.953 -7.478 1.00 94.88 332 ASP A N 1
ATOM 2418 C CA . ASP A 1 332 ? 10.866 10.388 -7.675 1.00 94.88 332 ASP A CA 1
ATOM 2419 C C . ASP A 1 332 ? 11.935 10.856 -6.679 1.00 94.88 332 ASP A C 1
ATOM 2421 O O . ASP A 1 332 ? 11.767 10.711 -5.469 1.00 94.88 332 ASP A O 1
ATOM 2425 N N . ASN A 1 333 ? 13.038 11.423 -7.173 1.00 93.06 333 ASN A N 1
ATOM 2426 C CA . ASN A 1 333 ? 14.106 11.976 -6.329 1.00 93.06 333 ASN A CA 1
ATOM 2427 C C . ASN A 1 333 ? 14.144 13.515 -6.304 1.00 93.06 333 ASN A C 1
ATOM 2429 O O . ASN A 1 333 ? 15.121 14.099 -5.839 1.00 93.06 333 ASN A O 1
ATOM 2433 N N . GLY A 1 334 ? 13.123 14.183 -6.838 1.00 93.19 334 GLY A N 1
ATOM 2434 C CA . GLY A 1 334 ? 13.055 15.639 -6.956 1.00 93.19 334 GLY A CA 1
ATOM 2435 C C . GLY A 1 334 ? 13.585 16.178 -8.288 1.00 93.19 334 GLY A C 1
ATOM 2436 O O . GLY A 1 334 ? 13.101 17.208 -8.752 1.00 93.19 334 GLY A O 1
ATOM 2437 N N . SER A 1 335 ? 14.534 15.486 -8.927 1.00 95.44 335 SER A N 1
ATOM 2438 C CA . SER A 1 335 ? 15.157 15.908 -10.195 1.00 95.44 335 SER A CA 1
ATOM 2439 C C . SER A 1 335 ? 14.666 15.092 -11.385 1.00 95.44 335 SER A C 1
ATOM 2441 O O . SER A 1 335 ? 14.335 15.641 -12.435 1.00 95.44 335 SER A O 1
ATOM 2443 N N . VAL A 1 336 ? 14.594 13.776 -11.213 1.00 96.19 336 VAL A N 1
ATOM 2444 C CA . VAL A 1 336 ? 14.105 12.821 -12.206 1.00 96.19 336 VAL A CA 1
ATOM 2445 C C . VAL A 1 336 ? 13.042 11.933 -11.584 1.00 96.19 336 VAL A C 1
ATOM 2447 O O . VAL A 1 336 ? 13.008 11.724 -10.370 1.00 96.19 336 VAL A O 1
ATOM 2450 N N . MET A 1 337 ? 12.185 11.394 -12.440 1.00 97.38 337 MET A N 1
ATOM 2451 C CA . MET A 1 337 ? 11.129 10.479 -12.050 1.00 97.38 337 MET A CA 1
ATOM 2452 C C . MET A 1 337 ? 11.116 9.280 -12.995 1.00 97.38 337 MET A C 1
ATOM 2454 O O . MET A 1 337 ? 11.240 9.437 -14.211 1.00 97.38 337 MET A O 1
ATOM 2458 N N . LYS A 1 338 ? 10.932 8.089 -12.425 1.00 97.00 338 LYS A N 1
ATOM 2459 C CA . LYS A 1 338 ? 10.607 6.861 -13.147 1.00 97.00 338 LYS A CA 1
ATOM 2460 C C . LYS A 1 338 ? 9.196 6.419 -12.783 1.00 97.00 338 LYS A C 1
ATOM 2462 O O . LYS A 1 338 ? 8.861 6.352 -11.602 1.00 97.00 338 LYS A O 1
ATOM 2467 N N . VAL A 1 339 ? 8.397 6.090 -13.790 1.00 97.75 339 VAL A N 1
ATOM 2468 C CA . VAL A 1 339 ? 7.019 5.609 -13.632 1.00 97.75 339 VAL A CA 1
ATOM 2469 C C . VAL A 1 339 ? 6.852 4.324 -14.425 1.00 97.75 339 VAL A C 1
ATOM 2471 O O . VAL A 1 339 ? 7.284 4.254 -15.575 1.00 97.75 339 VAL A O 1
ATOM 2474 N N . SER A 1 340 ? 6.212 3.330 -13.818 1.00 97.06 340 SER A N 1
ATOM 2475 C CA . SER A 1 340 ? 5.879 2.049 -14.445 1.00 97.06 340 SER A CA 1
ATOM 2476 C C . SER A 1 340 ? 4.447 1.656 -14.089 1.00 97.06 340 SER A C 1
ATOM 2478 O O . SER A 1 340 ? 4.060 1.794 -12.929 1.00 97.06 340 SER A O 1
ATOM 2480 N N . GLY A 1 341 ? 3.661 1.152 -15.040 1.00 96.19 341 GLY A N 1
ATOM 2481 C CA . GLY A 1 341 ? 2.315 0.632 -14.771 1.00 96.19 341 GLY A CA 1
ATOM 2482 C C . GLY A 1 341 ? 1.282 0.986 -15.835 1.00 96.19 341 GLY A C 1
ATOM 2483 O O . GLY A 1 341 ? 1.615 1.148 -17.005 1.00 96.19 341 GLY A O 1
ATOM 2484 N N . ASN A 1 342 ? 0.017 1.101 -15.427 1.00 95.19 342 ASN A N 1
ATOM 2485 C CA . ASN A 1 342 ? -1.092 1.374 -16.343 1.00 95.19 342 ASN A CA 1
ATOM 2486 C C . ASN A 1 342 ? -0.918 2.703 -17.093 1.00 95.19 342 ASN A C 1
ATOM 2488 O O . ASN A 1 342 ? -0.498 3.701 -16.494 1.00 95.19 342 ASN A O 1
ATOM 2492 N N . GLY A 1 343 ? -1.348 2.702 -18.364 1.00 95.44 343 GLY A N 1
ATOM 2493 C CA . GLY A 1 343 ? -1.246 3.789 -19.345 1.00 95.44 343 GLY A CA 1
ATOM 2494 C C . GLY A 1 343 ? -1.250 5.195 -18.748 1.00 95.44 343 GLY A C 1
ATOM 2495 O O . GLY A 1 343 ? -2.193 5.583 -18.053 1.00 95.44 343 GLY A O 1
ATOM 2496 N N . PHE A 1 344 ? -0.185 5.955 -18.989 1.00 96.88 344 PHE A N 1
ATOM 2497 C CA . PHE A 1 344 ? 0.007 7.321 -18.490 1.00 96.88 344 PHE A CA 1
ATOM 2498 C C . PHE A 1 344 ? 0.780 8.183 -19.499 1.00 96.88 344 PHE A C 1
ATOM 2500 O O . PHE A 1 344 ? 1.151 7.707 -20.567 1.00 96.88 344 PHE A O 1
ATOM 2507 N N . GLY A 1 345 ? 1.016 9.455 -19.178 1.00 96.75 345 GLY A N 1
ATOM 2508 C CA . GLY A 1 345 ? 1.573 10.425 -20.121 1.00 96.75 345 GLY A CA 1
ATOM 2509 C C . GLY A 1 345 ? 0.492 11.272 -20.773 1.00 96.75 345 GLY A C 1
ATOM 2510 O O . GLY A 1 345 ? -0.700 11.078 -20.527 1.00 96.75 345 GLY A O 1
ATOM 2511 N N . SER A 1 346 ? 0.917 12.213 -21.609 1.00 96.56 346 SER A N 1
ATOM 2512 C CA . SER A 1 346 ? 0.053 13.185 -22.295 1.00 96.56 346 SER A CA 1
ATOM 2513 C C . SER A 1 346 ? -1.130 12.584 -23.057 1.00 96.56 346 SER A C 1
ATOM 2515 O O . SER A 1 346 ? -2.129 13.265 -23.266 1.00 96.56 346 SER A O 1
ATOM 2517 N N . SER A 1 347 ? -1.032 11.323 -23.475 1.00 96.38 347 SER A N 1
ATOM 2518 C CA . SER A 1 347 ? -2.097 10.583 -24.157 1.00 96.38 347 SER A CA 1
ATOM 2519 C C . SER A 1 347 ? -2.355 9.197 -23.551 1.00 96.38 347 SER A C 1
ATOM 2521 O O . SER A 1 347 ? -3.018 8.372 -24.175 1.00 96.38 347 SER A O 1
ATOM 2523 N N . GLY A 1 348 ? -1.850 8.914 -22.343 1.00 96.50 348 GLY A N 1
ATOM 2524 C CA . GLY A 1 348 ? -1.957 7.582 -21.730 1.00 96.50 348 GLY A CA 1
ATOM 2525 C C . GLY A 1 348 ? -1.091 6.515 -22.412 1.00 96.50 348 GLY A C 1
ATOM 2526 O O . GLY A 1 348 ? -1.335 5.320 -22.256 1.00 96.50 348 GLY A O 1
ATOM 2527 N N . GLN A 1 349 ? -0.104 6.946 -23.194 1.00 97.44 349 GLN A N 1
ATOM 2528 C CA . GLN A 1 349 ? 0.681 6.115 -24.091 1.00 97.44 349 GLN A CA 1
ATOM 2529 C C . GLN A 1 349 ? 1.769 5.296 -23.401 1.00 97.44 349 GLN A C 1
ATOM 2531 O O . GLN A 1 349 ? 2.223 4.325 -23.988 1.00 97.44 349 GLN A O 1
ATOM 2536 N N . PHE A 1 350 ? 2.226 5.665 -22.205 1.00 98.06 350 PHE A N 1
ATOM 2537 C CA . PHE A 1 350 ? 3.359 5.014 -21.548 1.00 98.06 350 PHE A CA 1
ATOM 2538 C C . PHE A 1 350 ? 2.929 3.893 -20.608 1.00 98.06 350 PHE A C 1
ATOM 2540 O O . PHE A 1 350 ? 1.974 4.046 -19.849 1.00 98.06 350 PHE A O 1
ATOM 2547 N N . ILE A 1 351 ? 3.695 2.803 -20.620 1.00 97.50 351 ILE A N 1
ATOM 2548 C CA . ILE A 1 351 ? 3.724 1.786 -19.555 1.00 97.50 351 ILE A CA 1
ATOM 2549 C C . ILE A 1 351 ? 5.012 1.862 -18.736 1.00 97.50 351 ILE A C 1
ATOM 2551 O O . ILE A 1 351 ? 5.056 1.407 -17.594 1.00 97.50 351 ILE A O 1
ATOM 2555 N N . GLU A 1 352 ? 6.049 2.491 -19.291 1.00 97.50 352 GLU A N 1
ATOM 2556 C CA . GLU A 1 352 ? 7.256 2.866 -18.575 1.00 97.50 352 GLU A CA 1
ATOM 2557 C C . GLU A 1 352 ? 7.781 4.198 -19.110 1.00 97.50 352 GLU A C 1
ATOM 2559 O O . GLU A 1 352 ? 7.761 4.440 -20.314 1.00 97.50 352 GLU A O 1
ATOM 2564 N N . TRP A 1 353 ? 8.241 5.075 -18.225 1.00 97.88 353 TRP A N 1
ATOM 2565 C CA . TRP A 1 353 ? 8.775 6.383 -18.593 1.00 97.88 353 TRP A CA 1
ATOM 2566 C C . TRP A 1 353 ? 9.818 6.815 -17.572 1.00 97.88 353 TRP A C 1
ATOM 2568 O O . TRP A 1 353 ? 9.625 6.658 -16.363 1.00 97.88 353 TRP A O 1
ATOM 2578 N N . PHE A 1 354 ? 10.911 7.384 -18.057 1.00 97.00 354 PHE A N 1
ATOM 2579 C CA . PHE A 1 354 ? 11.957 7.984 -17.246 1.00 97.00 354 PHE A CA 1
ATOM 2580 C C . PHE A 1 354 ? 12.401 9.310 -17.861 1.00 97.00 354 PHE A C 1
ATOM 2582 O O . PHE A 1 354 ? 12.666 9.382 -19.061 1.00 97.00 354 PHE A O 1
ATOM 2589 N N . GLY A 1 355 ? 12.523 10.345 -17.033 1.00 96.62 355 GLY A N 1
ATOM 2590 C CA . GLY A 1 355 ? 12.966 11.675 -17.450 1.00 96.62 355 GLY A CA 1
ATOM 2591 C C . GLY A 1 355 ? 12.932 12.696 -16.306 1.00 96.62 355 GLY A C 1
ATOM 2592 O O . GLY A 1 355 ? 12.829 12.305 -15.137 1.00 96.62 355 GLY A O 1
ATOM 2593 N N . PRO A 1 356 ? 13.014 14.007 -16.604 1.00 97.00 356 PRO A N 1
ATOM 2594 C CA . PRO A 1 356 ? 12.945 15.067 -15.600 1.00 97.00 356 PRO A CA 1
ATOM 2595 C C . PRO A 1 356 ? 11.643 15.005 -14.802 1.00 97.00 356 PRO A C 1
ATOM 2597 O O . PRO A 1 356 ? 10.578 14.767 -15.375 1.00 97.00 356 PRO A O 1
ATOM 2600 N N . ARG A 1 357 ? 11.705 15.264 -13.494 1.00 96.31 357 ARG A N 1
ATOM 2601 C CA . ARG A 1 357 ? 10.541 15.198 -12.602 1.00 96.31 357 ARG A CA 1
ATOM 2602 C C . ARG A 1 357 ? 9.367 16.009 -13.158 1.00 96.31 357 ARG A C 1
ATOM 2604 O O . ARG A 1 357 ? 9.514 17.188 -13.489 1.00 96.31 357 ARG A O 1
ATOM 2611 N N . LYS A 1 358 ? 8.183 15.391 -13.174 1.00 95.94 358 LYS A N 1
ATOM 2612 C CA . LYS A 1 358 ? 6.909 16.038 -13.508 1.00 95.94 358 LYS A CA 1
ATOM 2613 C C . LYS A 1 358 ? 5.980 16.030 -12.306 1.00 95.94 358 LYS A C 1
ATOM 2615 O O . LYS A 1 358 ? 5.870 15.025 -11.615 1.00 95.94 358 LYS A O 1
ATOM 2620 N N . ALA A 1 359 ? 5.318 17.159 -12.059 1.00 92.31 359 ALA A N 1
ATOM 2621 C CA . ALA A 1 359 ? 4.320 17.260 -10.997 1.00 92.31 359 ALA A CA 1
ATOM 2622 C C . ALA A 1 359 ? 3.026 16.514 -11.365 1.00 92.31 359 ALA A C 1
ATOM 2624 O O . ALA A 1 359 ? 2.373 15.951 -10.489 1.00 92.31 359 ALA A O 1
ATOM 2625 N N . ASN A 1 360 ? 2.682 16.482 -12.656 1.00 94.62 360 ASN A N 1
ATOM 2626 C CA . ASN A 1 360 ? 1.568 15.720 -13.197 1.00 94.62 360 ASN A CA 1
ATOM 2627 C C . ASN A 1 360 ? 2.083 14.684 -14.204 1.00 94.62 360 ASN A C 1
ATOM 2629 O O . ASN A 1 360 ? 2.883 14.996 -15.083 1.00 94.62 360 ASN A O 1
ATOM 2633 N N . LEU A 1 361 ? 1.594 13.447 -14.101 1.00 95.31 361 LEU A N 1
ATOM 2634 C CA . LEU A 1 361 ? 1.949 12.369 -15.028 1.00 95.31 361 LEU A CA 1
ATOM 2635 C C . LEU A 1 361 ? 1.476 12.634 -16.464 1.00 95.31 361 LEU A C 1
ATOM 2637 O O . LEU A 1 361 ? 2.026 12.048 -17.389 1.00 95.31 361 LEU A O 1
ATOM 2641 N N . ALA A 1 362 ? 0.494 13.517 -16.666 1.00 96.56 362 ALA A N 1
ATOM 2642 C CA . ALA A 1 362 ? 0.092 13.976 -17.995 1.00 96.56 362 ALA A CA 1
ATOM 2643 C C . ALA A 1 362 ? 1.182 14.813 -18.699 1.00 96.56 362 ALA A C 1
ATOM 2645 O O . ALA A 1 362 ? 1.188 14.898 -19.923 1.00 96.56 362 ALA A O 1
ATOM 2646 N N . ASP A 1 363 ? 2.139 15.379 -17.954 1.00 97.50 363 ASP A N 1
ATOM 2647 C CA . ASP A 1 363 ? 3.241 16.175 -18.515 1.00 97.50 363 ASP A CA 1
ATOM 2648 C C . ASP A 1 363 ? 4.437 15.310 -18.951 1.00 97.50 363 ASP A C 1
ATOM 2650 O O . ASP A 1 363 ? 5.428 15.819 -19.490 1.00 97.50 363 ASP A O 1
ATOM 2654 N N . CYS A 1 364 ? 4.379 13.998 -18.706 1.00 97.62 364 CYS A N 1
ATOM 2655 C CA . CYS A 1 364 ? 5.308 13.042 -19.292 1.00 97.62 364 CYS A CA 1
ATOM 2656 C C . CYS A 1 364 ? 4.995 12.934 -20.789 1.00 97.62 364 CYS A C 1
ATOM 2658 O O . CYS A 1 364 ? 3.900 12.521 -21.177 1.00 97.62 364 CYS A O 1
ATOM 2660 N N . THR A 1 365 ? 5.956 13.306 -21.632 1.00 97.38 365 THR A N 1
ATOM 2661 C CA . THR A 1 365 ? 5.848 13.258 -23.094 1.00 97.38 365 THR A CA 1
ATOM 2662 C C . THR A 1 365 ? 7.027 12.493 -23.680 1.00 97.38 365 THR A C 1
ATOM 2664 O O . THR A 1 365 ? 8.012 12.221 -22.995 1.00 97.38 365 THR A O 1
ATOM 2667 N N . GLU A 1 366 ? 6.943 12.129 -24.959 1.00 95.75 366 GLU A N 1
ATOM 2668 C CA . GLU A 1 366 ? 8.064 11.471 -25.643 1.00 95.75 366 GLU A CA 1
ATOM 2669 C C . GLU A 1 366 ? 9.266 12.420 -25.768 1.00 95.75 366 GLU A C 1
ATOM 2671 O O . GLU A 1 366 ? 10.406 11.996 -25.626 1.00 95.75 366 GLU A O 1
ATOM 2676 N N . ALA A 1 367 ? 9.009 13.720 -25.955 1.00 94.88 367 ALA A N 1
ATOM 2677 C CA . ALA A 1 367 ? 10.041 14.736 -26.156 1.00 94.88 367 ALA A CA 1
ATOM 2678 C C . ALA A 1 367 ? 10.881 15.023 -24.903 1.00 94.88 367 ALA A C 1
ATOM 2680 O O . ALA A 1 367 ? 12.030 15.440 -25.012 1.00 94.88 367 ALA A O 1
ATOM 2681 N N . ASN A 1 368 ? 10.305 14.842 -23.713 1.00 95.25 368 ASN A N 1
ATOM 2682 C CA . ASN A 1 368 ? 11.005 15.063 -22.449 1.00 95.25 368 ASN A CA 1
ATOM 2683 C C . ASN A 1 368 ? 11.437 13.761 -21.765 1.00 95.25 368 ASN A C 1
ATOM 2685 O O . ASN A 1 368 ? 11.955 13.807 -20.652 1.00 95.25 368 ASN A O 1
ATOM 2689 N N . ALA A 1 369 ? 11.231 12.619 -22.418 1.00 96.00 369 ALA A N 1
ATOM 2690 C CA . ALA A 1 369 ? 11.675 11.335 -21.922 1.00 96.00 369 ALA A CA 1
ATOM 2691 C C . ALA A 1 369 ? 13.154 11.101 -22.238 1.00 96.00 369 ALA A C 1
ATOM 2693 O O . ALA A 1 369 ? 13.616 11.291 -23.362 1.00 96.00 369 ALA A O 1
ATOM 2694 N N . ASN A 1 370 ? 13.878 10.573 -21.262 1.00 94.75 370 ASN A N 1
ATOM 2695 C CA . ASN A 1 370 ? 15.179 9.952 -21.472 1.00 94.75 370 ASN A CA 1
ATOM 2696 C C . ASN A 1 370 ? 15.027 8.476 -21.875 1.00 94.75 370 ASN A C 1
ATOM 2698 O O . ASN A 1 370 ? 15.902 7.939 -22.541 1.00 94.75 370 ASN A O 1
ATOM 2702 N N . TYR A 1 371 ? 13.931 7.825 -21.478 1.00 94.75 371 TYR A N 1
ATOM 2703 C CA . TYR A 1 371 ? 13.596 6.439 -21.811 1.00 94.75 371 TYR A CA 1
ATOM 2704 C C . TYR A 1 371 ? 12.083 6.227 -21.688 1.00 94.75 371 TYR A C 1
ATOM 2706 O O . TYR A 1 371 ? 11.465 6.787 -20.778 1.00 94.75 371 TYR A O 1
ATOM 2714 N N . TYR A 1 372 ? 11.482 5.417 -22.562 1.00 96.88 372 TYR A N 1
ATOM 2715 C CA . TYR A 1 372 ? 10.094 4.983 -22.399 1.00 96.88 372 TYR A CA 1
ATOM 2716 C C . TYR A 1 372 ? 9.771 3.656 -23.089 1.00 96.88 372 TYR A C 1
ATOM 2718 O O . TYR A 1 372 ? 10.381 3.290 -24.094 1.00 96.88 372 TYR A O 1
ATOM 2726 N N . LEU A 1 373 ? 8.723 3.001 -22.589 1.00 97.44 373 LEU A N 1
ATOM 2727 C CA . LEU A 1 373 ? 7.969 1.940 -23.252 1.00 97.44 373 LEU A CA 1
ATOM 2728 C C . LEU A 1 373 ? 6.515 2.387 -23.374 1.00 97.44 373 LEU A C 1
ATOM 2730 O O . LEU A 1 373 ? 5.948 2.939 -22.422 1.00 97.44 373 LEU A O 1
ATOM 2734 N N . LYS A 1 374 ? 5.901 2.130 -24.524 1.00 97.31 374 LYS A N 1
ATOM 2735 C CA . LYS A 1 374 ? 4.512 2.490 -24.790 1.00 97.31 374 LYS A CA 1
ATOM 2736 C C . LYS A 1 374 ? 3.568 1.295 -24.740 1.00 97.31 374 LYS A C 1
ATOM 2738 O O . LYS A 1 374 ? 3.972 0.142 -24.859 1.00 97.31 374 LYS A O 1
ATOM 2743 N N . THR A 1 375 ? 2.285 1.593 -24.570 1.00 96.94 375 THR A N 1
ATOM 2744 C CA . THR A 1 375 ? 1.171 0.634 -24.587 1.00 96.94 375 THR A CA 1
ATOM 2745 C C . THR A 1 375 ? 1.016 -0.068 -25.937 1.00 96.94 375 THR A C 1
ATOM 2747 O O . THR A 1 375 ? 0.497 -1.178 -25.981 1.00 96.94 375 THR A O 1
ATOM 2750 N N . ASP A 1 376 ? 1.499 0.544 -27.023 1.00 95.44 376 ASP A N 1
ATOM 2751 C CA . ASP A 1 376 ? 1.547 -0.035 -28.374 1.00 95.44 376 ASP A CA 1
ATOM 2752 C C . ASP A 1 376 ? 2.759 -0.962 -28.612 1.00 95.44 376 ASP A C 1
ATOM 2754 O O . ASP A 1 376 ? 2.925 -1.498 -29.707 1.00 95.44 376 ASP A O 1
ATOM 2758 N N . GLY A 1 377 ? 3.609 -1.159 -27.596 1.00 93.38 377 GLY A N 1
ATOM 2759 C CA . GLY A 1 377 ? 4.814 -1.989 -27.657 1.00 93.38 377 GLY A CA 1
ATOM 2760 C C . GLY A 1 377 ? 6.058 -1.284 -28.204 1.00 93.38 377 GLY A C 1
ATOM 2761 O O . GLY A 1 377 ? 7.141 -1.866 -28.169 1.00 93.38 377 GLY A O 1
ATOM 2762 N N . SER A 1 378 ? 5.953 -0.042 -28.683 1.00 92.12 378 SER A N 1
ATOM 2763 C CA . SER A 1 378 ? 7.124 0.720 -29.124 1.00 92.12 378 SER A CA 1
ATOM 2764 C C . SER A 1 378 ? 7.915 1.302 -27.945 1.00 92.12 378 SER A C 1
ATOM 2766 O O . SER A 1 378 ? 7.409 1.465 -26.831 1.00 92.12 378 SER A O 1
ATOM 2768 N N . SER A 1 379 ? 9.195 1.592 -28.176 1.00 93.44 379 SER A N 1
ATOM 2769 C CA . SER A 1 379 ? 10.150 1.926 -27.115 1.00 93.44 379 SER A CA 1
ATOM 2770 C C . SER A 1 379 ? 11.189 2.948 -27.560 1.00 93.44 379 SER A C 1
ATOM 2772 O O . SER A 1 379 ? 11.611 2.936 -28.717 1.00 93.44 379 SER A O 1
ATOM 2774 N N . TYR A 1 380 ? 11.688 3.742 -26.616 1.00 93.12 380 TYR A N 1
ATOM 2775 C CA . TYR A 1 380 ? 12.837 4.626 -26.791 1.00 93.12 380 TYR A CA 1
ATOM 2776 C C . TYR A 1 380 ? 13.852 4.413 -25.667 1.00 93.12 380 TYR A C 1
ATOM 2778 O O . TYR A 1 380 ? 13.510 4.498 -24.489 1.00 93.12 380 TYR A O 1
ATOM 2786 N N . PHE A 1 381 ? 15.113 4.171 -26.036 1.00 88.81 381 PHE A N 1
ATOM 2787 C CA . PHE A 1 381 ? 16.198 3.838 -25.103 1.00 88.81 381 PHE A CA 1
ATOM 2788 C C . PHE A 1 381 ? 17.178 4.990 -24.823 1.00 88.81 381 PHE A C 1
ATOM 2790 O O . PHE A 1 381 ? 18.228 4.760 -24.231 1.00 88.81 381 PHE A O 1
ATOM 2797 N N . GLY A 1 382 ? 16.858 6.224 -25.225 1.00 77.50 382 GLY A N 1
ATOM 2798 C CA . GLY A 1 382 ? 17.683 7.388 -24.875 1.00 77.50 382 GLY A CA 1
ATOM 2799 C C . GLY A 1 382 ? 18.901 7.637 -25.766 1.00 77.50 382 GLY A C 1
ATOM 2800 O O . GLY A 1 382 ? 19.824 8.325 -25.338 1.00 77.50 382 GLY A O 1
ATOM 2801 N N . GLY A 1 383 ? 18.936 7.089 -26.986 1.00 73.62 383 GLY A N 1
ATOM 2802 C CA . GLY A 1 383 ? 20.046 7.276 -27.928 1.00 73.62 383 GLY A CA 1
ATOM 2803 C C . GLY A 1 383 ? 20.072 6.236 -29.051 1.00 73.62 383 GLY A C 1
ATOM 2804 O O . GLY 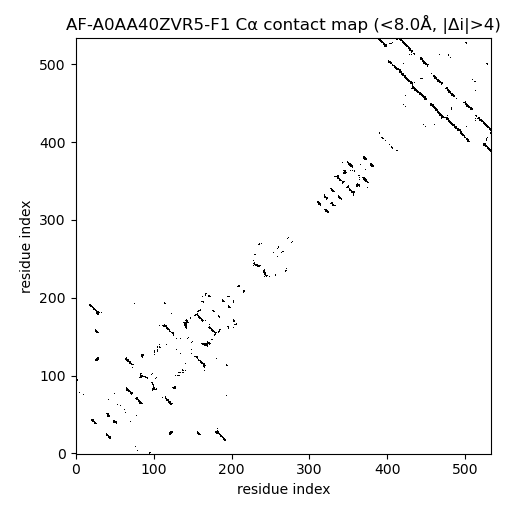A 1 383 ? 19.079 5.547 -29.292 1.00 73.62 383 GLY A O 1
ATOM 2805 N N . SER A 1 384 ? 21.213 6.115 -29.741 1.00 63.97 384 SER A N 1
ATOM 2806 C CA . SER A 1 384 ? 21.425 5.079 -30.754 1.00 63.97 384 SER A CA 1
ATOM 2807 C C . SER A 1 384 ? 21.626 3.711 -30.097 1.00 63.97 384 SER A C 1
ATOM 2809 O O . SER A 1 384 ? 22.602 3.457 -29.392 1.00 63.97 384 SER A O 1
ATOM 2811 N N . LEU A 1 385 ? 20.696 2.796 -30.354 1.00 62.09 385 LEU A N 1
ATOM 2812 C CA . LEU A 1 385 ? 20.894 1.381 -30.077 1.00 62.09 385 LEU A CA 1
ATOM 2813 C C . LEU A 1 385 ? 21.873 0.839 -31.130 1.00 62.09 385 LEU A C 1
ATOM 2815 O O . LEU A 1 385 ? 21.493 0.675 -32.286 1.00 62.09 385 LEU A O 1
ATOM 2819 N N . SER A 1 386 ? 23.132 0.582 -30.764 1.00 61.81 386 SER A N 1
ATOM 2820 C CA . SER A 1 386 ? 24.070 -0.118 -31.657 1.00 61.81 386 SER A CA 1
ATOM 2821 C C . SER A 1 386 ? 23.660 -1.590 -31.747 1.00 61.81 386 SER A C 1
ATOM 2823 O O . SER A 1 386 ? 24.085 -2.437 -30.959 1.00 61.81 386 SER A O 1
ATOM 2825 N N . ALA A 1 387 ? 22.735 -1.889 -32.657 1.00 55.84 387 ALA A N 1
ATOM 2826 C CA . ALA A 1 387 ? 22.279 -3.242 -32.925 1.00 55.84 387 ALA A CA 1
ATOM 2827 C C . ALA A 1 387 ? 23.407 -4.010 -33.638 1.00 55.84 387 ALA A C 1
ATOM 2829 O O . ALA A 1 387 ? 23.550 -3.929 -34.851 1.00 55.84 387 ALA A O 1
ATOM 2830 N N . GLY A 1 388 ? 24.191 -4.773 -32.867 1.00 62.06 388 GLY A N 1
ATOM 2831 C CA . GLY A 1 388 ? 25.453 -5.442 -33.228 1.00 62.06 388 GLY A CA 1
ATOM 2832 C C . GLY A 1 388 ? 25.709 -5.793 -34.701 1.00 62.06 388 GLY A C 1
ATOM 2833 O O . GLY A 1 388 ? 24.923 -6.498 -35.322 1.00 62.06 388 GLY A O 1
ATOM 2834 N N . THR A 1 389 ? 26.865 -5.374 -35.213 1.00 67.56 389 THR A N 1
ATOM 2835 C CA . THR A 1 389 ? 27.362 -5.618 -36.574 1.00 67.56 389 THR A CA 1
ATOM 2836 C C . THR A 1 389 ? 27.086 -7.037 -37.082 1.00 67.56 389 THR A C 1
ATOM 2838 O O . THR A 1 389 ? 27.556 -8.022 -36.508 1.00 67.56 389 THR A O 1
ATOM 2841 N N . THR A 1 390 ? 26.388 -7.156 -38.208 1.00 76.62 390 THR A N 1
ATOM 2842 C CA . THR A 1 390 ? 26.232 -8.429 -38.928 1.00 76.62 390 THR A CA 1
ATOM 2843 C C . THR A 1 390 ? 27.495 -8.677 -39.752 1.00 76.62 390 THR A C 1
ATOM 2845 O O . THR A 1 390 ? 27.797 -7.892 -40.650 1.00 76.62 390 THR A O 1
ATOM 2848 N N . LYS A 1 391 ? 28.261 -9.735 -39.446 1.00 84.38 391 LYS A N 1
ATOM 2849 C CA . LYS A 1 391 ? 29.513 -10.080 -40.147 1.00 84.38 391 LYS A CA 1
ATOM 2850 C C . LYS A 1 391 ? 29.397 -11.429 -40.850 1.00 84.38 391 LYS A C 1
ATOM 2852 O O . LYS A 1 391 ? 28.993 -12.408 -40.231 1.00 84.38 391 LYS A O 1
ATOM 2857 N N . ASN A 1 392 ? 29.832 -11.491 -42.105 1.00 87.12 392 ASN A N 1
ATOM 2858 C CA . ASN A 1 392 ? 30.050 -12.746 -42.825 1.00 87.12 392 ASN A CA 1
ATOM 2859 C C . ASN A 1 392 ? 31.400 -12.707 -43.541 1.00 87.12 392 ASN A C 1
ATOM 2861 O O . ASN A 1 392 ? 31.811 -11.658 -44.033 1.00 87.12 392 ASN A O 1
ATOM 2865 N N . ALA A 1 393 ? 32.111 -13.827 -43.577 1.00 92.12 393 ALA A N 1
ATOM 2866 C CA . ALA A 1 393 ? 33.418 -13.909 -44.207 1.00 92.12 393 ALA A CA 1
ATOM 2867 C C . ALA A 1 393 ? 33.625 -15.273 -44.860 1.00 92.12 393 ALA A C 1
ATOM 2869 O O . ALA A 1 393 ? 33.217 -16.297 -44.316 1.00 92.12 393 ALA A O 1
ATOM 2870 N N . ILE A 1 394 ? 34.289 -15.284 -46.012 1.00 96.31 394 ILE A N 1
ATOM 2871 C CA . ILE A 1 394 ? 34.668 -16.512 -46.707 1.00 96.31 394 ILE A CA 1
ATOM 2872 C C . ILE A 1 394 ? 35.984 -16.318 -47.458 1.00 96.31 394 ILE A C 1
ATOM 2874 O O . ILE A 1 394 ? 36.312 -15.203 -47.860 1.00 96.31 394 ILE A O 1
ATOM 2878 N N . GLY A 1 395 ? 36.732 -17.397 -47.679 1.00 95.50 395 GLY A N 1
ATOM 2879 C CA . GLY A 1 395 ? 37.893 -17.375 -48.558 1.00 95.50 395 GLY A CA 1
ATOM 2880 C C . GLY A 1 395 ? 38.218 -18.735 -49.164 1.00 95.50 395 GLY A C 1
ATOM 2881 O O . GLY A 1 395 ? 37.695 -19.760 -48.733 1.00 95.50 395 GLY A O 1
ATOM 2882 N N . THR A 1 396 ? 39.079 -18.731 -50.176 1.00 95.56 396 THR A N 1
ATOM 2883 C CA . THR A 1 396 ? 39.595 -19.927 -50.852 1.00 95.56 396 THR A CA 1
ATOM 2884 C C . THR A 1 396 ? 41.106 -19.834 -51.009 1.00 95.56 396 THR A C 1
ATOM 2886 O O . THR A 1 396 ? 41.644 -18.747 -51.228 1.00 95.56 396 THR A O 1
ATOM 2889 N N . THR A 1 397 ? 41.784 -20.976 -50.914 1.00 96.12 397 THR A N 1
ATOM 2890 C CA . THR A 1 397 ? 43.227 -21.112 -51.159 1.00 96.12 397 THR A CA 1
ATOM 2891 C C . THR A 1 397 ? 43.558 -21.810 -52.477 1.00 96.12 397 THR A C 1
ATOM 2893 O O . THR A 1 397 ? 44.722 -22.093 -52.758 1.00 96.12 397 THR A O 1
ATOM 2896 N N . SER A 1 398 ? 42.546 -22.088 -53.309 1.00 94.44 398 SER A N 1
ATOM 2897 C CA . SER A 1 398 ? 42.749 -22.689 -54.630 1.00 94.44 398 SER A CA 1
ATOM 2898 C C . SER A 1 398 ? 43.682 -21.823 -55.472 1.00 94.44 398 SER A C 1
ATOM 2900 O O . SER A 1 398 ? 43.437 -20.631 -55.628 1.00 94.44 398 SER A O 1
ATOM 2902 N N . THR A 1 399 ? 44.732 -22.419 -56.037 1.00 92.19 399 THR A N 1
ATOM 2903 C CA . THR A 1 399 ? 45.732 -21.747 -56.886 1.00 92.19 399 THR A CA 1
ATOM 2904 C C . THR A 1 399 ? 45.321 -21.659 -58.359 1.00 92.19 399 THR A C 1
ATOM 2906 O O . THR A 1 399 ? 46.038 -21.050 -59.165 1.00 92.19 399 THR A O 1
ATOM 2909 N N . ALA A 1 400 ? 44.158 -22.223 -58.709 1.00 91.81 400 ALA A N 1
ATOM 2910 C CA . ALA A 1 400 ? 43.606 -22.208 -60.057 1.00 91.81 400 ALA A CA 1
ATOM 2911 C C . ALA A 1 400 ? 43.456 -20.775 -60.595 1.00 91.81 400 ALA A C 1
ATOM 2913 O O . ALA A 1 400 ? 43.145 -19.836 -59.856 1.00 91.81 400 ALA A O 1
ATOM 2914 N N . THR A 1 401 ? 43.652 -20.607 -61.902 1.00 89.00 401 THR A N 1
ATOM 2915 C CA . THR A 1 401 ? 43.553 -19.308 -62.591 1.00 89.00 401 THR A CA 1
ATOM 2916 C C . THR A 1 401 ? 42.124 -18.759 -62.647 1.00 89.00 401 THR A C 1
ATOM 2918 O O . THR A 1 401 ? 41.937 -17.580 -62.918 1.00 89.00 401 THR A O 1
ATOM 2921 N N . ASN A 1 402 ? 41.126 -19.589 -62.333 1.00 90.88 402 ASN A N 1
ATOM 2922 C CA . ASN A 1 402 ? 39.701 -19.261 -62.251 1.00 90.88 402 ASN A CA 1
ATOM 2923 C C . ASN A 1 402 ? 39.121 -19.464 -60.834 1.00 90.88 402 ASN A C 1
ATOM 2925 O O . ASN A 1 402 ? 37.921 -19.721 -60.676 1.00 90.88 402 ASN A O 1
ATOM 2929 N N . ALA A 1 403 ? 39.970 -19.406 -59.800 1.00 95.38 403 ALA A N 1
ATOM 2930 C CA . ALA A 1 403 ? 39.545 -19.583 -58.416 1.00 95.38 403 ALA A CA 1
ATOM 2931 C C . ALA A 1 403 ? 38.419 -18.607 -58.045 1.00 95.38 403 ALA A C 1
ATOM 2933 O O . ALA A 1 403 ? 38.438 -17.428 -58.410 1.00 95.38 403 ALA A O 1
ATOM 2934 N N . ASN A 1 404 ? 37.432 -19.116 -57.314 1.00 95.50 404 ASN A N 1
ATOM 2935 C CA . ASN A 1 404 ? 36.278 -18.345 -56.885 1.00 95.50 404 ASN A CA 1
ATOM 2936 C C . ASN A 1 404 ? 35.811 -18.759 -55.489 1.00 95.50 404 ASN A C 1
ATOM 2938 O O . ASN A 1 404 ? 36.156 -19.834 -54.993 1.00 95.50 404 ASN A O 1
ATOM 2942 N N . VAL A 1 405 ? 35.048 -17.874 -54.857 1.00 95.94 405 VAL A N 1
ATOM 2943 C CA . VAL A 1 405 ? 34.431 -18.095 -53.552 1.00 95.94 405 VAL A CA 1
ATOM 2944 C C . VAL A 1 405 ? 33.123 -17.308 -53.456 1.00 95.94 405 VAL A C 1
ATOM 2946 O O . VAL A 1 405 ? 33.046 -16.201 -53.985 1.00 95.94 405 VAL A O 1
ATOM 2949 N N . THR A 1 406 ? 32.118 -17.854 -52.768 1.00 95.50 406 THR A N 1
ATOM 2950 C CA . THR A 1 406 ? 30.797 -17.230 -52.591 1.00 95.50 406 THR A CA 1
ATOM 2951 C C . THR A 1 406 ? 30.357 -17.316 -51.136 1.00 95.50 406 THR A C 1
ATOM 2953 O O . THR A 1 406 ? 30.327 -18.402 -50.564 1.00 95.50 406 THR A O 1
ATOM 2956 N N . THR A 1 407 ? 30.001 -16.187 -50.526 1.00 92.56 407 THR A N 1
ATOM 2957 C CA . THR A 1 407 ? 29.495 -16.150 -49.148 1.00 92.56 407 THR A CA 1
ATOM 2958 C C . THR A 1 407 ? 28.159 -16.890 -49.027 1.00 92.56 407 THR A C 1
ATOM 2960 O 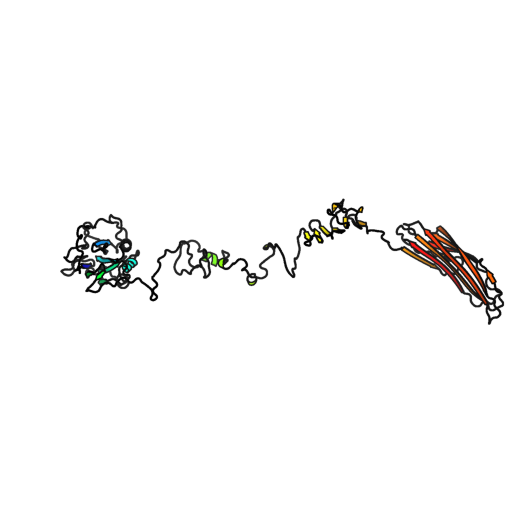O . THR A 1 407 ? 27.345 -16.864 -49.951 1.00 92.56 407 THR A O 1
ATOM 2963 N N . GLY A 1 408 ? 27.876 -17.473 -47.857 1.00 86.81 408 GLY A N 1
ATOM 2964 C CA . GLY A 1 408 ? 26.515 -17.913 -47.517 1.00 86.81 408 GLY A CA 1
ATOM 2965 C C . GLY A 1 408 ? 25.516 -16.746 -47.476 1.00 86.81 408 GLY A C 1
ATOM 2966 O O . GLY A 1 408 ? 25.918 -15.580 -47.459 1.00 86.81 408 GLY A O 1
ATOM 2967 N N . LEU A 1 409 ? 24.217 -17.062 -47.449 1.00 81.50 409 LEU A N 1
ATOM 2968 C CA . LEU A 1 409 ? 23.150 -16.063 -47.318 1.00 81.50 409 LEU A CA 1
ATOM 2969 C C . LEU A 1 409 ? 23.240 -15.356 -45.959 1.00 81.50 409 LEU A C 1
ATOM 2971 O O . LEU A 1 409 ? 23.311 -16.014 -44.921 1.00 81.50 409 LEU A O 1
ATOM 2975 N N . VAL A 1 410 ? 23.194 -14.023 -45.964 1.00 70.88 410 VAL A N 1
ATOM 2976 C CA . VAL A 1 410 ? 23.164 -13.198 -44.746 1.00 70.88 410 VAL A CA 1
ATOM 2977 C C . VAL A 1 410 ? 21.945 -12.296 -44.802 1.00 70.88 410 VAL A C 1
ATOM 2979 O O . VAL A 1 410 ? 21.746 -11.581 -45.786 1.00 70.88 410 VAL A O 1
ATOM 2982 N N . GLY A 1 411 ? 21.131 -12.332 -43.747 1.00 68.75 411 GLY A N 1
ATOM 2983 C CA . GLY A 1 411 ? 20.028 -11.389 -43.578 1.00 68.75 411 GLY A CA 1
ATOM 2984 C C . GLY A 1 411 ? 20.531 -9.955 -43.388 1.00 68.75 411 GLY A C 1
ATOM 2985 O O . GLY A 1 411 ? 21.679 -9.731 -43.012 1.00 68.75 411 GLY A O 1
ATOM 2986 N N . SER A 1 412 ? 19.660 -8.980 -43.637 1.00 74.69 412 SER A N 1
ATOM 2987 C CA . SER A 1 412 ? 19.949 -7.557 -43.446 1.00 74.69 412 SER A CA 1
ATOM 2988 C C . SER A 1 412 ? 19.249 -7.001 -42.220 1.00 74.69 412 SER A C 1
ATOM 2990 O O . SER A 1 412 ? 18.140 -7.425 -41.901 1.00 74.69 412 SER A O 1
ATOM 2992 N N . ARG A 1 413 ? 19.846 -5.986 -41.600 1.00 73.06 413 ARG A N 1
ATOM 2993 C CA . ARG A 1 413 ? 19.200 -5.123 -40.605 1.00 73.06 413 ARG A CA 1
ATOM 2994 C C . ARG A 1 413 ? 18.749 -3.778 -41.183 1.00 73.06 413 ARG A C 1
ATOM 2996 O O . ARG A 1 413 ? 18.329 -2.909 -40.431 1.00 73.06 413 ARG A O 1
ATOM 3003 N N . GLY A 1 414 ? 18.802 -3.619 -42.508 1.00 74.44 414 GLY A N 1
ATOM 3004 C CA . GLY A 1 414 ? 18.437 -2.383 -43.203 1.00 74.44 414 GLY A CA 1
ATOM 3005 C C . GLY A 1 414 ? 19.599 -1.406 -43.403 1.00 74.44 414 GLY A C 1
ATOM 3006 O O . GLY A 1 414 ? 19.382 -0.344 -43.978 1.00 74.44 414 GLY A O 1
ATOM 3007 N N . GLY A 1 415 ? 20.812 -1.753 -42.959 1.00 78.12 415 GLY A N 1
ATOM 3008 C CA . GLY A 1 415 ? 21.991 -0.888 -43.011 1.00 78.12 415 GLY A CA 1
ATOM 3009 C C . GLY A 1 415 ? 22.802 -1.022 -44.302 1.00 78.12 415 GLY A C 1
ATOM 3010 O O . GLY A 1 415 ? 22.647 -1.970 -45.079 1.00 78.12 415 GLY A O 1
ATOM 3011 N N . THR A 1 416 ? 23.704 -0.066 -44.529 1.00 85.31 416 THR A N 1
ATOM 3012 C CA . THR A 1 416 ? 24.711 -0.143 -45.597 1.00 85.31 416 THR A CA 1
ATOM 3013 C C . THR A 1 416 ? 25.744 -1.216 -45.259 1.00 85.31 416 THR A C 1
ATOM 3015 O O . THR A 1 416 ? 26.196 -1.332 -44.118 1.00 85.31 416 THR A O 1
ATOM 3018 N N . ARG A 1 417 ? 26.172 -1.991 -46.259 1.00 88.25 417 ARG A N 1
ATOM 3019 C CA . ARG A 1 417 ? 27.200 -3.026 -46.080 1.00 88.25 417 ARG A CA 1
ATOM 3020 C C . ARG A 1 417 ? 28.540 -2.538 -46.584 1.00 88.25 417 ARG A C 1
ATOM 3022 O O . ARG A 1 417 ? 28.636 -1.933 -47.647 1.00 88.25 417 ARG A O 1
ATOM 3029 N N . VAL A 1 418 ? 29.587 -2.872 -45.850 1.00 91.38 418 VAL A N 1
ATOM 3030 C CA . VAL A 1 418 ? 30.973 -2.708 -46.276 1.00 91.38 418 VAL A CA 1
ATOM 3031 C C . VAL A 1 418 ? 31.521 -4.089 -46.594 1.00 91.38 418 VAL A C 1
ATOM 3033 O O .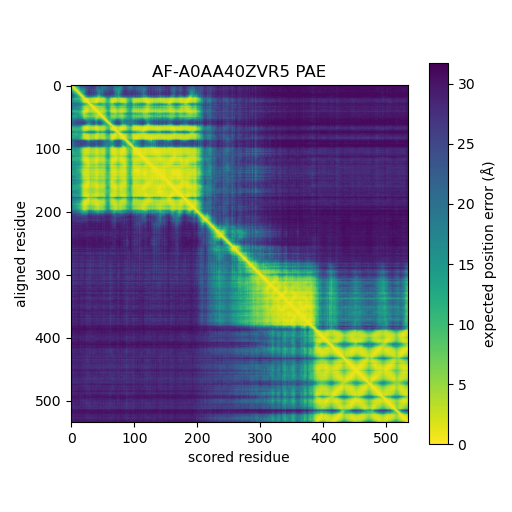 VAL A 1 418 ? 31.528 -4.972 -45.737 1.00 91.38 418 VAL A O 1
ATOM 3036 N N . VAL A 1 419 ? 31.955 -4.282 -47.836 1.00 93.56 419 VAL A N 1
ATOM 3037 C CA . VAL A 1 419 ? 32.490 -5.547 -48.342 1.00 93.56 419 VAL A CA 1
ATOM 3038 C C . VAL A 1 419 ? 33.954 -5.349 -48.694 1.00 93.56 419 VAL A C 1
ATOM 3040 O O . VAL A 1 419 ? 34.284 -4.574 -49.588 1.00 93.56 419 VAL A O 1
ATOM 3043 N N . VAL A 1 420 ? 34.838 -6.056 -48.002 1.00 96.38 420 VAL A N 1
ATOM 3044 C CA . VAL A 1 420 ? 36.275 -6.054 -48.272 1.00 96.38 420 VAL A CA 1
ATOM 3045 C C . VAL A 1 420 ? 36.625 -7.312 -49.051 1.00 96.38 420 VAL A C 1
ATOM 3047 O O . VAL A 1 420 ? 36.524 -8.419 -48.525 1.00 96.38 420 VAL A O 1
ATOM 3050 N N . LEU A 1 421 ? 37.036 -7.133 -50.302 1.00 96.88 421 LEU A N 1
ATOM 3051 C CA . LEU A 1 421 ? 37.654 -8.158 -51.132 1.00 96.88 421 LEU A CA 1
ATOM 3052 C C . LEU A 1 421 ? 39.171 -8.078 -50.963 1.00 96.88 421 LEU A C 1
ATOM 3054 O O . LEU A 1 421 ? 39.751 -7.018 -51.189 1.00 96.88 421 LEU A O 1
ATOM 3058 N N . SER A 1 422 ? 39.813 -9.194 -50.642 1.00 97.00 422 SER A N 1
ATOM 3059 C CA . SER A 1 422 ? 41.267 -9.306 -50.529 1.00 97.00 422 SER A CA 1
ATOM 3060 C C . SER A 1 422 ? 41.799 -10.413 -51.431 1.00 97.00 422 SER A C 1
ATOM 3062 O O . SER A 1 422 ? 41.190 -11.477 -51.559 1.00 97.00 422 SER A O 1
ATOM 3064 N N . TYR A 1 423 ? 42.954 -10.158 -52.039 1.00 97.56 423 TYR A N 1
ATOM 3065 C CA . TYR A 1 423 ? 43.682 -11.104 -52.869 1.00 97.56 423 TYR A CA 1
ATOM 3066 C C . TYR A 1 423 ? 45.157 -11.144 -52.487 1.00 97.56 423 TYR A C 1
ATOM 3068 O O . TYR A 1 423 ? 45.796 -10.097 -52.337 1.00 97.56 423 TYR A O 1
ATOM 3076 N N . SER A 1 424 ? 45.706 -12.351 -52.408 1.00 96.81 424 SER A N 1
ATOM 3077 C CA . SER A 1 424 ? 47.144 -12.576 -52.397 1.00 96.81 424 SER A CA 1
ATOM 3078 C C . SER A 1 424 ? 47.528 -13.772 -53.262 1.00 96.81 424 SER A C 1
ATOM 3080 O O . SER A 1 424 ? 46.826 -14.781 -53.332 1.00 96.81 424 SER A O 1
ATOM 3082 N N . TRP A 1 425 ? 48.674 -13.651 -53.915 1.00 96.75 425 TRP A N 1
ATOM 3083 C CA . TRP A 1 425 ? 49.376 -14.719 -54.607 1.00 96.75 425 TRP A CA 1
ATOM 3084 C C . TRP A 1 425 ? 50.843 -14.642 -54.231 1.00 96.75 425 TRP A C 1
ATOM 3086 O O . TRP A 1 425 ? 51.402 -13.550 -54.133 1.00 96.75 425 TRP A O 1
ATOM 3096 N N . SER A 1 426 ? 51.459 -15.795 -54.031 1.00 95.44 426 SER A N 1
ATOM 3097 C CA . SER A 1 426 ? 52.894 -15.912 -53.842 1.00 95.44 426 SER A CA 1
ATOM 3098 C C . SER A 1 426 ? 53.368 -17.191 -54.501 1.00 95.44 426 SER A C 1
ATOM 3100 O O . SER A 1 426 ? 52.749 -18.241 -54.325 1.00 95.44 426 SER A O 1
ATOM 3102 N N . TRP A 1 427 ? 54.468 -17.117 -55.234 1.00 95.00 427 TRP A N 1
ATOM 3103 C CA . TRP A 1 427 ? 55.163 -18.298 -55.719 1.00 95.00 427 TRP A CA 1
ATOM 3104 C C . TRP A 1 427 ? 56.648 -18.161 -55.419 1.00 95.00 427 TRP A C 1
ATOM 3106 O O . TRP A 1 427 ? 57.265 -17.134 -55.696 1.00 95.00 427 TRP A O 1
ATOM 3116 N N . SER A 1 428 ? 57.208 -19.200 -54.808 1.00 92.00 428 SER A N 1
ATOM 3117 C CA . SER A 1 428 ? 58.633 -19.308 -54.524 1.00 92.00 428 SER A CA 1
ATOM 3118 C C . SER A 1 428 ? 59.170 -20.631 -55.055 1.00 92.00 428 SER A C 1
ATOM 3120 O O . SER A 1 428 ? 58.509 -21.671 -54.947 1.00 92.00 428 SER A O 1
ATOM 3122 N N . GLN A 1 429 ? 60.363 -20.589 -55.638 1.00 89.94 429 GLN A N 1
ATOM 3123 C CA . GLN A 1 429 ? 61.020 -21.720 -56.281 1.00 89.94 429 GLN A CA 1
ATOM 3124 C C . GLN A 1 429 ? 62.535 -21.631 -56.076 1.00 89.94 429 GLN A C 1
ATOM 3126 O O . GLN A 1 429 ? 63.131 -20.585 -56.316 1.00 89.94 429 GLN A O 1
ATOM 3131 N N . SER A 1 430 ? 63.168 -22.734 -55.674 1.00 89.00 430 SER A N 1
ATOM 3132 C CA . SER A 1 430 ? 64.633 -22.850 -55.622 1.00 89.00 430 SER A CA 1
ATOM 3133 C C . SER A 1 430 ? 65.197 -23.416 -56.934 1.00 89.00 430 SER A C 1
ATOM 3135 O O . SER A 1 430 ? 64.528 -24.227 -57.592 1.00 89.00 430 SER A O 1
ATOM 3137 N N . VAL A 1 431 ? 66.398 -22.971 -57.322 1.00 86.31 431 VAL A N 1
ATOM 3138 C CA . VAL A 1 431 ? 67.048 -23.275 -58.612 1.00 86.31 431 VAL A CA 1
ATOM 3139 C C . VAL A 1 431 ? 68.510 -23.693 -58.399 1.00 86.31 431 VAL A C 1
ATOM 3141 O O . VAL A 1 431 ? 69.290 -22.920 -57.854 1.00 86.31 431 VAL A O 1
ATOM 3144 N N . ASP A 1 432 ? 68.890 -24.883 -58.885 1.00 81.38 432 ASP A N 1
ATOM 3145 C CA . ASP A 1 432 ? 70.216 -25.507 -58.657 1.00 81.38 432 ASP A CA 1
ATOM 3146 C C . ASP A 1 432 ? 71.274 -25.195 -59.745 1.00 81.38 432 ASP A C 1
ATOM 3148 O O . ASP A 1 432 ? 72.397 -25.700 -59.706 1.00 81.38 432 ASP A O 1
ATOM 3152 N N . LYS A 1 433 ? 70.917 -24.445 -60.792 1.00 73.69 433 LYS A N 1
ATOM 3153 C CA . LYS A 1 433 ? 71.784 -24.150 -61.950 1.00 73.69 433 LYS A CA 1
ATOM 3154 C C . LYS A 1 433 ? 71.816 -22.657 -62.234 1.00 73.69 433 LYS A C 1
ATOM 3156 O O . LYS A 1 433 ? 70.919 -21.946 -61.804 1.00 73.69 433 LYS A O 1
ATOM 3161 N N . PHE A 1 434 ? 72.822 -22.223 -62.999 1.00 77.25 434 PHE A N 1
ATOM 3162 C CA . PHE A 1 434 ? 73.094 -20.819 -63.315 1.00 77.25 434 PHE A CA 1
ATOM 3163 C C . PHE A 1 434 ? 71.827 -20.003 -63.633 1.00 77.25 434 PHE A C 1
ATOM 3165 O O . PHE A 1 434 ? 71.205 -20.182 -64.685 1.00 77.25 434 PHE A O 1
ATOM 3172 N N . GLN A 1 435 ? 71.492 -19.084 -62.725 1.00 85.69 435 GLN A N 1
ATOM 3173 C CA . GLN A 1 435 ? 70.422 -18.097 -62.856 1.00 85.69 435 GLN A CA 1
ATOM 3174 C C . GLN A 1 435 ? 71.029 -16.702 -62.698 1.00 85.69 435 GLN A C 1
ATOM 3176 O O . GLN A 1 435 ? 71.798 -16.469 -61.768 1.00 85.69 435 GLN A O 1
ATOM 3181 N N . ASN A 1 436 ? 70.649 -15.771 -63.576 1.00 87.38 436 ASN A N 1
ATOM 3182 C CA . ASN A 1 436 ? 71.004 -14.361 -63.432 1.00 87.38 436 ASN A CA 1
ATOM 3183 C C . ASN A 1 436 ? 70.057 -13.648 -62.459 1.00 87.38 436 ASN A C 1
ATOM 3185 O O . ASN A 1 436 ? 68.857 -13.943 -62.417 1.00 87.38 436 ASN A O 1
ATOM 3189 N N . GLU A 1 437 ? 70.587 -12.650 -61.752 1.00 91.56 437 GLU A N 1
ATOM 3190 C CA . GLU A 1 437 ? 69.776 -11.713 -60.977 1.00 91.56 437 GLU A CA 1
ATOM 3191 C C . GLU A 1 437 ? 68.768 -10.985 -61.885 1.00 91.56 437 GLU A C 1
ATOM 3193 O O . GLU A 1 437 ? 69.031 -10.703 -63.059 1.00 91.56 437 GLU A O 1
ATOM 3198 N N . GLY A 1 438 ? 67.581 -10.690 -61.361 1.00 92.38 438 GLY A N 1
ATOM 3199 C CA . GLY A 1 438 ? 66.598 -9.879 -62.074 1.00 92.38 438 GLY A CA 1
ATOM 3200 C C . GLY A 1 438 ? 65.380 -9.545 -61.229 1.00 92.38 438 GLY A C 1
ATOM 3201 O O . GLY A 1 438 ? 65.069 -10.242 -60.269 1.00 92.38 438 GLY A O 1
ATOM 3202 N N . SER A 1 439 ? 64.666 -8.489 -61.600 1.00 95.25 439 SER A N 1
ATOM 3203 C CA . SER A 1 439 ? 63.400 -8.120 -60.969 1.00 95.25 439 SER A CA 1
ATOM 3204 C C . SER A 1 439 ? 62.451 -7.452 -61.963 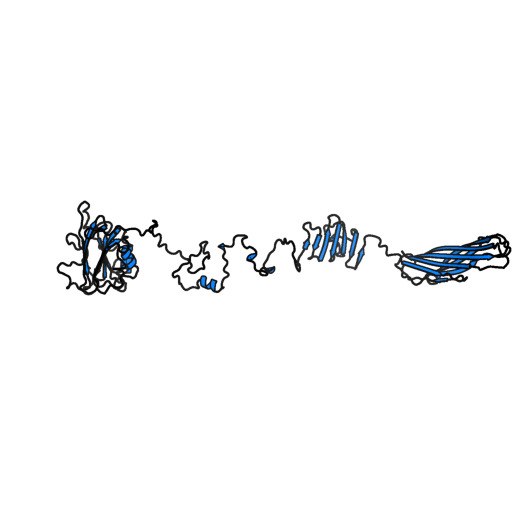1.00 95.25 439 SER A C 1
ATOM 3206 O O . SER A 1 439 ? 62.879 -6.972 -63.016 1.00 95.25 439 SER A O 1
ATOM 3208 N N . GLY A 1 440 ? 61.162 -7.426 -61.630 1.00 95.56 440 GLY A N 1
ATOM 3209 C CA . GLY A 1 440 ? 60.128 -6.725 -62.392 1.00 95.56 440 GLY A CA 1
ATOM 3210 C C . GLY A 1 440 ? 58.866 -6.497 -61.562 1.00 95.56 440 GLY A C 1
ATOM 3211 O O . GLY A 1 440 ? 58.674 -7.140 -60.532 1.00 95.56 440 GLY A O 1
ATOM 3212 N N . SER A 1 441 ? 58.022 -5.557 -61.990 1.00 94.12 441 SER A N 1
ATOM 3213 C CA . SER A 1 441 ? 56.806 -5.108 -61.283 1.00 94.12 441 SER A CA 1
ATOM 3214 C C . SER A 1 441 ? 55.542 -5.154 -62.154 1.00 94.12 441 SER A C 1
ATOM 3216 O O . SER A 1 441 ? 54.548 -4.479 -61.890 1.00 94.12 441 SER A O 1
ATOM 3218 N N . ASP A 1 442 ? 55.585 -5.941 -63.225 1.00 93.50 442 ASP A N 1
ATOM 3219 C CA . ASP A 1 442 ? 54.539 -6.099 -64.236 1.00 93.50 442 ASP A CA 1
ATOM 3220 C C . ASP A 1 442 ? 53.506 -7.186 -63.886 1.00 93.50 442 ASP A C 1
ATOM 3222 O O . ASP A 1 442 ? 52.618 -7.511 -64.682 1.00 93.50 442 ASP A O 1
ATOM 3226 N N . LEU A 1 443 ? 53.580 -7.739 -62.673 1.00 96.75 443 LEU A N 1
ATOM 3227 C CA . LEU A 1 443 ? 52.635 -8.752 -62.225 1.00 96.75 443 LEU A CA 1
ATOM 3228 C C . LEU A 1 443 ? 51.283 -8.133 -61.912 1.00 96.75 443 LEU A C 1
ATOM 3230 O O . LEU A 1 443 ? 51.184 -7.068 -61.294 1.00 96.75 443 LEU A O 1
ATOM 3234 N N . SER A 1 444 ? 50.221 -8.844 -62.267 1.00 95.94 444 SER A N 1
ATOM 3235 C CA . SER A 1 444 ? 48.870 -8.398 -61.952 1.00 95.94 444 SER A CA 1
ATOM 3236 C C . SER A 1 444 ? 47.882 -9.546 -61.830 1.00 95.94 444 SER A C 1
ATOM 3238 O O . SER A 1 444 ? 48.069 -10.623 -62.389 1.00 95.94 444 SER A O 1
ATOM 3240 N N . ALA A 1 445 ? 46.802 -9.321 -61.093 1.00 96.94 445 ALA A N 1
ATOM 3241 C CA . ALA A 1 445 ? 45.664 -10.224 -61.033 1.00 96.94 445 ALA A CA 1
ATOM 3242 C C . ALA A 1 445 ? 44.367 -9.417 -61.026 1.00 96.94 445 ALA A C 1
ATOM 3244 O O . ALA A 1 445 ? 44.257 -8.434 -60.296 1.00 96.94 445 ALA A O 1
ATOM 3245 N N . GLN A 1 446 ? 43.382 -9.833 -61.819 1.00 96.69 446 GLN A N 1
ATOM 3246 C CA . GLN A 1 446 ? 42.055 -9.220 -61.857 1.00 96.69 446 GLN A CA 1
ATOM 3247 C C . GLN A 1 446 ? 41.041 -10.085 -61.118 1.00 96.69 446 GLN A C 1
ATOM 3249 O O . GLN A 1 446 ? 40.770 -11.226 -61.505 1.00 96.69 446 GLN A O 1
ATOM 3254 N N . ILE A 1 447 ? 40.447 -9.519 -60.073 1.00 97.69 447 ILE A N 1
ATOM 3255 C CA . ILE A 1 447 ? 39.441 -10.170 -59.245 1.00 97.69 447 ILE A CA 1
ATOM 3256 C C . ILE A 1 447 ? 38.150 -9.369 -59.341 1.00 97.69 447 ILE A C 1
ATOM 3258 O O . ILE A 1 447 ? 38.123 -8.176 -59.039 1.00 97.69 447 ILE A O 1
ATOM 3262 N N . VAL A 1 448 ? 37.081 -10.032 -59.763 1.00 97.69 448 VAL A N 1
ATOM 3263 C CA . VAL A 1 448 ? 35.750 -9.440 -59.892 1.00 97.69 448 VAL A CA 1
ATOM 3264 C C . VAL A 1 448 ? 34.932 -9.790 -58.656 1.00 97.69 448 VAL A C 1
ATOM 3266 O O . VAL A 1 448 ? 34.880 -10.957 -58.264 1.00 97.69 448 VAL A O 1
ATOM 3269 N N . LEU A 1 449 ? 34.318 -8.777 -58.045 1.00 97.50 449 LEU A N 1
ATOM 3270 C CA . LEU A 1 449 ? 33.323 -8.903 -56.986 1.00 97.50 449 LEU A CA 1
ATOM 3271 C C . LEU A 1 449 ? 31.929 -8.824 -57.614 1.00 97.50 449 LEU A C 1
ATOM 3273 O O . LEU A 1 449 ? 31.599 -7.834 -58.269 1.00 97.50 449 LEU A O 1
ATOM 3277 N N . SER A 1 450 ? 31.098 -9.825 -57.349 1.00 95.88 450 SER A N 1
ATOM 3278 C CA . SER A 1 450 ? 29.711 -9.894 -57.804 1.00 95.88 450 SER A CA 1
ATOM 3279 C C . SER A 1 450 ? 28.760 -9.963 -56.608 1.00 95.88 450 SER A C 1
ATOM 3281 O O . SER A 1 450 ? 29.054 -10.613 -55.603 1.00 95.88 450 SER A O 1
ATOM 3283 N N . ARG A 1 451 ? 27.594 -9.330 -56.722 1.00 93.19 451 ARG A N 1
ATOM 3284 C CA . ARG A 1 451 ? 26.483 -9.394 -55.764 1.00 93.19 451 ARG A CA 1
ATOM 3285 C C . ARG A 1 451 ? 25.311 -10.108 -56.420 1.00 93.19 451 ARG A C 1
ATOM 3287 O O . ARG A 1 451 ? 24.853 -9.665 -57.471 1.00 93.19 451 ARG A O 1
ATOM 3294 N N . ASN A 1 452 ? 24.820 -11.192 -55.819 1.00 91.88 452 ASN A N 1
ATOM 3295 C CA . ASN A 1 452 ? 23.734 -12.019 -56.374 1.00 91.88 452 ASN A CA 1
ATOM 3296 C C . ASN A 1 452 ? 23.954 -12.395 -57.859 1.00 91.88 452 ASN A C 1
ATOM 3298 O O . ASN A 1 452 ? 23.016 -12.433 -58.648 1.00 91.88 452 ASN A O 1
ATOM 3302 N N . GLY A 1 453 ? 25.212 -12.631 -58.248 1.00 89.31 453 GLY A N 1
ATOM 3303 C CA . GLY A 1 453 ? 25.596 -12.989 -59.618 1.00 89.31 453 GLY A CA 1
ATOM 3304 C C . GLY A 1 453 ? 25.835 -11.821 -60.586 1.00 89.31 453 GLY A C 1
ATOM 3305 O O . GLY A 1 453 ? 26.326 -12.071 -61.680 1.00 89.31 453 GLY A O 1
ATOM 3306 N N . ALA A 1 454 ? 25.558 -10.569 -60.205 1.00 94.06 454 ALA A N 1
ATOM 3307 C CA . ALA A 1 454 ? 25.871 -9.387 -61.015 1.00 94.06 454 ALA A CA 1
ATOM 3308 C C . ALA A 1 454 ? 27.195 -8.749 -60.575 1.00 94.06 454 ALA A C 1
ATOM 3310 O O . ALA A 1 454 ? 27.396 -8.521 -59.382 1.00 94.06 454 ALA A O 1
ATOM 3311 N N . ASP A 1 455 ? 28.084 -8.435 -61.514 1.00 96.31 455 ASP A N 1
ATOM 3312 C CA . ASP A 1 455 ? 29.376 -7.809 -61.218 1.00 96.31 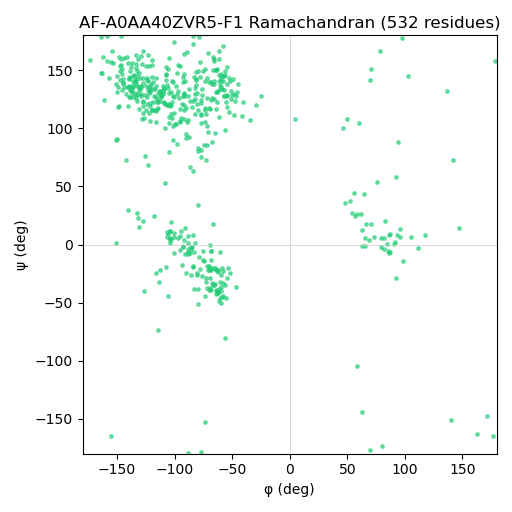455 ASP A CA 1
ATOM 3313 C C . ASP A 1 455 ? 29.181 -6.376 -60.705 1.00 96.31 455 ASP A C 1
ATOM 3315 O O . ASP A 1 455 ? 28.512 -5.558 -61.336 1.00 96.31 455 ASP A O 1
ATOM 3319 N N . VAL A 1 456 ? 29.748 -6.078 -59.533 1.00 95.00 456 VAL A N 1
ATOM 3320 C CA . VAL A 1 456 ? 29.592 -4.783 -58.846 1.00 95.00 456 VAL A CA 1
ATOM 3321 C C . VAL A 1 456 ? 30.899 -4.018 -58.706 1.00 95.00 456 VAL A C 1
ATOM 3323 O O . VAL A 1 456 ? 30.875 -2.795 -58.592 1.00 95.00 456 VAL A O 1
ATOM 3326 N N . ALA A 1 457 ? 32.041 -4.708 -58.721 1.00 96.31 457 ALA A N 1
ATOM 3327 C CA . ALA A 1 457 ? 33.344 -4.063 -58.717 1.00 96.31 457 ALA A CA 1
ATOM 3328 C C . ALA A 1 457 ? 34.442 -4.994 -59.243 1.00 96.31 457 ALA A C 1
ATOM 3330 O O . ALA A 1 457 ? 34.314 -6.214 -59.203 1.00 96.31 457 ALA A O 1
ATOM 3331 N N . THR A 1 458 ? 35.552 -4.419 -59.704 1.00 95.75 458 THR A N 1
ATOM 3332 C CA . THR A 1 458 ? 36.745 -5.168 -60.127 1.00 95.75 458 THR A CA 1
ATOM 3333 C C . THR A 1 458 ? 37.977 -4.598 -59.443 1.00 95.75 458 THR A C 1
ATOM 3335 O O . THR A 1 458 ? 38.149 -3.380 -59.374 1.00 95.75 458 THR A O 1
ATOM 3338 N N . ARG A 1 459 ? 38.854 -5.474 -58.950 1.00 95.38 459 ARG A N 1
ATOM 3339 C CA . ARG A 1 459 ? 40.156 -5.118 -58.389 1.00 95.38 459 ARG A CA 1
ATOM 3340 C C . ARG A 1 459 ? 41.274 -5.684 -59.251 1.00 95.38 459 ARG A C 1
ATOM 3342 O O . ARG A 1 459 ? 41.397 -6.898 -59.376 1.00 95.38 459 ARG A O 1
ATOM 3349 N N . THR A 1 460 ? 42.142 -4.803 -59.738 1.00 96.50 460 THR A N 1
ATOM 3350 C CA . THR A 1 460 ? 43.467 -5.184 -60.237 1.00 96.50 460 THR A CA 1
ATOM 3351 C C . THR A 1 460 ? 44.453 -5.139 -59.073 1.00 96.50 460 THR A C 1
ATOM 3353 O O . THR A 1 460 ? 44.810 -4.065 -58.587 1.00 96.50 460 THR A O 1
ATOM 3356 N N . ALA A 1 461 ? 44.844 -6.305 -58.573 1.00 96.50 461 ALA A N 1
ATOM 3357 C CA . ALA A 1 461 ? 45.984 -6.451 -57.680 1.00 96.50 461 ALA A CA 1
ATOM 3358 C C . ALA A 1 461 ? 47.274 -6.406 -58.507 1.00 96.50 461 ALA A C 1
ATOM 3360 O O . ALA A 1 461 ? 47.296 -6.895 -59.635 1.00 96.50 461 ALA A O 1
ATOM 3361 N N . THR A 1 462 ? 48.330 -5.817 -57.958 1.00 96.94 462 THR A N 1
ATOM 3362 C CA . THR A 1 462 ? 49.630 -5.676 -58.623 1.00 96.94 462 THR A CA 1
ATOM 3363 C C . THR A 1 462 ? 50.715 -6.316 -57.772 1.00 96.94 462 THR A C 1
ATOM 3365 O O . THR A 1 462 ? 50.498 -6.639 -56.599 1.00 96.94 462 THR A O 1
ATOM 3368 N N . GLY A 1 463 ? 51.864 -6.573 -58.378 1.00 96.81 463 GLY A N 1
ATOM 3369 C CA . GLY A 1 463 ? 52.915 -7.328 -57.728 1.00 96.81 463 GLY A CA 1
ATOM 3370 C C . GLY A 1 463 ? 54.262 -7.201 -58.409 1.00 96.81 463 GLY A C 1
ATOM 3371 O O . GLY A 1 463 ? 54.384 -6.579 -59.462 1.00 96.81 463 GLY A O 1
ATOM 3372 N N . SER A 1 464 ? 55.249 -7.854 -57.811 1.00 96.94 464 SER A N 1
ATOM 3373 C CA . SER A 1 464 ? 56.619 -7.883 -58.311 1.00 96.94 464 SER A CA 1
ATOM 3374 C C . SER A 1 464 ? 57.202 -9.286 -58.229 1.00 96.94 464 SER A C 1
ATOM 3376 O O . SER A 1 464 ? 56.781 -10.104 -57.405 1.00 96.94 464 SER A O 1
ATOM 3378 N N . TRP A 1 465 ? 58.196 -9.548 -59.070 1.00 96.50 465 TRP A N 1
ATOM 3379 C CA . TRP A 1 465 ? 59.016 -10.751 -59.032 1.00 96.50 465 TRP A CA 1
ATOM 3380 C C . TRP A 1 465 ? 60.495 -10.401 -58.871 1.00 96.50 465 TRP A C 1
ATOM 3382 O O . TRP A 1 465 ? 60.949 -9.328 -59.272 1.00 96.50 465 TRP A O 1
ATOM 3392 N N . TYR A 1 466 ? 61.239 -11.338 -58.295 1.00 95.12 466 TYR A N 1
ATOM 3393 C CA . TYR A 1 466 ? 62.664 -11.257 -58.016 1.00 95.12 466 TYR A CA 1
ATOM 3394 C C . TYR A 1 466 ? 63.331 -12.598 -58.327 1.00 95.12 466 TYR A C 1
ATOM 3396 O O . TYR A 1 466 ? 62.776 -13.669 -58.066 1.00 95.12 466 TYR A O 1
ATOM 3404 N N . ARG A 1 467 ? 64.540 -12.527 -58.872 1.00 92.69 467 ARG A N 1
ATOM 3405 C CA . ARG A 1 467 ? 65.470 -13.634 -59.068 1.00 92.69 467 ARG A CA 1
ATOM 3406 C C . ARG A 1 467 ? 66.749 -13.322 -58.330 1.00 92.69 467 ARG A C 1
ATOM 3408 O O . ARG A 1 467 ? 67.403 -12.336 -58.656 1.00 92.69 467 ARG A O 1
ATOM 3415 N N . ASP A 1 468 ? 67.118 -14.204 -57.417 1.00 90.88 468 ASP A N 1
ATOM 3416 C CA . ASP A 1 468 ? 68.451 -14.212 -56.830 1.00 90.88 468 ASP A CA 1
ATOM 3417 C C . ASP A 1 468 ? 69.350 -15.134 -57.660 1.00 90.88 468 ASP A C 1
ATOM 3419 O O . ASP A 1 468 ? 68.883 -16.190 -58.109 1.00 90.88 468 ASP A O 1
ATOM 3423 N N . PRO A 1 469 ? 70.618 -14.770 -57.894 1.00 88.19 469 PRO A N 1
ATOM 3424 C CA . PRO A 1 469 ? 71.506 -15.571 -58.720 1.00 88.19 469 PRO A CA 1
ATOM 3425 C C . PRO A 1 469 ? 71.773 -16.954 -58.110 1.00 88.19 469 PRO A C 1
ATOM 3427 O O . PRO A 1 469 ? 71.757 -17.128 -56.893 1.00 88.19 469 PRO A O 1
ATOM 3430 N N . ALA A 1 470 ? 72.023 -17.935 -58.976 1.00 84.19 470 ALA A N 1
ATOM 3431 C CA . ALA A 1 470 ? 72.413 -19.297 -58.610 1.00 84.19 470 ALA A CA 1
ATOM 3432 C C . ALA A 1 470 ? 73.766 -19.612 -59.251 1.00 84.19 470 ALA A C 1
ATOM 3434 O O . ALA A 1 470 ? 73.949 -19.320 -60.436 1.00 84.19 470 ALA A O 1
ATOM 3435 N N . PHE A 1 471 ? 74.683 -20.238 -58.513 1.00 78.31 471 PHE A N 1
ATOM 3436 C CA . PHE A 1 471 ? 76.036 -20.528 -59.010 1.00 78.31 471 PHE A CA 1
ATOM 3437 C C . PHE A 1 471 ? 76.298 -22.031 -59.162 1.00 78.31 471 PHE A C 1
ATOM 3439 O O . PHE A 1 471 ? 77.006 -22.438 -60.085 1.00 78.31 471 PHE A O 1
ATOM 3446 N N . SER A 1 472 ? 75.692 -22.868 -58.313 1.00 75.25 472 SER A N 1
ATOM 3447 C CA . SER A 1 472 ? 75.824 -24.330 -58.345 1.00 75.25 472 SER A CA 1
ATOM 3448 C C . SER A 1 472 ? 74.658 -25.025 -57.621 1.00 75.25 472 SER A C 1
ATOM 3450 O O . SER A 1 472 ? 73.792 -24.363 -57.054 1.00 75.25 472 SER A O 1
ATOM 3452 N N . ALA A 1 473 ? 74.650 -26.364 -57.596 1.00 72.00 473 ALA A N 1
ATOM 3453 C CA . ALA A 1 473 ? 73.661 -27.136 -56.836 1.00 72.00 473 ALA A CA 1
ATOM 3454 C C . ALA A 1 473 ? 73.844 -27.032 -55.305 1.00 72.00 473 ALA A C 1
ATOM 3456 O O . ALA A 1 473 ? 72.906 -27.325 -54.564 1.00 72.00 473 ALA A O 1
ATOM 3457 N N . ASP A 1 474 ? 75.030 -26.613 -54.848 1.00 79.75 474 ASP A N 1
ATOM 3458 C CA . ASP A 1 474 ? 75.356 -26.372 -53.435 1.00 79.75 474 ASP A CA 1
ATOM 3459 C C . ASP A 1 474 ? 75.134 -24.898 -53.034 1.00 79.75 474 ASP A C 1
ATOM 3461 O O . ASP A 1 474 ? 74.972 -24.588 -51.855 1.00 79.75 474 ASP A O 1
ATOM 3465 N N . GLU A 1 475 ? 75.047 -24.000 -54.024 1.00 82.75 475 GLU A N 1
ATOM 3466 C CA . GLU A 1 475 ? 74.702 -22.578 -53.884 1.00 82.75 475 GLU A CA 1
ATOM 3467 C C . GLU A 1 475 ? 73.483 -22.234 -54.766 1.00 82.75 475 GLU A C 1
ATOM 3469 O O . GLU A 1 475 ? 73.619 -21.542 -55.791 1.00 82.75 475 GLU A O 1
ATOM 3474 N N . PRO A 1 476 ? 72.290 -22.759 -54.417 1.00 84.38 476 PRO A N 1
ATOM 3475 C CA . PRO A 1 476 ? 71.092 -22.567 -55.215 1.00 84.38 476 PRO A CA 1
ATOM 3476 C C . PRO A 1 476 ? 70.576 -21.130 -55.108 1.00 84.38 476 PRO A C 1
ATOM 3478 O O . PRO A 1 476 ? 70.579 -20.517 -54.039 1.00 84.38 476 PRO A O 1
ATOM 3481 N N . GLY A 1 477 ? 70.061 -20.614 -56.219 1.00 88.00 477 GLY A N 1
ATOM 3482 C CA . GLY A 1 477 ? 69.353 -19.336 -56.265 1.00 88.00 477 GLY A CA 1
ATOM 3483 C C . GLY A 1 477 ? 67.860 -19.503 -55.996 1.00 88.00 477 GLY A C 1
ATOM 3484 O O . GLY A 1 477 ? 67.350 -20.611 -55.777 1.00 88.00 477 GLY A O 1
ATOM 3485 N N . SER A 1 478 ? 67.131 -18.387 -56.038 1.00 90.62 478 SER A N 1
ATOM 3486 C CA . SER A 1 478 ? 65.687 -18.380 -55.801 1.00 90.62 478 SER A CA 1
ATOM 3487 C C . SER A 1 478 ? 64.929 -17.535 -56.821 1.00 90.62 478 SER A C 1
ATOM 3489 O O . SER A 1 478 ? 65.428 -16.526 -57.316 1.00 90.62 478 SER A O 1
ATOM 3491 N N . TYR A 1 479 ? 63.716 -17.964 -57.156 1.00 91.94 479 TYR A N 1
ATOM 3492 C CA . TYR A 1 479 ? 62.707 -17.155 -57.827 1.00 91.94 479 TYR A CA 1
ATOM 3493 C C . TYR A 1 479 ? 61.569 -16.906 -56.845 1.00 91.94 479 TYR A C 1
ATOM 3495 O O . TYR A 1 479 ? 61.054 -17.854 -56.248 1.00 91.94 479 TYR A O 1
ATOM 3503 N N . ARG A 1 480 ? 61.176 -15.645 -56.680 1.00 93.81 480 ARG A N 1
ATOM 3504 C CA . ARG A 1 480 ? 60.098 -15.226 -55.784 1.00 93.81 480 ARG A CA 1
ATOM 3505 C C . ARG A 1 480 ? 59.201 -14.240 -56.503 1.00 93.81 480 ARG A C 1
ATOM 3507 O O . ARG A 1 480 ? 59.681 -13.249 -57.039 1.00 93.81 480 ARG A O 1
ATOM 3514 N N . GLU A 1 481 ? 57.900 -14.464 -56.460 1.00 96.12 481 GLU A N 1
ATOM 3515 C CA . GLU A 1 481 ? 56.912 -13.495 -56.916 1.00 96.12 481 GLU A CA 1
ATOM 3516 C C . GLU A 1 481 ? 55.774 -13.342 -55.918 1.00 96.12 481 GLU A C 1
ATOM 3518 O O . GLU A 1 481 ? 55.445 -14.267 -55.170 1.00 96.12 481 GLU A O 1
ATOM 3523 N N . GLY A 1 482 ? 55.166 -12.160 -55.913 1.00 96.75 482 GLY A N 1
ATOM 3524 C CA . GLY A 1 482 ? 54.012 -11.872 -55.079 1.00 96.75 482 GLY A CA 1
ATOM 3525 C C . GLY A 1 482 ? 53.092 -10.850 -55.722 1.00 96.75 482 GLY A C 1
ATOM 3526 O O . GLY A 1 482 ? 53.560 -9.836 -56.231 1.00 96.75 482 GLY A O 1
ATOM 3527 N N . ILE A 1 483 ? 51.786 -11.108 -55.671 1.00 97.81 483 ILE A N 1
ATOM 3528 C CA . ILE A 1 483 ? 50.728 -10.184 -56.101 1.00 97.81 483 ILE A CA 1
ATOM 3529 C C . ILE A 1 483 ? 49.795 -9.973 -54.916 1.00 97.81 483 ILE A C 1
ATOM 3531 O O . ILE A 1 483 ? 49.383 -10.936 -54.271 1.00 97.81 483 ILE A O 1
ATOM 3535 N N . GLY A 1 484 ? 49.444 -8.723 -54.628 1.00 96.31 484 GLY A N 1
ATOM 3536 C CA . GLY A 1 484 ? 48.602 -8.390 -53.487 1.00 96.31 484 GLY A CA 1
ATOM 3537 C C . GLY A 1 484 ? 47.682 -7.214 -53.764 1.00 96.31 484 GLY A C 1
ATOM 3538 O O . GLY A 1 484 ? 48.007 -6.285 -54.504 1.00 96.31 484 GLY A O 1
ATOM 3539 N N . GLY A 1 485 ? 46.500 -7.242 -53.166 1.00 95.81 485 GLY A N 1
ATOM 3540 C CA . GLY A 1 485 ? 45.608 -6.098 -53.214 1.00 95.81 485 GLY A CA 1
ATOM 3541 C C . GLY A 1 485 ? 44.293 -6.347 -52.511 1.00 95.81 485 GLY A C 1
ATOM 3542 O O . GLY A 1 485 ? 43.853 -7.483 -52.354 1.00 95.81 485 GLY A O 1
ATOM 3543 N N . SER A 1 486 ? 43.644 -5.256 -52.129 1.00 96.25 486 SER A N 1
ATOM 3544 C CA . SER A 1 486 ? 42.292 -5.281 -51.597 1.00 96.25 486 SER A CA 1
ATOM 3545 C C . SER A 1 486 ? 41.423 -4.213 -52.249 1.00 96.25 486 SER A C 1
ATOM 3547 O O . SER A 1 486 ? 41.908 -3.274 -52.888 1.00 96.25 486 SER A O 1
ATOM 3549 N N . LEU A 1 487 ? 40.118 -4.383 -52.102 1.00 95.69 487 LEU A N 1
ATOM 3550 C CA . LEU A 1 487 ? 39.088 -3.447 -52.509 1.00 95.69 487 LEU A CA 1
ATOM 3551 C C . LEU A 1 487 ? 38.029 -3.392 -51.412 1.00 95.69 487 LEU A C 1
ATOM 3553 O O . LEU A 1 487 ? 37.534 -4.430 -50.984 1.00 95.69 487 LEU A O 1
ATOM 3557 N N . THR A 1 488 ? 37.638 -2.183 -51.025 1.00 96.38 488 THR A N 1
ATOM 3558 C CA . THR A 1 488 ? 36.458 -1.956 -50.191 1.00 96.38 488 THR A CA 1
ATOM 3559 C C . THR A 1 488 ? 35.318 -1.474 -51.078 1.00 96.38 488 THR A C 1
ATOM 3561 O O . THR A 1 488 ? 35.452 -0.463 -51.766 1.00 96.38 488 THR A O 1
ATOM 3564 N N . PHE A 1 489 ? 34.205 -2.198 -51.068 1.00 94.12 489 PHE A N 1
ATOM 3565 C CA . PHE A 1 489 ? 32.974 -1.866 -51.773 1.00 94.12 489 PHE A CA 1
ATOM 3566 C C . PHE A 1 489 ? 31.878 -1.523 -50.762 1.00 94.12 489 PHE A C 1
ATOM 3568 O O . PHE A 1 489 ? 31.599 -2.303 -49.851 1.00 94.12 489 PHE A O 1
ATOM 3575 N N . THR A 1 490 ? 31.257 -0.358 -50.934 1.00 93.06 490 THR A N 1
ATOM 3576 C CA . THR A 1 490 ? 30.112 0.077 -50.129 1.00 93.06 490 THR A CA 1
ATOM 3577 C C . THR A 1 490 ? 28.826 -0.283 -50.858 1.00 93.06 490 THR A C 1
ATOM 3579 O O . THR A 1 490 ? 28.551 0.232 -51.942 1.00 93.06 490 THR A O 1
ATOM 3582 N N . ASP A 1 491 ? 28.026 -1.155 -50.257 1.00 90.00 491 ASP A N 1
ATOM 3583 C CA . ASP A 1 491 ? 26.761 -1.620 -50.801 1.00 90.00 491 ASP A CA 1
ATOM 3584 C C . ASP A 1 491 ? 25.575 -0.977 -50.078 1.00 90.00 491 ASP A C 1
ATOM 3586 O O . ASP A 1 491 ? 25.258 -1.312 -48.935 1.00 90.00 491 ASP A O 1
ATOM 3590 N N . ASN A 1 492 ? 24.880 -0.086 -50.781 1.00 86.88 492 ASN A N 1
ATOM 3591 C CA . ASN A 1 492 ? 23.716 0.632 -50.263 1.00 86.88 492 ASN A CA 1
ATOM 3592 C C . ASN A 1 492 ? 22.393 -0.156 -50.383 1.00 86.88 492 ASN A C 1
ATOM 3594 O O . ASN A 1 492 ? 21.331 0.403 -50.133 1.00 86.88 492 ASN A O 1
ATOM 3598 N N . SER A 1 493 ? 22.415 -1.438 -50.769 1.00 80.81 493 SER A N 1
ATOM 3599 C CA . SER A 1 493 ? 21.214 -2.292 -50.896 1.00 80.81 493 SER A CA 1
ATOM 3600 C C . SER A 1 493 ? 20.689 -2.858 -49.562 1.00 80.81 493 SER A C 1
ATOM 3602 O O . SER A 1 493 ? 20.193 -3.994 -49.503 1.00 80.81 493 SER A O 1
ATOM 3604 N N . GLY A 1 494 ? 20.822 -2.094 -48.474 1.00 70.00 494 GLY A N 1
ATOM 3605 C CA . GLY A 1 494 ? 20.312 -2.458 -47.151 1.00 70.00 494 GLY A CA 1
ATOM 3606 C C . GLY A 1 494 ? 18.844 -2.903 -47.205 1.00 70.00 494 GLY A C 1
ATOM 3607 O O . GLY A 1 494 ? 18.051 -2.408 -48.001 1.00 70.00 494 GLY A O 1
ATOM 3608 N N . GLY A 1 495 ? 18.492 -3.903 -46.403 1.00 71.19 495 GLY A N 1
ATOM 3609 C CA . GLY A 1 495 ? 17.152 -4.493 -46.301 1.00 71.19 495 GLY A CA 1
ATOM 3610 C C . GLY A 1 495 ? 16.940 -5.786 -47.099 1.00 71.19 495 GLY A C 1
ATOM 3611 O O . GLY A 1 495 ? 15.980 -6.504 -46.840 1.00 71.19 495 GLY A O 1
ATOM 3612 N N . THR A 1 496 ? 17.837 -6.139 -48.026 1.00 77.12 496 THR A N 1
ATOM 3613 C CA . THR A 1 496 ? 17.717 -7.356 -48.861 1.00 77.12 496 THR A CA 1
ATOM 3614 C C . THR A 1 496 ? 18.722 -8.443 -48.469 1.00 77.12 496 THR A C 1
ATOM 3616 O O . THR A 1 496 ? 19.835 -8.129 -48.063 1.00 77.12 496 THR A O 1
ATOM 3619 N N . THR A 1 497 ? 18.362 -9.726 -48.581 1.00 85.12 497 THR A N 1
ATOM 3620 C CA . THR A 1 497 ? 19.322 -10.835 -48.388 1.00 85.12 497 THR A CA 1
ATOM 3621 C C . THR A 1 497 ? 20.215 -10.945 -49.624 1.00 85.12 497 THR A C 1
ATOM 3623 O O . THR A 1 497 ? 19.704 -11.001 -50.745 1.00 85.12 497 THR A O 1
ATOM 3626 N N . VAL A 1 498 ? 21.537 -10.979 -49.437 1.00 88.94 498 VAL A N 1
ATOM 3627 C CA . VAL A 1 498 ? 22.512 -10.983 -50.541 1.00 88.94 498 VAL A CA 1
ATOM 3628 C C . VAL A 1 498 ? 23.597 -12.043 -50.355 1.00 88.94 498 VAL A C 1
ATOM 3630 O O . VAL A 1 498 ? 23.907 -12.446 -49.232 1.00 88.94 498 VAL A O 1
ATOM 3633 N N . THR A 1 499 ? 24.197 -12.470 -51.466 1.00 92.38 499 THR A N 1
ATOM 3634 C CA . THR A 1 499 ? 25.479 -13.181 -51.506 1.00 92.38 499 THR A CA 1
ATOM 3635 C C . THR A 1 499 ? 26.515 -12.349 -52.252 1.00 92.38 499 THR A C 1
ATOM 3637 O O . THR A 1 499 ? 26.210 -11.693 -53.254 1.00 92.38 499 THR A O 1
ATOM 3640 N N . TYR A 1 500 ? 27.758 -12.409 -51.783 1.00 94.38 500 TYR A N 1
ATOM 3641 C CA . TYR A 1 500 ? 28.909 -11.855 -52.484 1.00 94.38 500 TYR A CA 1
ATOM 3642 C C . TYR A 1 500 ? 29.777 -12.986 -53.007 1.00 94.38 500 TYR A C 1
ATOM 3644 O O . TYR A 1 500 ? 30.058 -13.948 -52.293 1.00 94.38 500 TYR A O 1
ATOM 3652 N N . SER A 1 501 ? 30.207 -12.863 -54.257 1.00 95.75 501 SER A N 1
ATOM 3653 C CA . SER A 1 501 ? 31.136 -13.795 -54.889 1.00 95.75 501 SER A CA 1
ATOM 3654 C C . SER A 1 501 ? 32.363 -13.057 -55.385 1.00 95.75 501 SER A C 1
ATOM 3656 O O . SER A 1 501 ? 32.245 -11.955 -55.910 1.00 95.75 501 SER A O 1
ATOM 3658 N N . ALA A 1 502 ? 33.534 -13.661 -55.236 1.00 97.12 502 ALA A N 1
ATOM 3659 C CA . ALA A 1 502 ? 34.781 -13.144 -55.773 1.00 97.12 502 ALA A CA 1
ATOM 3660 C C . ALA A 1 502 ? 35.374 -14.181 -56.711 1.00 97.12 502 ALA A C 1
ATOM 3662 O O . ALA A 1 502 ? 35.476 -15.353 -56.345 1.00 97.12 502 ALA A O 1
ATOM 3663 N N . ARG A 1 503 ? 35.764 -13.754 -57.911 1.00 96.25 503 ARG A N 1
ATOM 3664 C CA . ARG A 1 503 ? 36.325 -14.631 -58.942 1.00 96.25 503 ARG A CA 1
ATOM 3665 C C . ARG A 1 503 ? 37.574 -14.018 -59.553 1.00 96.25 503 ARG A C 1
ATOM 3667 O O . ARG A 1 503 ? 37.544 -12.883 -60.025 1.00 96.25 503 ARG A O 1
ATOM 3674 N N . LEU A 1 504 ? 38.648 -14.799 -59.593 1.00 97.25 504 LEU A N 1
ATOM 3675 C CA . LEU A 1 504 ? 39.836 -14.493 -60.380 1.00 97.25 504 LEU A CA 1
ATOM 3676 C C . LEU A 1 504 ? 39.513 -14.678 -61.869 1.00 97.25 504 LEU A C 1
ATOM 3678 O O . LEU A 1 504 ? 39.013 -15.727 -62.273 1.00 97.25 504 LEU A O 1
ATOM 3682 N N . THR A 1 505 ? 39.764 -13.644 -62.666 1.00 95.44 505 THR A N 1
ATOM 3683 C CA . THR A 1 505 ? 39.455 -13.611 -64.110 1.00 95.44 505 THR A CA 1
ATOM 3684 C C . THR A 1 505 ? 40.703 -13.579 -64.985 1.00 95.44 505 THR A C 1
ATOM 3686 O O . THR A 1 505 ? 40.662 -14.020 -66.129 1.00 95.44 505 THR A O 1
ATOM 3689 N N . GLY A 1 506 ? 41.830 -13.137 -64.430 1.00 93.06 506 GLY A N 1
ATOM 3690 C CA . GLY A 1 506 ? 43.132 -13.190 -65.080 1.00 93.06 506 GLY A CA 1
ATOM 3691 C C . GLY A 1 506 ? 44.253 -12.998 -64.068 1.00 93.06 506 GLY A C 1
ATOM 3692 O O . GLY A 1 506 ? 44.080 -12.287 -63.077 1.00 93.06 506 GLY A O 1
ATOM 3693 N N . ARG A 1 507 ? 45.399 -13.638 -64.314 1.00 94.06 507 ARG A N 1
ATOM 3694 C CA . ARG A 1 507 ? 46.624 -13.489 -63.522 1.00 94.06 507 ARG A CA 1
ATOM 3695 C C . ARG A 1 507 ? 47.829 -13.475 -64.459 1.00 94.06 507 ARG A C 1
ATOM 3697 O O . ARG A 1 507 ? 48.053 -14.450 -65.167 1.00 94.06 507 ARG A O 1
ATOM 3704 N N . ASN A 1 508 ? 48.573 -12.376 -64.447 1.00 94.06 508 ASN A N 1
ATOM 3705 C CA . ASN A 1 508 ? 49.861 -12.223 -65.105 1.00 94.06 508 ASN A CA 1
ATOM 3706 C C . ASN A 1 508 ? 50.969 -12.517 -64.085 1.00 94.06 508 ASN A C 1
ATOM 3708 O O . ASN A 1 508 ? 51.193 -11.719 -63.171 1.00 94.06 508 ASN A O 1
ATOM 3712 N N . THR A 1 509 ? 51.600 -13.682 -64.212 1.00 91.62 509 THR A N 1
ATOM 3713 C CA . THR A 1 509 ? 52.758 -14.097 -63.405 1.00 91.62 509 THR A CA 1
ATOM 3714 C C . THR A 1 509 ? 54.055 -13.709 -64.103 1.00 91.62 509 THR A C 1
ATOM 3716 O O . THR A 1 509 ? 54.061 -13.411 -65.297 1.00 91.62 509 THR A O 1
ATOM 3719 N N . GLY A 1 510 ? 55.158 -13.710 -63.367 1.00 90.50 510 GLY A N 1
ATOM 3720 C CA . GLY A 1 510 ? 56.449 -13.320 -63.904 1.00 90.50 510 GLY A CA 1
ATOM 3721 C C . GLY A 1 510 ? 57.080 -14.417 -64.760 1.00 90.50 510 GLY A C 1
ATOM 3722 O O . GLY A 1 510 ? 56.511 -15.496 -64.947 1.00 90.50 510 GLY A O 1
ATOM 3723 N N . PRO A 1 511 ? 58.292 -14.164 -65.276 1.00 90.25 511 PRO A N 1
ATOM 3724 C CA . PRO A 1 511 ? 58.954 -15.040 -66.243 1.00 90.25 511 PRO A CA 1
ATOM 3725 C C . PRO A 1 511 ? 59.393 -16.396 -65.664 1.00 90.25 511 PRO A C 1
ATOM 3727 O O . PRO A 1 511 ? 59.880 -17.243 -66.412 1.00 90.25 511 PRO A O 1
ATOM 3730 N N . GLY A 1 512 ? 59.252 -16.603 -64.351 1.00 88.50 512 GLY A N 1
ATOM 3731 C CA . GLY A 1 512 ? 59.745 -17.785 -63.656 1.00 88.50 512 GLY A CA 1
ATOM 3732 C C . GLY A 1 512 ? 61.279 -17.852 -63.554 1.00 88.50 512 GLY A C 1
ATOM 3733 O O . GLY A 1 512 ? 61.997 -16.924 -63.958 1.00 88.50 512 GLY A O 1
ATOM 3734 N N . PRO A 1 513 ? 61.805 -18.954 -62.987 1.00 86.81 513 PRO A N 1
ATOM 3735 C CA . PRO A 1 513 ? 63.243 -19.204 -62.915 1.00 86.81 513 PRO A CA 1
ATOM 3736 C C . PRO A 1 513 ? 63.861 -19.434 -64.303 1.00 86.81 513 PRO A C 1
ATOM 3738 O O . PRO A 1 513 ? 63.211 -19.953 -65.212 1.00 86.81 513 PRO A O 1
ATOM 3741 N N . GLN A 1 514 ? 65.138 -19.078 -64.473 1.00 83.44 514 GLN A N 1
ATOM 3742 C CA . GLN A 1 514 ? 65.861 -19.241 -65.744 1.00 83.44 514 GLN A CA 1
ATOM 3743 C C . GLN A 1 514 ? 66.619 -20.585 -65.785 1.00 83.44 514 GLN A C 1
ATOM 3745 O O . GLN A 1 514 ? 67.408 -20.854 -64.892 1.00 83.44 514 GLN A O 1
ATOM 3750 N N . ASN A 1 515 ? 66.419 -21.384 -66.847 1.00 67.94 515 ASN A N 1
ATOM 3751 C CA . ASN A 1 515 ? 67.088 -22.669 -67.150 1.00 67.94 515 ASN A CA 1
ATOM 3752 C C . ASN A 1 515 ? 66.906 -23.805 -66.108 1.00 67.94 515 ASN A C 1
ATOM 3754 O O . ASN A 1 515 ? 67.538 -23.858 -65.060 1.00 67.94 515 ASN A O 1
ATOM 3758 N N . GLY A 1 516 ? 66.056 -24.780 -66.455 1.00 63.53 516 GLY A N 1
ATOM 3759 C CA . GLY A 1 516 ? 65.536 -25.824 -65.567 1.00 63.53 516 GLY A CA 1
ATOM 3760 C C . GLY A 1 516 ? 66.545 -26.820 -64.971 1.00 63.53 516 GLY A C 1
ATOM 3761 O O . GLY A 1 516 ? 67.104 -27.670 -65.665 1.00 63.53 516 GLY A O 1
ATOM 3762 N N . SER A 1 517 ? 66.645 -26.777 -63.642 1.00 61.50 517 SER A N 1
ATOM 3763 C CA . SER A 1 517 ? 66.587 -27.922 -62.719 1.00 61.50 517 SER A CA 1
ATOM 3764 C C . SER A 1 517 ? 66.017 -27.380 -61.401 1.00 61.50 517 SER A C 1
ATOM 3766 O O . SER A 1 517 ? 66.745 -26.850 -60.569 1.00 61.50 517 SER A O 1
ATOM 3768 N N . ASN A 1 518 ? 64.690 -27.422 -61.271 1.00 70.12 518 ASN A N 1
ATOM 3769 C CA . ASN A 1 518 ? 63.955 -26.796 -60.171 1.00 70.12 518 ASN A CA 1
ATOM 3770 C C . ASN A 1 518 ? 63.834 -27.770 -58.990 1.00 70.12 518 ASN A C 1
ATOM 3772 O O . ASN A 1 518 ? 63.329 -28.881 -59.167 1.00 70.12 518 ASN A O 1
ATOM 3776 N N . ARG A 1 519 ? 64.218 -27.353 -57.779 1.00 67.94 519 ARG A N 1
ATOM 3777 C CA . ARG A 1 519 ? 63.896 -28.081 -56.540 1.00 67.94 519 ARG A CA 1
ATOM 3778 C C . ARG A 1 519 ? 62.649 -27.489 -55.917 1.00 67.94 519 ARG A C 1
ATOM 3780 O O . ARG A 1 519 ? 62.736 -26.399 -55.376 1.00 67.94 519 ARG A O 1
ATOM 3787 N N . GLY A 1 520 ? 61.515 -28.190 -56.006 1.00 70.62 520 GLY A N 1
ATOM 3788 C CA . GLY A 1 520 ? 60.285 -27.933 -55.236 1.00 70.62 520 GLY A CA 1
ATOM 3789 C C . GLY A 1 520 ? 59.770 -26.484 -55.234 1.00 70.62 520 GLY A C 1
ATOM 3790 O O . GLY A 1 520 ? 60.331 -25.609 -54.586 1.00 70.62 520 GLY A O 1
ATOM 3791 N N . GLY A 1 521 ? 58.666 -26.222 -55.927 1.00 81.81 521 GLY A N 1
ATOM 3792 C CA . GLY A 1 521 ? 58.004 -24.915 -55.919 1.00 81.81 521 GLY A CA 1
ATOM 3793 C C . GLY A 1 521 ? 56.768 -24.917 -55.037 1.00 81.81 521 GLY A C 1
ATOM 3794 O O . GLY A 1 521 ? 56.002 -25.881 -55.059 1.00 81.81 521 GLY A O 1
ATOM 3795 N N . ILE A 1 522 ? 56.539 -23.830 -54.303 1.00 89.81 522 ILE A N 1
ATOM 3796 C CA . ILE A 1 522 ? 55.294 -23.633 -53.554 1.00 89.81 522 ILE A CA 1
ATOM 3797 C C . ILE A 1 522 ? 54.619 -22.377 -54.075 1.00 89.81 522 ILE A C 1
ATOM 3799 O O . ILE A 1 522 ? 55.143 -21.271 -53.937 1.00 89.81 522 ILE A O 1
ATOM 3803 N N . ALA A 1 523 ? 53.444 -22.568 -54.664 1.00 92.44 523 ALA A N 1
ATOM 3804 C CA . ALA A 1 523 ? 52.537 -21.493 -55.012 1.00 92.44 523 ALA A CA 1
ATOM 3805 C C . ALA A 1 523 ? 51.375 -21.468 -54.016 1.00 92.44 523 ALA A C 1
ATOM 3807 O O . ALA A 1 523 ? 50.749 -22.497 -53.755 1.00 92.44 523 ALA A O 1
ATOM 3808 N N . THR A 1 524 ? 51.077 -20.294 -53.470 1.00 95.62 524 THR A N 1
ATOM 3809 C CA . THR A 1 524 ? 49.937 -20.061 -52.583 1.00 95.62 524 THR A CA 1
ATOM 3810 C C . THR A 1 524 ? 49.062 -18.952 -53.140 1.00 95.62 524 THR A C 1
ATOM 3812 O O . THR A 1 524 ? 49.541 -17.975 -53.715 1.00 95.62 524 THR A O 1
ATOM 3815 N N . GLN A 1 525 ? 47.754 -19.117 -52.972 1.00 96.31 525 GLN A N 1
ATOM 3816 C CA . GLN A 1 525 ? 46.760 -18.113 -53.321 1.00 96.31 525 GLN A CA 1
ATOM 3817 C C . GLN A 1 525 ? 45.808 -17.926 -52.144 1.00 96.31 525 GLN A C 1
ATOM 3819 O O . GLN A 1 525 ? 45.508 -18.886 -51.437 1.00 96.31 525 GLN A O 1
ATOM 3824 N N . ASN A 1 526 ? 45.294 -16.715 -51.961 1.00 97.38 526 ASN A N 1
ATOM 3825 C CA . ASN A 1 526 ? 44.111 -16.457 -51.157 1.00 97.38 526 ASN A CA 1
ATOM 3826 C C . ASN A 1 526 ? 43.199 -15.464 -51.879 1.00 97.38 526 ASN A C 1
ATOM 3828 O O . ASN A 1 526 ? 43.642 -14.401 -52.306 1.00 97.38 526 ASN A O 1
ATOM 3832 N N . ILE A 1 527 ? 41.919 -15.806 -51.985 1.00 97.31 527 ILE A N 1
ATOM 3833 C CA . ILE A 1 527 ? 40.850 -14.847 -52.281 1.00 97.31 527 ILE A CA 1
ATOM 3834 C C . ILE A 1 527 ? 39.925 -14.867 -51.074 1.00 97.31 527 ILE A C 1
ATOM 3836 O O . ILE A 1 527 ? 39.481 -15.947 -50.682 1.00 97.31 527 ILE A O 1
ATOM 3840 N N . SER A 1 528 ? 39.616 -13.709 -50.499 1.00 97.12 528 SER A N 1
ATOM 3841 C CA . SER A 1 528 ? 38.674 -13.610 -49.384 1.00 97.12 528 SER A CA 1
ATOM 3842 C C . SER A 1 528 ? 37.732 -12.422 -49.505 1.00 97.12 528 SER A C 1
ATOM 3844 O O . SER A 1 528 ? 38.069 -11.384 -50.070 1.00 97.12 528 SER A O 1
ATOM 3846 N N . ILE A 1 529 ? 36.532 -12.601 -48.961 1.00 96.88 529 ILE A N 1
ATOM 3847 C CA . ILE A 1 529 ? 35.510 -11.571 -48.806 1.00 96.88 529 ILE A CA 1
ATOM 3848 C C . ILE A 1 529 ? 35.191 -11.459 -47.320 1.00 96.88 529 ILE A C 1
ATOM 3850 O O . ILE A 1 529 ? 34.931 -12.469 -46.665 1.00 96.88 529 ILE A O 1
ATOM 3854 N N . VAL A 1 530 ? 35.147 -10.235 -46.802 1.00 94.81 530 VAL A N 1
ATOM 3855 C CA . VAL A 1 530 ? 34.607 -9.919 -45.477 1.00 94.81 530 VAL A CA 1
ATOM 3856 C C . VAL A 1 530 ? 33.525 -8.860 -45.631 1.00 94.81 530 VAL A C 1
ATOM 3858 O O . VAL A 1 530 ? 33.805 -7.736 -46.029 1.00 94.81 530 VAL A O 1
ATOM 3861 N N . GLN A 1 531 ? 32.293 -9.218 -45.298 1.00 91.19 531 GLN A N 1
ATOM 3862 C CA . GLN A 1 531 ? 31.151 -8.317 -45.228 1.00 91.19 531 GLN A CA 1
ATOM 3863 C C . GLN A 1 531 ? 30.909 -7.907 -43.775 1.00 91.19 531 GLN A C 1
ATOM 3865 O O . GLN A 1 531 ? 30.863 -8.758 -42.883 1.00 91.19 531 GLN A O 1
ATOM 3870 N N . THR A 1 532 ? 30.651 -6.622 -43.557 1.00 90.00 532 THR A N 1
ATOM 3871 C CA . THR A 1 532 ? 30.077 -6.088 -42.318 1.00 90.00 532 THR A CA 1
ATOM 3872 C C . THR A 1 532 ? 28.914 -5.155 -42.633 1.00 90.00 532 THR A C 1
ATOM 3874 O O . THR A 1 532 ? 29.048 -4.284 -43.487 1.00 90.00 532 THR A O 1
ATOM 3877 N N . GLU A 1 533 ? 27.792 -5.314 -41.943 1.00 84.62 533 GLU A N 1
ATOM 3878 C CA . GLU A 1 533 ? 26.647 -4.394 -41.973 1.00 84.62 533 GLU A CA 1
ATOM 3879 C C . GLU A 1 533 ? 26.494 -3.792 -40.575 1.00 84.62 533 GLU A C 1
ATOM 3881 O O . GLU A 1 533 ? 26.406 -4.554 -39.604 1.00 84.62 533 GLU A O 1
ATOM 3886 N N . GLN A 1 534 ? 26.536 -2.460 -40.489 1.00 70.94 534 GLN A N 1
ATOM 3887 C CA . GLN A 1 534 ? 26.349 -1.688 -39.256 1.00 70.94 534 GLN A CA 1
ATOM 3888 C C . GLN A 1 534 ? 24.985 -1.011 -39.246 1.00 70.94 534 GLN A C 1
ATOM 3890 O O . GLN A 1 534 ? 24.535 -0.588 -40.338 1.00 70.94 534 GLN A O 1
#

pLDDT: mean 76.45, std 19.03, range [29.34, 98.06]

Organism: NCBI:txid172044

Nearest PDB structures (foldseek):
  6cpr-assembly1_A  TM=2.528E-01  e=7.630E-02  Homo sapiens
  2zjc-assembly1_B  TM=3.376E-01  e=2.208E-01  Homo sapiens
  2tun-assembly3_C  TM=3.056E-01  e=5.449E-01  Homo sapiens
  2wao-assembly1_A  TM=1.712E-01  e=2.456E-01  Acetivibrio thermocellus
  2wab-assembly1_A  TM=1.753E-01  e=3.203E-01  Acetivibrio thermocellus

Mean predicted aligned error: 21.02 Å

Secondary structure (DSSP, 8-state):
--S---GGG-S---SS----EEEEEEE-S-STTSPTT---EEE-TT--EEE-S--TTS-TTS---EEEEEEESSSSPEEEEEE-SSS-S----TTS--SSHHHHHHHHHHSPTT-EEEEEEES---SSTTSTTHHHHHHHTT--TTTTT-S---TT-EEEEEEETTS-TT-SEEEEE-SSTT-EEEEEEEEETTEEEETTEEPPP----B-TTS-B----PPPPTTPPTTPPTT-EETTEE-----S----SS--HHHHHHTT-S----GGG--TT---GGGS-TT-S-GGG---S----SS----S---SEEE-TTSSEEEETTTTEEEEE-SSEEEEEEEEESTTS-EEEEEEE--SSGGG--STT-SEEEETTS-EE-SS------EEEEEEE---STT-EEEPPPB---SPPEEEEEEEEEEEEEEE-S-B--EEEEEEEEEEEEEETTEEEEEEEEEEEEEEE-B-SSSS-EEEEEEEEEEEEEEE--TTS-B-EEEEEEEEE-----SSS-EEEEEEEEEEEEEEEE-